Protein AF-A0AAW0MC88-F1 (afdb_monomer_lite)

pLDDT: mean 82.31, std 15.6, range [31.45, 98.62]

InterPro domains:
  IPR000907 Lipoxygenase [PTHR11771] (69-330)
  IPR001246 Lipoxygenase, plant [PR00468] (116-137)
  IPR001246 Lipoxygenase, plant [PR00468] (163-179)
  IPR001246 Lipoxygenase, plant [PR00468] (202-221)
  IPR001246 Lipoxygenase, plant [PR00468] (270-294)
  IPR013819 Lipoxygenase, C-terminal [PF00305] (67-330)
  IPR013819 Lipoxygenase, C-terminal [PF00305] (331-469)
  IPR013819 Lipoxygenase, C-terminal [PS51393] (67-332)
  IPR013819 Lipoxygenase, C-terminal [PS51393] (333-472)
  IPR027433 Lipoxygenase, domain 3 [G3DSA:4.10.372.10] (108-194)
  IPR032675 Leucine-rich repeat domain superfamily [G3DSA:3.80.10.10] (2-93)
  IPR036226 Lipoxigenase, C-terminal domain superfamily [SSF48484] (62-468)

Structure (mmCIF, N/CA/C/O backbone):
data_AF-A0AAW0MC88-F1
#
_entry.id   AF-A0AAW0MC88-F1
#
loop_
_atom_site.group_PDB
_atom_site.id
_atom_site.type_symbol
_atom_site.label_atom_id
_atom_site.label_alt_id
_atom_site.label_comp_id
_atom_site.label_asym_id
_atom_site.label_entity_id
_atom_site.label_seq_id
_atom_site.pdbx_PDB_ins_code
_atom_site.Cartn_x
_atom_site.Cartn_y
_atom_site.Cartn_z
_atom_site.occupancy
_atom_site.B_iso_or_equiv
_atom_site.auth_seq_id
_atom_site.auth_comp_id
_atom_site.auth_asym_id
_atom_site.auth_atom_id
_atom_site.pdbx_PDB_model_num
ATOM 1 N N . MET A 1 1 ? 39.607 -1.719 24.583 1.00 53.78 1 MET A N 1
ATOM 2 C CA . MET A 1 1 ? 40.583 -2.734 24.116 1.00 53.78 1 MET A CA 1
ATOM 3 C C . MET A 1 1 ? 41.126 -2.344 22.747 1.00 53.78 1 MET A C 1
ATOM 5 O O . MET A 1 1 ? 40.343 -1.932 21.899 1.00 53.78 1 MET A O 1
ATOM 9 N N . LYS A 1 2 ? 42.442 -2.461 22.515 1.00 57.94 2 LYS A N 1
ATOM 10 C CA . LYS A 1 2 ? 43.048 -2.318 21.178 1.00 57.94 2 LYS A CA 1
ATOM 11 C C . LYS A 1 2 ? 43.025 -3.684 20.472 1.00 57.94 2 LYS A C 1
ATOM 13 O O . LYS A 1 2 ? 43.948 -4.467 20.633 1.00 57.94 2 LYS A O 1
ATOM 18 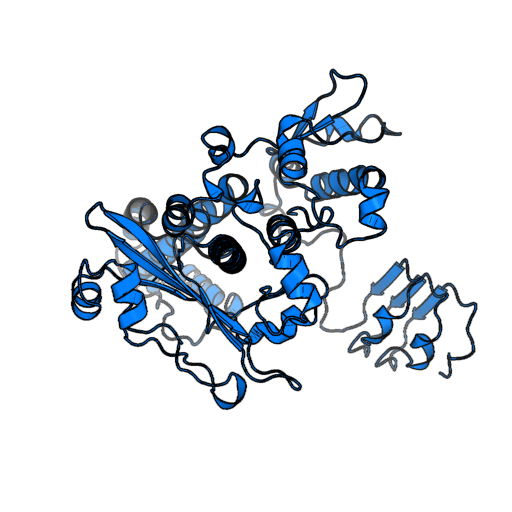N N . CYS A 1 3 ? 41.963 -3.984 19.723 1.00 62.16 3 CYS A N 1
ATOM 19 C CA . CYS A 1 3 ? 41.784 -5.284 19.046 1.00 62.16 3 CYS A CA 1
ATOM 20 C C . CYS A 1 3 ? 42.435 -5.370 17.647 1.00 62.16 3 CYS A C 1
ATOM 22 O O . CYS A 1 3 ? 42.365 -6.411 17.006 1.00 62.16 3 CYS A O 1
ATOM 24 N N . GLN A 1 4 ? 43.104 -4.305 17.186 1.00 59.34 4 GLN A N 1
ATOM 25 C CA . GLN A 1 4 ? 43.660 -4.172 15.825 1.00 59.34 4 GLN A CA 1
ATOM 26 C C . GLN A 1 4 ? 44.709 -5.240 15.439 1.00 59.34 4 GLN A C 1
ATOM 28 O O . GLN A 1 4 ? 45.009 -5.403 14.259 1.00 59.34 4 GLN A O 1
ATOM 33 N N . GLY A 1 5 ? 45.278 -5.963 16.412 1.00 64.19 5 GLY A N 1
ATOM 34 C CA . GLY A 1 5 ? 46.286 -7.007 16.185 1.00 64.19 5 GLY A CA 1
ATOM 35 C C . GLY A 1 5 ? 45.743 -8.436 16.064 1.00 64.19 5 GLY A C 1
ATOM 36 O O . GLY A 1 5 ? 46.505 -9.340 15.736 1.00 64.19 5 GLY A O 1
ATOM 37 N N . LEU A 1 6 ? 44.450 -8.669 16.312 1.00 75.88 6 LEU A N 1
ATOM 38 C CA . LEU A 1 6 ? 43.864 -10.011 16.445 1.00 75.88 6 LEU A CA 1
ATOM 39 C C . LEU A 1 6 ? 43.462 -10.628 15.092 1.00 75.88 6 LEU A C 1
ATOM 41 O O . LEU A 1 6 ? 42.347 -11.102 14.925 1.00 75.88 6 LEU A O 1
ATOM 45 N N . ARG A 1 7 ? 44.362 -10.616 14.101 1.00 73.62 7 ARG A N 1
ATOM 46 C CA . ARG A 1 7 ? 44.050 -10.973 12.698 1.00 73.62 7 ARG A CA 1
ATOM 47 C C . ARG A 1 7 ? 43.644 -12.434 12.465 1.00 73.62 7 ARG A C 1
ATOM 49 O O . ARG A 1 7 ? 43.127 -12.747 11.398 1.00 73.62 7 ARG A O 1
ATOM 56 N N . THR A 1 8 ? 43.859 -13.322 13.429 1.00 80.94 8 THR A N 1
ATOM 57 C CA . THR A 1 8 ? 43.539 -14.760 13.346 1.00 80.94 8 THR A CA 1
ATOM 58 C C . THR A 1 8 ? 42.353 -15.171 14.219 1.00 80.94 8 THR A C 1
ATOM 60 O O . THR A 1 8 ? 42.067 -16.359 14.349 1.00 80.94 8 THR A O 1
ATOM 63 N N . LEU A 1 9 ? 41.680 -14.215 14.863 1.00 86.06 9 LEU A N 1
ATOM 64 C CA . LEU A 1 9 ? 40.613 -14.506 15.809 1.00 86.06 9 LEU A CA 1
ATOM 65 C C . LEU A 1 9 ? 39.347 -14.975 15.079 1.00 86.06 9 LEU A C 1
ATOM 67 O O . LEU A 1 9 ? 38.703 -14.189 14.397 1.00 86.06 9 LEU A O 1
ATOM 71 N N . LEU A 1 10 ? 38.974 -16.242 15.274 1.00 89.69 10 LEU A N 1
ATOM 72 C CA . LEU A 1 10 ? 37.798 -16.859 14.642 1.00 89.69 10 LEU A CA 1
ATOM 73 C C . LEU A 1 10 ? 36.523 -16.754 15.485 1.00 89.69 10 LEU A C 1
ATOM 75 O O . LEU A 1 10 ? 35.422 -16.730 14.942 1.00 89.69 10 LEU A O 1
ATOM 79 N N . SER A 1 11 ? 36.653 -16.697 16.810 1.00 91.06 11 SER A N 1
ATOM 80 C CA . SER A 1 11 ? 35.519 -16.641 17.733 1.00 91.06 11 SER A CA 1
ATOM 81 C C . SER A 1 11 ? 35.796 -15.644 18.847 1.00 91.06 11 SER A C 1
ATOM 83 O O . SER A 1 11 ? 36.886 -15.645 19.420 1.00 91.06 11 SER A O 1
ATOM 85 N N . LEU A 1 12 ? 34.811 -14.808 19.164 1.00 90.56 12 LEU A N 1
ATOM 86 C CA . LEU A 1 12 ? 34.888 -13.811 20.222 1.00 90.56 12 LEU A CA 1
ATOM 87 C C . LEU A 1 12 ? 33.604 -13.818 21.043 1.00 90.56 12 LEU A C 1
ATOM 89 O O . LEU A 1 12 ? 32.501 -13.842 20.502 1.00 90.56 12 LEU A O 1
ATOM 93 N N . GLU A 1 13 ? 33.769 -13.751 22.356 1.00 90.75 13 GLU A N 1
ATOM 94 C CA . GLU A 1 13 ? 32.670 -13.770 23.305 1.00 90.75 13 GLU A CA 1
ATOM 95 C C . GLU A 1 13 ? 32.791 -12.603 24.290 1.00 90.75 13 GLU A C 1
ATOM 97 O O . GLU A 1 13 ? 33.833 -12.406 24.916 1.00 90.75 13 GLU A O 1
ATOM 102 N N . PHE A 1 14 ? 31.708 -11.843 24.437 1.00 88.19 14 PHE A N 1
ATOM 103 C CA . PHE A 1 14 ? 31.522 -10.848 25.487 1.00 88.19 14 PHE A CA 1
ATOM 104 C C . PHE A 1 14 ? 30.465 -11.355 26.458 1.00 88.19 14 PHE A C 1
ATOM 106 O O . PHE A 1 14 ? 29.283 -11.391 26.124 1.00 88.19 14 PHE A O 1
ATOM 113 N N . LYS A 1 15 ? 30.895 -11.730 27.661 1.00 88.38 15 LYS A N 1
ATOM 114 C CA . LYS A 1 15 ? 30.027 -12.247 28.718 1.00 88.38 15 LYS A CA 1
ATOM 115 C C . LYS A 1 15 ? 30.032 -11.309 29.916 1.00 88.38 15 LYS A C 1
ATOM 117 O O . LYS A 1 15 ? 31.106 -10.832 30.284 1.00 88.38 15 LYS A O 1
ATOM 122 N N . GLN A 1 16 ? 28.871 -11.072 30.535 1.00 87.00 16 GLN A N 1
ATOM 123 C CA . GLN A 1 16 ? 28.752 -10.366 31.827 1.00 87.00 16 GLN A CA 1
ATOM 124 C C . GLN A 1 16 ? 29.588 -9.086 31.885 1.00 87.00 16 GLN A C 1
ATOM 126 O O . GLN A 1 16 ? 30.325 -8.845 32.839 1.00 87.00 16 GLN A O 1
ATOM 131 N N . SER A 1 17 ? 29.538 -8.291 30.817 1.00 84.31 17 SER A N 1
ATOM 132 C CA . SER A 1 17 ? 30.354 -7.088 30.689 1.00 84.31 17 SER A CA 1
ATOM 133 C C . SER A 1 17 ? 29.480 -5.857 30.940 1.00 84.31 17 SER A C 1
ATOM 135 O O . SER A 1 17 ? 28.985 -5.258 29.985 1.00 84.31 17 SER A O 1
ATOM 137 N N . PRO A 1 18 ? 29.272 -5.445 32.208 1.00 80.94 18 PRO A N 1
ATOM 138 C CA . PRO A 1 18 ? 28.338 -4.375 32.560 1.00 80.94 18 PRO A CA 1
ATOM 139 C C . PRO A 1 18 ? 28.757 -3.006 32.018 1.00 80.94 18 PRO A C 1
ATOM 141 O O . PRO A 1 18 ? 27.923 -2.122 31.904 1.00 80.94 18 PRO A O 1
ATOM 144 N N . ASN A 1 19 ? 30.027 -2.830 31.645 1.00 85.19 19 ASN A N 1
ATOM 145 C CA . ASN A 1 19 ? 30.553 -1.579 31.089 1.00 85.19 19 ASN A CA 1
ATOM 146 C C . ASN A 1 19 ? 30.652 -1.595 29.554 1.00 85.19 19 ASN A C 1
ATOM 148 O O . ASN A 1 19 ? 31.192 -0.661 28.960 1.00 85.19 19 ASN A O 1
ATOM 152 N N . LEU A 1 20 ? 30.192 -2.664 28.895 1.00 83.31 20 LEU A N 1
ATOM 153 C CA . LEU A 1 20 ? 30.238 -2.767 27.440 1.00 83.31 20 LEU A CA 1
ATOM 154 C C . LEU A 1 20 ? 29.093 -1.958 26.824 1.00 83.31 20 LEU A C 1
ATOM 156 O O . LEU A 1 20 ? 28.021 -2.491 26.565 1.00 83.31 20 LEU A O 1
ATOM 160 N N . VAL A 1 21 ? 29.335 -0.667 26.594 1.00 82.81 21 VAL A N 1
ATOM 161 C CA . VAL A 1 21 ? 28.338 0.241 25.998 1.00 82.81 21 VAL A CA 1
ATOM 162 C C . VAL A 1 21 ? 28.175 0.016 24.490 1.00 82.81 21 VAL A C 1
ATOM 164 O O . VAL A 1 21 ? 27.076 0.101 23.947 1.00 82.81 21 VAL A O 1
ATOM 167 N N . SER A 1 22 ? 29.277 -0.298 23.809 1.00 84.62 22 SER A N 1
ATOM 168 C CA . SER A 1 22 ? 29.313 -0.698 22.400 1.00 84.62 22 SER A CA 1
ATOM 169 C C . SER A 1 22 ? 30.501 -1.626 22.147 1.00 84.62 22 SER A C 1
ATOM 171 O O . SER A 1 22 ? 31.421 -1.720 22.970 1.00 84.62 22 SER A O 1
ATOM 173 N N . LEU A 1 23 ? 30.502 -2.309 21.001 1.00 86.31 23 LEU A N 1
ATOM 174 C CA . LEU A 1 23 ? 31.632 -3.144 20.605 1.00 86.31 23 LEU A CA 1
ATOM 175 C C . LEU A 1 23 ? 32.901 -2.298 20.374 1.00 86.31 23 LEU A C 1
ATOM 177 O O . LEU A 1 23 ? 32.830 -1.237 19.747 1.00 86.31 23 LEU A O 1
ATOM 181 N N . PRO A 1 24 ? 34.087 -2.760 20.820 1.00 85.94 24 PRO A N 1
ATOM 182 C CA . PRO A 1 24 ? 35.331 -2.029 20.621 1.00 85.94 24 PRO A CA 1
ATOM 183 C C . PRO A 1 24 ? 35.616 -1.765 19.140 1.00 85.94 24 PRO A C 1
ATOM 185 O O . PRO A 1 24 ? 35.734 -2.697 18.352 1.00 85.94 24 PRO A O 1
ATOM 188 N N . MET A 1 25 ? 35.843 -0.498 18.788 1.00 82.06 25 MET A N 1
ATOM 189 C CA . MET A 1 25 ? 36.092 -0.040 17.411 1.00 82.06 25 MET A CA 1
ATOM 190 C C . MET A 1 25 ? 37.222 -0.815 16.703 1.00 82.06 25 MET A C 1
ATOM 192 O O . MET A 1 25 ? 37.182 -1.051 15.503 1.00 82.06 25 MET A O 1
ATOM 196 N N . GLY A 1 26 ? 38.222 -1.294 17.452 1.00 81.12 26 GLY A N 1
ATOM 197 C CA . GLY A 1 26 ? 39.310 -2.110 16.906 1.00 81.12 26 GLY A CA 1
ATOM 198 C C . GLY A 1 26 ? 38.878 -3.458 16.310 1.00 81.12 26 GLY A C 1
ATOM 199 O O . GLY A 1 26 ? 39.668 -4.042 15.573 1.00 81.12 26 GLY A O 1
ATOM 200 N N . LEU A 1 27 ? 37.669 -3.950 16.609 1.00 84.75 27 LEU A N 1
ATOM 201 C CA . LEU A 1 27 ? 37.129 -5.186 16.035 1.00 84.75 27 LEU A CA 1
ATOM 202 C C . LEU A 1 27 ? 36.770 -5.052 14.556 1.00 84.75 27 LEU A C 1
ATOM 204 O O . LEU A 1 27 ? 36.777 -6.064 13.866 1.00 84.75 27 LEU A O 1
ATOM 208 N N . GLN A 1 28 ? 36.563 -3.836 14.034 1.00 84.31 28 GLN A N 1
ATOM 209 C CA . GLN A 1 28 ? 36.257 -3.638 12.610 1.00 84.31 28 GLN A CA 1
ATOM 210 C C . GLN A 1 28 ? 37.354 -4.157 11.661 1.00 84.31 28 GLN A C 1
ATOM 212 O O . GLN A 1 28 ? 37.122 -4.298 10.466 1.00 84.31 28 GLN A O 1
ATOM 217 N N . TYR A 1 29 ? 38.563 -4.399 12.179 1.00 83.94 29 TYR A N 1
ATOM 218 C CA . TYR A 1 29 ? 39.718 -4.881 11.418 1.00 83.94 29 TYR A CA 1
ATOM 219 C C . TYR A 1 29 ? 39.941 -6.399 11.546 1.00 83.94 29 TYR A C 1
ATOM 221 O O . TYR A 1 29 ? 40.908 -6.924 10.995 1.00 83.94 29 TYR A O 1
ATOM 229 N N . VAL A 1 30 ? 39.084 -7.108 12.287 1.00 85.50 30 VAL A N 1
ATOM 230 C CA . VAL A 1 30 ? 39.184 -8.556 12.523 1.00 85.50 30 VAL A CA 1
ATOM 231 C C . VAL A 1 30 ? 38.340 -9.294 11.483 1.00 85.50 30 VAL A C 1
ATOM 233 O O . VAL A 1 30 ? 37.299 -9.867 11.784 1.00 85.50 30 VAL A O 1
ATOM 236 N N . SER A 1 31 ? 38.779 -9.264 10.224 1.00 81.12 31 SER A N 1
ATOM 237 C CA . SER A 1 31 ? 38.038 -9.858 9.100 1.00 81.12 31 SER A CA 1
ATOM 238 C C . SER A 1 31 ? 37.922 -11.385 9.150 1.00 81.12 31 SER A C 1
ATOM 240 O O . SER A 1 31 ? 37.121 -11.946 8.409 1.00 81.12 31 SER A O 1
ATOM 242 N N . SER A 1 32 ? 38.698 -12.061 10.002 1.00 85.44 32 SER A N 1
ATOM 243 C CA . SER A 1 32 ? 38.669 -13.516 10.199 1.00 85.44 32 SER A CA 1
ATOM 244 C C . SER A 1 32 ? 37.598 -13.995 11.181 1.00 85.44 32 SER A C 1
ATOM 246 O O . SER A 1 32 ? 37.392 -15.202 11.294 1.00 85.44 32 SER A O 1
ATOM 248 N N . LEU A 1 33 ? 36.906 -13.087 11.878 1.00 88.06 33 LEU A N 1
ATOM 249 C CA . LEU A 1 33 ? 35.922 -13.456 12.891 1.00 88.06 33 LEU A CA 1
ATOM 250 C C . LEU A 1 33 ? 34.716 -14.155 12.256 1.00 88.06 33 LEU A C 1
ATOM 252 O O . LEU A 1 33 ? 34.029 -13.567 11.428 1.00 88.06 33 LEU A O 1
ATOM 256 N N . GLN A 1 34 ? 34.452 -15.391 12.680 1.00 90.06 34 GLN A N 1
ATOM 257 C CA . GLN A 1 34 ? 33.335 -16.219 12.220 1.00 90.06 34 GLN A CA 1
ATOM 258 C C . GLN A 1 34 ? 32.189 -16.264 13.229 1.00 90.06 34 GLN A C 1
ATOM 260 O O . GLN A 1 34 ? 31.028 -16.313 12.833 1.00 90.06 34 GLN A O 1
ATOM 265 N N . ASN A 1 35 ? 32.497 -16.215 14.526 1.00 89.19 35 ASN A N 1
ATOM 266 C CA . ASN A 1 35 ? 31.504 -16.326 15.591 1.00 89.19 35 ASN A CA 1
ATOM 267 C C . ASN A 1 35 ? 31.649 -15.167 16.582 1.00 89.19 35 ASN A C 1
ATOM 269 O O . ASN A 1 35 ? 32.703 -15.002 17.197 1.00 89.19 35 ASN A O 1
ATOM 273 N N . LEU A 1 36 ? 30.590 -14.381 16.767 1.00 90.56 36 LEU A N 1
ATOM 274 C CA . LEU A 1 36 ? 30.527 -13.324 17.775 1.00 90.56 36 LEU A CA 1
ATOM 275 C C . LEU A 1 36 ? 29.342 -13.574 18.704 1.00 90.56 36 LEU A C 1
ATOM 277 O O . LEU A 1 36 ? 28.192 -13.548 18.271 1.00 90.56 36 LEU A O 1
ATOM 281 N N . LYS A 1 37 ? 29.629 -13.792 19.987 1.00 90.25 37 LYS A N 1
ATOM 282 C CA . LYS A 1 37 ? 28.615 -13.999 21.024 1.00 90.25 37 LYS A CA 1
ATOM 283 C C . LYS A 1 37 ? 28.655 -12.865 22.039 1.00 90.25 37 LYS A C 1
ATOM 285 O O . LYS A 1 37 ? 29.718 -12.527 22.551 1.00 90.25 37 LYS A O 1
ATOM 290 N N . ILE A 1 38 ? 27.508 -12.273 22.343 1.00 88.50 38 ILE A N 1
ATOM 291 C CA . ILE A 1 38 ? 27.365 -11.205 23.331 1.00 88.50 38 ILE A CA 1
ATOM 292 C C . ILE A 1 38 ? 26.218 -11.582 24.255 1.00 88.50 38 ILE A C 1
ATOM 294 O O . ILE A 1 38 ? 25.097 -11.793 23.802 1.00 88.50 38 ILE A O 1
ATOM 298 N N . TRP A 1 39 ? 26.490 -11.704 25.547 1.00 87.81 39 TRP A N 1
ATOM 299 C CA . TRP A 1 39 ? 25.493 -12.164 26.500 1.00 87.81 39 TRP A CA 1
ATOM 300 C C . TRP A 1 39 ? 25.682 -11.570 27.889 1.00 87.81 39 TRP A C 1
ATOM 302 O O . TRP A 1 39 ? 26.807 -11.432 28.375 1.00 87.81 39 TRP A O 1
ATOM 312 N N . TRP A 1 40 ? 24.571 -11.204 28.535 1.00 81.31 40 TRP A N 1
ATOM 313 C CA . TRP A 1 40 ? 24.565 -10.533 29.843 1.00 81.31 40 TRP A CA 1
ATOM 314 C C . TRP A 1 40 ? 25.365 -9.218 29.862 1.00 81.31 40 TRP A C 1
ATOM 316 O O . TRP A 1 40 ? 26.101 -8.935 30.806 1.00 81.31 40 TRP A O 1
ATOM 326 N N . CYS A 1 41 ? 25.237 -8.396 28.819 1.00 84.94 41 CYS A N 1
ATOM 327 C CA . CYS A 1 41 ? 25.908 -7.094 28.715 1.00 84.94 41 CYS A CA 1
ATOM 328 C C . CYS A 1 41 ? 24.883 -5.951 28.820 1.00 84.94 41 CYS A C 1
ATOM 330 O O . CYS A 1 41 ? 24.575 -5.357 27.795 1.00 84.94 41 CYS A O 1
ATOM 332 N N . PRO A 1 42 ? 24.353 -5.631 30.019 1.00 80.00 42 PRO A N 1
ATOM 333 C CA . PRO A 1 42 ? 23.147 -4.808 30.210 1.00 80.00 42 PRO A CA 1
ATOM 334 C C . PRO A 1 42 ? 23.261 -3.348 29.747 1.00 80.00 42 PRO A C 1
ATOM 336 O O . PRO A 1 42 ? 22.245 -2.678 29.584 1.00 80.00 42 PRO A O 1
ATOM 339 N N . SER A 1 43 ? 24.483 -2.845 29.568 1.00 84.06 43 SER A N 1
ATOM 340 C CA . SER A 1 43 ? 24.736 -1.474 29.108 1.00 84.06 43 SER A CA 1
ATOM 341 C C . SER A 1 43 ? 24.926 -1.379 27.596 1.00 84.06 43 SER A C 1
ATOM 343 O O . SER A 1 43 ? 25.234 -0.295 27.109 1.00 84.06 43 SER A O 1
ATOM 345 N N . LEU A 1 44 ? 24.790 -2.480 26.850 1.00 81.75 44 LEU A N 1
ATOM 346 C CA . LEU A 1 44 ? 24.981 -2.484 25.405 1.00 81.75 44 LEU A CA 1
ATOM 347 C C . LEU A 1 44 ? 23.784 -1.811 24.727 1.00 81.75 44 LEU A C 1
ATOM 349 O O . LEU A 1 44 ? 22.701 -2.385 24.635 1.00 81.75 44 LEU A O 1
ATOM 353 N N . ILE A 1 45 ? 23.991 -0.591 24.237 1.00 76.94 45 ILE A N 1
ATOM 354 C CA . ILE A 1 45 ? 22.910 0.225 23.660 1.00 76.94 45 ILE A CA 1
ATOM 355 C C . ILE A 1 45 ? 22.684 -0.131 22.189 1.00 76.94 45 ILE A C 1
ATOM 357 O O . ILE A 1 45 ? 21.553 -0.154 21.714 1.00 76.94 45 ILE A O 1
ATOM 361 N N . ALA A 1 46 ? 23.763 -0.400 21.455 1.00 76.19 46 ALA A N 1
ATOM 362 C CA . ALA A 1 46 ? 23.697 -0.650 20.025 1.00 76.19 46 ALA A CA 1
ATOM 363 C C . ALA A 1 46 ? 24.851 -1.530 19.543 1.00 76.19 46 ALA A C 1
ATOM 365 O O . ALA A 1 46 ? 25.958 -1.526 20.095 1.00 76.19 46 ALA A O 1
ATOM 366 N N . ILE A 1 47 ? 24.590 -2.238 18.448 1.00 83.50 47 ILE A N 1
ATOM 367 C CA . ILE A 1 47 ? 25.623 -2.878 17.645 1.00 83.50 47 ILE A CA 1
ATOM 368 C C . ILE A 1 47 ? 26.125 -1.858 16.616 1.00 83.50 47 ILE A C 1
ATOM 370 O O . ILE A 1 47 ? 25.310 -1.304 15.882 1.00 83.50 47 ILE A O 1
ATOM 374 N N . PRO A 1 48 ? 27.438 -1.575 16.553 1.00 81.50 48 PRO A N 1
ATOM 375 C CA . PRO A 1 48 ? 27.963 -0.583 15.621 1.00 81.50 48 PRO A CA 1
ATOM 376 C C . PRO A 1 48 ? 27.782 -0.967 14.146 1.00 81.50 48 PRO A C 1
ATOM 378 O O . PRO A 1 48 ? 27.952 -2.127 13.778 1.00 81.50 48 PRO A O 1
ATOM 381 N N . GLU A 1 49 ? 27.568 0.029 13.284 1.00 77.75 49 GLU A N 1
ATOM 382 C CA . GLU A 1 49 ? 27.358 -0.147 11.833 1.00 77.75 49 GLU A CA 1
ATOM 383 C C . GLU A 1 49 ? 28.512 -0.863 11.118 1.00 77.75 49 GLU A C 1
ATOM 385 O O . GLU A 1 49 ? 28.303 -1.595 10.149 1.00 77.75 49 GLU A O 1
ATOM 390 N N . TRP A 1 50 ? 29.744 -0.711 11.618 1.00 83.25 50 TRP A N 1
ATOM 391 C CA . TRP A 1 50 ? 30.916 -1.375 11.047 1.00 83.25 50 TRP A CA 1
ATOM 392 C C . TRP A 1 50 ? 30.883 -2.900 11.185 1.00 83.25 50 TRP A C 1
ATOM 394 O O . TRP A 1 50 ? 31.733 -3.553 10.583 1.00 83.25 50 TRP A O 1
ATOM 404 N N . ILE A 1 51 ? 29.935 -3.490 11.928 1.00 82.69 51 ILE A N 1
ATOM 405 C CA . ILE A 1 51 ? 29.799 -4.951 12.023 1.00 82.69 51 ILE A CA 1
ATOM 406 C C . ILE A 1 51 ? 29.576 -5.602 10.650 1.00 82.69 51 ILE A C 1
ATOM 408 O O . ILE A 1 51 ? 30.031 -6.718 10.423 1.00 82.69 51 ILE A O 1
ATOM 412 N N . SER A 1 52 ? 28.980 -4.859 9.709 1.00 72.00 52 SER A N 1
ATOM 413 C CA . SER A 1 52 ? 28.839 -5.232 8.293 1.00 72.00 52 SER A CA 1
ATOM 414 C C . SER A 1 52 ? 30.176 -5.507 7.589 1.00 72.00 52 SER A C 1
ATOM 416 O O . SER A 1 52 ? 30.219 -6.248 6.613 1.00 72.00 52 SER A O 1
ATOM 418 N N . LYS A 1 53 ? 31.293 -4.964 8.093 1.00 77.38 53 LYS A N 1
ATOM 419 C CA . LYS A 1 53 ? 32.641 -5.172 7.536 1.00 77.38 53 LYS A CA 1
ATOM 420 C C . LYS A 1 53 ? 33.253 -6.525 7.924 1.00 77.38 53 LYS A C 1
ATOM 422 O O . LYS A 1 53 ? 34.322 -6.875 7.421 1.00 77.38 53 LYS A O 1
ATOM 427 N N . LEU A 1 54 ? 32.616 -7.287 8.818 1.00 80.69 54 LEU A N 1
ATOM 428 C CA . LEU A 1 54 ? 33.063 -8.618 9.236 1.00 80.69 54 LEU A CA 1
ATOM 429 C C . LEU A 1 54 ? 32.593 -9.682 8.236 1.00 80.69 54 LEU A C 1
ATOM 431 O O . LEU A 1 54 ? 31.697 -10.470 8.513 1.00 80.69 54 LEU A O 1
ATOM 435 N N . ILE A 1 55 ? 33.224 -9.707 7.064 1.00 78.50 55 ILE A N 1
ATOM 436 C CA . ILE A 1 55 ? 32.829 -10.558 5.928 1.00 78.50 55 ILE A CA 1
ATOM 437 C C . ILE A 1 55 ? 32.848 -12.070 6.209 1.00 78.50 55 ILE A C 1
ATOM 439 O O . ILE A 1 55 ? 32.162 -12.820 5.526 1.00 78.50 55 ILE A O 1
ATOM 443 N N . SER A 1 56 ? 33.628 -12.528 7.194 1.00 82.62 56 SER A N 1
ATOM 444 C CA . SER A 1 56 ? 33.703 -13.953 7.552 1.00 82.62 56 SER A CA 1
ATOM 445 C C . SER A 1 56 ? 32.691 -14.357 8.624 1.00 82.62 56 SER A C 1
ATOM 447 O O . SER A 1 56 ? 32.676 -15.525 9.008 1.00 82.62 56 SER A O 1
ATOM 449 N N . LEU A 1 57 ? 31.881 -13.422 9.137 1.00 82.19 57 LEU A N 1
ATOM 450 C CA . LEU A 1 57 ? 30.983 -13.672 10.258 1.00 82.19 57 LEU A CA 1
ATOM 451 C C . LEU A 1 57 ? 29.832 -14.583 9.821 1.00 82.19 57 LEU A C 1
ATOM 453 O O . LEU A 1 57 ? 28.992 -14.209 9.011 1.00 82.19 57 LEU A O 1
ATOM 457 N N . GLN A 1 58 ? 29.796 -15.786 10.384 1.00 82.31 58 GLN A N 1
ATOM 458 C CA . GLN A 1 58 ? 28.787 -16.812 10.119 1.00 82.31 58 GLN A CA 1
ATOM 459 C C . GLN A 1 58 ? 27.707 -16.838 11.204 1.00 82.31 58 GLN A C 1
ATOM 461 O O . GLN A 1 58 ? 26.553 -17.149 10.918 1.00 82.31 58 GLN A O 1
ATOM 466 N N . SER A 1 59 ? 28.070 -16.506 12.447 1.00 79.38 59 SER A N 1
ATOM 467 C CA . SER A 1 59 ? 27.153 -16.492 13.587 1.00 79.38 59 SER A CA 1
ATOM 468 C C . SER A 1 59 ? 27.332 -15.230 14.431 1.00 79.38 59 SER A C 1
ATOM 470 O O . SER A 1 59 ? 28.427 -14.943 14.923 1.00 79.38 59 SER A O 1
ATOM 472 N N . LEU A 1 60 ? 26.235 -14.491 14.617 1.00 86.88 60 LEU A N 1
ATOM 473 C CA . LEU A 1 60 ? 26.112 -13.383 15.562 1.00 86.88 60 LEU A CA 1
ATOM 474 C C . LEU A 1 60 ? 24.990 -13.705 16.550 1.00 86.88 60 LEU A C 1
ATOM 476 O O . LEU A 1 60 ? 23.816 -13.750 16.187 1.00 86.88 60 LEU A O 1
ATOM 480 N N . GLU A 1 61 ? 25.358 -13.898 17.808 1.00 81.94 61 GLU A N 1
ATOM 481 C CA . GLU A 1 61 ? 24.446 -14.263 18.885 1.00 81.94 61 GLU A CA 1
ATOM 482 C C . GLU A 1 61 ? 24.445 -13.163 19.947 1.00 81.94 61 GLU A C 1
ATOM 484 O O . GLU A 1 61 ? 25.487 -12.853 20.522 1.00 81.94 61 GLU A O 1
ATOM 489 N N . ILE A 1 62 ? 23.281 -12.569 20.218 1.00 80.88 62 ILE A N 1
ATOM 490 C CA . ILE A 1 62 ? 23.111 -11.523 21.233 1.00 80.88 62 ILE A CA 1
ATOM 491 C C . ILE A 1 62 ? 21.977 -11.940 22.166 1.00 80.88 62 ILE A C 1
ATOM 493 O O . ILE A 1 62 ? 20.849 -12.135 21.714 1.00 80.88 62 ILE A O 1
ATOM 497 N N . TRP A 1 63 ? 22.277 -12.060 23.457 1.00 75.19 63 TRP A N 1
ATOM 498 C CA . TRP A 1 63 ? 21.352 -12.540 24.484 1.00 75.19 63 TRP A CA 1
ATOM 499 C C . TRP A 1 63 ? 21.384 -11.597 25.689 1.00 75.19 63 TRP A C 1
ATOM 501 O O . TRP A 1 63 ? 22.456 -11.194 26.122 1.00 75.19 63 TRP A O 1
ATOM 511 N N . ASP A 1 64 ? 20.240 -11.234 26.265 1.00 69.81 64 ASP A N 1
ATOM 512 C CA . ASP A 1 64 ? 20.179 -10.543 27.566 1.00 69.81 64 ASP A CA 1
ATOM 513 C C . ASP A 1 64 ? 21.077 -9.287 27.699 1.00 69.81 64 ASP A C 1
ATOM 515 O O . ASP A 1 64 ? 21.799 -9.115 28.685 1.00 69.81 64 ASP A O 1
ATOM 519 N N . CYS A 1 65 ? 21.099 -8.428 26.674 1.00 71.31 65 CYS A N 1
ATOM 520 C CA . CYS A 1 65 ? 21.988 -7.255 26.615 1.00 71.31 65 CYS A CA 1
ATOM 521 C C . CYS A 1 65 ? 21.289 -5.903 26.834 1.00 71.31 65 CYS A C 1
ATOM 523 O O . CYS A 1 65 ? 21.960 -4.935 27.165 1.00 71.31 65 CYS A O 1
ATOM 525 N N . HIS A 1 66 ? 19.964 -5.808 26.701 1.00 66.06 66 HIS A N 1
ATOM 526 C CA . HIS A 1 66 ? 19.237 -4.574 27.007 1.00 66.06 66 HIS A CA 1
ATOM 527 C C . HIS A 1 66 ? 18.121 -4.869 28.016 1.00 66.06 66 HIS A C 1
ATOM 529 O O . HIS A 1 66 ? 17.313 -5.759 27.754 1.00 66.06 66 HIS A O 1
ATOM 535 N N . PRO A 1 67 ? 18.021 -4.139 29.145 1.00 64.62 67 PRO A N 1
ATOM 536 C CA . PRO A 1 67 ? 17.029 -4.429 30.184 1.00 64.62 67 PRO A CA 1
ATOM 537 C C . PRO A 1 67 ? 15.580 -4.219 29.718 1.00 64.62 67 PRO A C 1
ATOM 539 O O . PRO A 1 67 ? 14.662 -4.747 30.332 1.00 64.62 67 PRO A O 1
ATOM 542 N N . LEU A 1 68 ? 15.372 -3.454 28.638 1.00 67.44 68 LEU A N 1
ATOM 543 C CA . LEU A 1 68 ? 14.053 -3.232 28.023 1.00 67.44 68 LEU A CA 1
ATOM 544 C C . LEU A 1 68 ? 13.732 -4.180 26.855 1.00 67.44 68 LEU A C 1
ATOM 546 O O . LEU A 1 68 ? 12.680 -4.033 26.242 1.00 67.44 68 LEU A O 1
ATOM 550 N N . SER A 1 69 ? 14.630 -5.101 26.493 1.00 66.31 69 SER A N 1
ATOM 551 C CA . SER A 1 69 ? 14.372 -6.064 25.418 1.00 66.31 69 SER A CA 1
ATOM 552 C C . SER A 1 69 ? 13.986 -7.416 26.001 1.00 66.31 69 SER A C 1
ATOM 554 O O . SER A 1 69 ? 14.693 -7.958 26.848 1.00 66.31 69 SER A O 1
ATOM 556 N N . GLU A 1 70 ? 12.874 -7.969 25.523 1.00 69.06 70 GLU A N 1
ATOM 557 C CA . GLU A 1 70 ? 12.445 -9.320 25.874 1.00 69.06 70 GLU A CA 1
ATOM 558 C C . GLU A 1 70 ? 13.461 -10.367 25.384 1.00 69.06 70 GLU A C 1
ATOM 560 O O . GLU A 1 70 ? 14.093 -10.214 24.332 1.00 69.06 70 GLU A O 1
ATOM 565 N N . GLN A 1 71 ? 13.630 -11.441 26.157 1.00 63.03 71 GLN A N 1
ATOM 566 C CA . GLN A 1 71 ? 14.513 -12.547 25.802 1.00 63.03 71 GLN A CA 1
ATOM 567 C C . GLN A 1 71 ? 13.911 -13.367 24.658 1.00 63.03 71 GLN A C 1
ATOM 569 O O . GLN A 1 71 ? 12.716 -13.656 24.637 1.00 63.03 71 GLN A O 1
ATOM 574 N N . ARG A 1 72 ? 14.744 -13.811 23.710 1.00 58.66 72 ARG A N 1
ATOM 575 C CA . ARG A 1 72 ? 14.274 -14.713 22.653 1.00 58.66 72 ARG A CA 1
ATOM 576 C C . ARG A 1 72 ? 13.948 -16.085 23.241 1.00 58.66 72 ARG A C 1
ATOM 578 O O . ARG A 1 72 ? 14.839 -16.785 23.712 1.00 58.66 72 ARG A O 1
ATOM 585 N N . SER A 1 73 ? 12.689 -16.491 23.125 1.00 60.38 73 SER A N 1
ATOM 586 C CA . SER A 1 73 ? 12.235 -17.853 23.402 1.00 60.38 73 SER A CA 1
ATOM 587 C C . SER A 1 73 ? 12.003 -18.624 22.099 1.00 60.38 73 SER A C 1
ATOM 589 O O . SER A 1 73 ? 11.705 -18.049 21.052 1.00 60.38 73 SER A O 1
ATOM 591 N N . SER A 1 74 ? 12.118 -19.953 22.163 1.00 58.69 74 SER A N 1
ATOM 592 C CA . SER A 1 74 ? 11.762 -20.850 21.051 1.00 58.69 74 SER A CA 1
ATOM 593 C C . SER A 1 74 ? 10.259 -20.853 20.724 1.00 58.69 74 SER A C 1
ATOM 595 O O . SER A 1 74 ? 9.861 -21.310 19.650 1.00 58.69 74 SER A O 1
ATOM 597 N N . SER A 1 75 ? 9.446 -20.316 21.635 1.00 58.78 75 SER A N 1
ATOM 598 C CA . SER A 1 75 ? 8.003 -20.136 21.510 1.00 58.78 75 SER A CA 1
ATOM 599 C C . SER A 1 75 ? 7.585 -18.815 22.153 1.00 58.78 75 SER A C 1
ATOM 601 O O . SER A 1 75 ? 7.999 -18.512 23.274 1.00 58.78 75 SER A O 1
ATOM 603 N N . VAL A 1 76 ? 6.741 -18.048 21.465 1.00 68.00 76 VAL A N 1
ATOM 604 C CA . VAL A 1 76 ? 6.055 -16.891 22.055 1.00 68.00 76 VAL A CA 1
ATOM 605 C C . VAL A 1 76 ? 4.866 -17.430 22.846 1.00 68.00 76 VAL A C 1
ATOM 607 O O . VAL A 1 76 ? 4.063 -18.178 22.290 1.00 68.00 76 VAL A O 1
ATOM 610 N N . TYR A 1 77 ? 4.793 -17.120 24.143 1.00 70.06 77 TYR A N 1
ATOM 611 C CA . TYR A 1 77 ? 3.688 -17.579 24.983 1.00 70.06 77 TYR A CA 1
ATOM 612 C C . TYR A 1 77 ? 2.367 -16.977 24.498 1.00 70.06 77 TYR A C 1
ATOM 614 O O . TYR A 1 77 ? 2.265 -15.771 24.281 1.00 70.06 77 TYR A O 1
ATOM 622 N N . VAL A 1 78 ? 1.353 -17.828 24.395 1.00 76.19 78 VAL A N 1
ATOM 623 C CA . VAL A 1 78 ? -0.053 -17.447 24.275 1.00 76.19 78 VAL A CA 1
ATOM 624 C C . VAL A 1 78 ? -0.833 -18.216 25.345 1.00 76.19 78 VAL A C 1
ATOM 626 O O . VAL A 1 78 ? -0.443 -19.345 25.666 1.00 76.19 78 VAL A O 1
ATOM 629 N N . PRO A 1 79 ? -1.899 -17.644 25.936 1.00 77.12 79 PRO A N 1
ATOM 630 C CA . PRO A 1 79 ? -2.785 -18.401 26.814 1.00 77.12 79 PRO A CA 1
ATOM 631 C C . PRO A 1 79 ? -3.250 -19.695 26.141 1.00 77.12 79 PRO A C 1
ATOM 633 O O . PRO A 1 79 ? -3.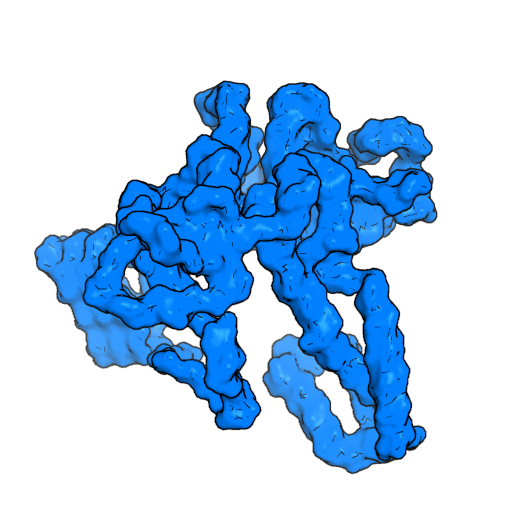457 -19.726 24.931 1.00 77.12 79 PRO A O 1
ATOM 636 N N . ARG A 1 80 ? -3.403 -20.773 26.918 1.00 78.19 80 ARG A N 1
ATOM 637 C CA . ARG A 1 80 ? -3.621 -22.124 26.370 1.00 78.19 80 ARG A CA 1
ATOM 638 C C . ARG A 1 80 ? -4.814 -22.207 25.415 1.00 78.19 80 ARG A C 1
ATOM 640 O O . ARG A 1 80 ? -4.721 -22.906 24.408 1.00 78.19 80 ARG A O 1
ATOM 647 N N . ASP A 1 81 ? -5.887 -21.493 25.734 1.00 80.50 81 ASP A N 1
ATOM 648 C CA . ASP A 1 81 ? -7.127 -21.483 24.954 1.00 80.50 81 ASP A CA 1
ATOM 649 C C . ASP A 1 81 ? -7.022 -20.635 23.667 1.00 80.50 81 ASP A C 1
ATOM 651 O O . ASP A 1 81 ? -7.847 -20.782 22.769 1.00 80.50 81 ASP A O 1
ATOM 655 N N . GLU A 1 82 ? -5.969 -19.817 23.539 1.00 80.75 82 GLU A N 1
ATOM 656 C CA . GLU A 1 82 ? -5.624 -19.035 22.339 1.00 80.75 82 GLU A CA 1
ATOM 657 C C . GLU A 1 82 ? -4.612 -19.760 21.431 1.00 80.75 82 GLU A C 1
ATOM 659 O O . GLU A 1 82 ? -4.307 -19.307 20.324 1.00 80.75 82 GLU A O 1
ATOM 664 N N . GLU A 1 83 ? -4.056 -20.892 21.879 1.00 76.12 83 GLU A N 1
ATOM 665 C CA . GLU A 1 83 ? -3.118 -21.673 21.076 1.00 76.12 83 GLU A CA 1
ATOM 666 C C . GLU A 1 83 ? -3.844 -22.362 19.911 1.00 76.12 83 GLU A C 1
ATOM 668 O O . GLU A 1 83 ? -4.926 -22.936 20.060 1.00 76.12 83 GLU A O 1
ATOM 673 N N . PHE A 1 84 ? -3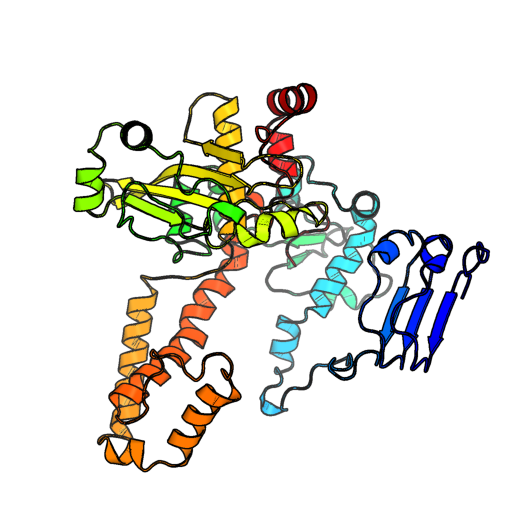.238 -22.342 18.719 1.00 72.06 84 PHE A N 1
ATOM 674 C CA . PHE A 1 84 ? -3.804 -23.049 17.577 1.00 72.06 84 PHE A CA 1
ATOM 675 C C . PHE A 1 84 ? -3.982 -24.540 17.880 1.00 72.06 84 PHE A C 1
ATOM 677 O O . PHE A 1 84 ? -3.059 -25.216 18.324 1.00 72.06 84 PHE A O 1
ATOM 684 N N . SER A 1 85 ? -5.143 -25.086 17.508 1.00 71.75 85 SER A N 1
ATOM 685 C CA . SER A 1 85 ? -5.307 -26.536 17.371 1.00 71.75 85 SER A CA 1
ATOM 686 C C . SER A 1 85 ? -4.230 -27.102 16.438 1.00 71.75 85 SER A C 1
ATOM 688 O O . SER A 1 85 ? -3.906 -26.450 15.439 1.00 71.75 85 SER A O 1
ATOM 690 N N . GLU A 1 86 ? -3.779 -28.334 16.670 1.00 65.69 86 GLU A N 1
ATOM 691 C CA . GLU A 1 86 ? -2.735 -28.999 15.869 1.00 65.69 86 GLU A CA 1
ATOM 692 C C . GLU A 1 86 ? -2.991 -28.909 14.349 1.00 65.69 86 GLU A C 1
ATOM 694 O O . GLU A 1 86 ? -2.093 -28.579 13.575 1.00 65.69 86 GLU A O 1
ATOM 699 N N . VAL A 1 87 ? -4.248 -29.077 13.912 1.00 60.56 87 VAL A N 1
ATOM 700 C CA . VAL A 1 87 ? -4.660 -28.984 12.495 1.00 60.56 87 VAL A CA 1
ATOM 701 C C . VAL A 1 87 ? -4.412 -27.588 11.898 1.00 60.56 87 VAL A C 1
ATOM 703 O O . VAL A 1 87 ? -3.931 -27.454 10.771 1.00 60.56 87 VAL A O 1
ATOM 706 N N . LYS A 1 88 ? -4.705 -26.524 12.655 1.00 59.94 88 LYS A N 1
ATOM 707 C CA . LYS A 1 88 ? -4.423 -25.139 12.236 1.00 59.94 88 LYS A CA 1
ATOM 708 C C . LYS A 1 88 ? -2.922 -24.858 12.263 1.00 59.94 88 LYS A C 1
ATOM 710 O O . LYS A 1 88 ? -2.413 -24.231 11.340 1.00 59.94 88 LYS A O 1
ATOM 715 N N . GLN A 1 89 ? -2.199 -25.364 13.261 1.00 59.00 89 GLN A N 1
ATOM 716 C CA . GLN A 1 89 ? -0.755 -25.165 13.382 1.00 59.00 89 GLN A CA 1
ATOM 717 C C . GLN A 1 89 ? 0.020 -25.765 12.196 1.00 59.00 89 GLN A C 1
ATOM 719 O O . GLN A 1 89 ? 0.958 -25.138 11.708 1.00 59.00 89 GLN A O 1
ATOM 724 N N . LEU A 1 90 ? -0.417 -26.919 11.679 1.00 55.97 90 LEU A N 1
ATOM 725 C CA . LEU A 1 90 ? 0.120 -27.535 10.456 1.00 55.97 90 LEU A CA 1
ATOM 726 C C . LEU A 1 90 ? -0.162 -26.711 9.188 1.00 55.97 90 LEU A C 1
ATOM 728 O O . LEU A 1 90 ? 0.617 -26.751 8.243 1.00 55.97 90 LEU A O 1
ATOM 732 N N . THR A 1 91 ? -1.252 -25.939 9.170 1.00 52.75 91 THR A N 1
ATOM 733 C CA . THR A 1 91 ? -1.607 -25.069 8.034 1.00 52.75 91 THR A CA 1
ATOM 734 C C . THR A 1 91 ? -0.772 -23.780 8.012 1.00 52.75 91 THR A C 1
ATOM 736 O O . THR A 1 91 ? -0.501 -23.238 6.943 1.00 52.75 91 THR A O 1
ATOM 739 N N . PHE A 1 92 ? -0.349 -23.294 9.184 1.00 50.72 92 PHE A N 1
ATOM 740 C CA . PHE A 1 92 ? 0.383 -22.034 9.369 1.00 50.72 92 PHE A CA 1
ATOM 741 C C . PHE A 1 92 ? 1.856 -22.227 9.751 1.00 50.72 92 PHE A C 1
ATOM 743 O O . PHE A 1 92 ? 2.510 -21.275 10.184 1.00 50.72 92 PHE A O 1
ATOM 750 N N . SER A 1 93 ? 2.408 -23.438 9.631 1.00 53.47 93 SER A N 1
ATOM 751 C CA . SER A 1 93 ? 3.782 -23.711 10.044 1.00 53.47 93 SER A CA 1
ATOM 752 C C . SER A 1 93 ? 4.780 -22.980 9.138 1.00 53.47 93 SER A C 1
ATOM 754 O O . SER A 1 93 ? 5.321 -23.519 8.175 1.00 53.47 93 SER A O 1
ATOM 756 N N . ALA A 1 94 ? 5.129 -21.751 9.526 1.00 44.38 94 ALA A N 1
ATOM 757 C CA . ALA A 1 94 ? 6.240 -20.983 8.964 1.00 44.38 94 ALA A CA 1
ATOM 758 C C . ALA A 1 94 ? 7.554 -21.787 8.975 1.00 44.38 94 ALA A C 1
ATOM 760 O O . ALA A 1 94 ? 8.421 -21.577 8.132 1.00 44.38 94 ALA A O 1
ATOM 761 N N . LYS A 1 95 ? 7.687 -22.760 9.895 1.00 43.72 95 LYS A N 1
ATOM 762 C CA . LYS A 1 95 ? 8.771 -23.754 9.904 1.00 43.72 95 LYS A CA 1
ATOM 763 C C . LYS A 1 95 ? 8.803 -24.596 8.622 1.00 43.72 95 LYS A C 1
ATOM 765 O O . LYS A 1 95 ? 9.888 -24.787 8.097 1.00 43.72 95 LYS A O 1
ATOM 770 N N . THR A 1 96 ? 7.661 -25.035 8.090 1.00 49.25 96 THR A N 1
ATOM 771 C CA . THR A 1 96 ? 7.580 -25.819 6.845 1.00 49.25 96 THR A CA 1
ATOM 772 C C . THR A 1 96 ? 7.975 -24.974 5.637 1.00 49.25 96 THR A C 1
ATOM 774 O O . THR A 1 96 ? 8.808 -25.412 4.850 1.00 49.25 96 THR A O 1
ATOM 777 N N . LEU A 1 97 ? 7.472 -23.738 5.524 1.00 48.16 97 LEU A N 1
ATOM 778 C CA . LEU A 1 97 ? 7.860 -22.825 4.439 1.00 48.16 97 LEU A CA 1
ATOM 779 C C . LEU A 1 97 ? 9.359 -22.479 4.505 1.00 48.16 97 LEU A C 1
ATOM 781 O O . LEU A 1 97 ? 10.073 -22.566 3.510 1.00 48.16 97 LEU A O 1
ATOM 785 N N . LYS A 1 98 ? 9.867 -22.186 5.707 1.00 46.81 98 LYS A N 1
ATOM 786 C CA . LYS A 1 98 ? 11.294 -21.951 5.966 1.00 46.81 98 LYS A CA 1
ATOM 787 C C . LYS A 1 98 ? 12.150 -23.173 5.616 1.00 46.81 98 LYS A C 1
ATOM 789 O O . LYS A 1 98 ? 13.225 -23.022 5.045 1.00 46.81 98 LYS A O 1
ATOM 794 N N . SER A 1 99 ? 11.689 -24.374 5.946 1.00 47.56 99 SER A N 1
ATOM 795 C CA . SER A 1 99 ? 12.351 -25.636 5.616 1.00 47.56 99 SER A CA 1
ATOM 796 C C . SER A 1 99 ? 12.373 -25.908 4.110 1.00 47.56 99 SER A C 1
ATOM 798 O O . SER A 1 99 ? 13.409 -26.326 3.600 1.00 47.56 99 SER A O 1
ATOM 800 N N . VAL A 1 100 ? 11.286 -25.608 3.391 1.00 51.03 100 VAL A N 1
ATOM 801 C CA . VAL A 1 100 ? 11.228 -25.642 1.919 1.00 51.03 100 VAL A CA 1
ATOM 802 C C . VAL A 1 100 ? 12.229 -24.660 1.316 1.00 51.03 100 VAL A C 1
ATOM 804 O O . VAL A 1 100 ? 13.046 -25.056 0.490 1.00 51.03 100 VAL A O 1
ATOM 807 N N . MET A 1 101 ? 12.237 -23.404 1.775 1.00 51.12 101 MET A N 1
ATOM 808 C CA . MET A 1 101 ? 13.200 -22.402 1.307 1.00 51.12 101 MET A CA 1
ATOM 809 C C . MET A 1 101 ? 14.645 -22.834 1.573 1.00 51.12 101 MET A C 1
ATOM 811 O O . MET A 1 101 ? 15.483 -22.731 0.683 1.00 51.12 101 MET A O 1
ATOM 815 N N . HIS A 1 102 ? 14.941 -23.375 2.761 1.00 49.91 102 HIS A N 1
ATOM 816 C CA . HIS A 1 102 ? 16.268 -23.905 3.081 1.00 49.91 102 HIS A CA 1
ATOM 817 C C . HIS A 1 102 ? 16.667 -25.106 2.211 1.00 49.91 102 HIS A C 1
ATOM 819 O O . HIS A 1 102 ? 17.844 -25.235 1.889 1.00 49.91 102 HIS A O 1
ATOM 825 N N . ALA A 1 103 ? 15.724 -25.962 1.809 1.00 48.22 103 ALA A N 1
ATOM 826 C CA . ALA A 1 103 ? 15.991 -27.087 0.911 1.00 48.22 103 ALA A CA 1
ATOM 827 C C . ALA A 1 103 ? 16.222 -26.658 -0.550 1.00 48.22 103 ALA A C 1
ATOM 829 O O . ALA A 1 103 ? 16.870 -27.388 -1.295 1.00 48.22 103 ALA A O 1
ATOM 830 N N . LEU A 1 104 ? 15.732 -25.480 -0.951 1.00 50.19 104 LEU A N 1
ATOM 831 C CA . LEU A 1 104 ? 15.945 -24.895 -2.281 1.00 50.19 104 LEU A CA 1
ATOM 832 C C . LEU A 1 104 ? 17.267 -24.110 -2.394 1.00 50.19 104 LEU A C 1
ATOM 834 O O . LEU A 1 104 ? 17.752 -23.892 -3.503 1.00 50.19 104 LEU A O 1
ATOM 838 N N . LEU A 1 105 ? 17.884 -23.734 -1.264 1.00 52.84 105 LEU A N 1
ATOM 839 C CA . LEU A 1 105 ? 19.165 -23.013 -1.219 1.00 52.84 105 LEU A CA 1
ATOM 840 C C . LEU A 1 105 ? 20.289 -23.655 -2.064 1.00 52.84 105 LEU A C 1
ATOM 842 O O . LEU A 1 105 ? 20.960 -22.904 -2.765 1.00 52.84 105 LEU A O 1
ATOM 846 N N . PRO A 1 106 ? 20.489 -24.991 -2.082 1.00 50.09 106 PRO A N 1
ATOM 847 C CA . PRO A 1 106 ? 21.547 -25.614 -2.883 1.00 50.09 106 PRO A CA 1
ATOM 848 C C . PRO A 1 106 ? 21.324 -25.501 -4.401 1.00 50.09 106 PRO A C 1
ATOM 850 O O . PRO A 1 106 ? 22.275 -25.401 -5.161 1.00 50.09 106 PRO A O 1
ATOM 853 N N . GLN A 1 107 ? 20.073 -25.477 -4.875 1.00 51.78 107 GLN A N 1
ATOM 854 C CA . GLN A 1 107 ? 19.786 -25.275 -6.308 1.00 51.78 107 GLN A CA 1
ATOM 855 C C . GLN A 1 107 ? 19.882 -23.807 -6.724 1.00 51.78 107 GLN A C 1
ATOM 857 O O . GLN A 1 107 ? 20.111 -23.486 -7.887 1.00 51.78 107 GLN A O 1
ATOM 862 N N . LEU A 1 108 ? 19.752 -22.917 -5.744 1.00 55.09 108 LEU A N 1
ATOM 863 C CA . LEU A 1 108 ? 19.997 -21.490 -5.855 1.00 55.09 108 LEU A CA 1
ATOM 864 C C . LEU A 1 108 ? 21.458 -21.138 -5.528 1.00 55.09 108 LEU A C 1
ATOM 866 O O . LEU A 1 108 ? 21.729 -19.980 -5.236 1.00 55.09 108 LEU A O 1
ATOM 870 N N . GLU A 1 109 ? 22.406 -22.085 -5.584 1.00 50.56 109 GLU A N 1
ATOM 871 C CA . GLU A 1 109 ? 23.832 -21.855 -5.281 1.00 50.56 109 GLU A CA 1
ATOM 872 C C . GLU A 1 109 ? 24.415 -20.640 -6.024 1.00 50.56 109 GLU A C 1
ATOM 874 O O . GLU A 1 109 ? 25.153 -19.854 -5.438 1.00 50.56 109 GLU A O 1
ATOM 879 N N . ILE A 1 110 ? 24.014 -20.411 -7.280 1.00 53.91 110 ILE A N 1
ATOM 880 C CA . ILE A 1 110 ? 24.419 -19.227 -8.060 1.00 53.91 110 ILE A CA 1
ATOM 881 C C . ILE A 1 110 ? 23.814 -17.935 -7.482 1.00 53.91 110 ILE A C 1
ATOM 883 O O . ILE A 1 110 ? 24.485 -16.908 -7.413 1.00 53.91 110 ILE A O 1
ATOM 887 N N . SER A 1 111 ? 22.569 -17.982 -7.016 1.00 53.28 111 SER A N 1
ATOM 888 C CA . SER A 1 111 ? 21.884 -16.856 -6.370 1.00 53.28 111 SER A CA 1
ATOM 889 C C . SER A 1 111 ? 22.354 -16.641 -4.926 1.00 53.28 111 SER A C 1
ATOM 891 O O . SER A 1 111 ? 22.225 -15.545 -4.400 1.00 53.28 111 SER A O 1
ATOM 893 N N . LEU A 1 112 ? 22.929 -17.652 -4.267 1.00 51.09 112 LEU A N 1
ATOM 894 C CA . LEU A 1 112 ? 23.607 -17.503 -2.974 1.00 51.09 112 LEU A CA 1
ATOM 895 C C . LEU A 1 112 ? 24.950 -16.776 -3.107 1.00 51.09 112 LEU A C 1
ATOM 897 O O . LEU A 1 112 ? 25.372 -16.113 -2.161 1.00 51.09 112 LEU A O 1
ATOM 901 N N . LEU A 1 113 ? 25.608 -16.894 -4.266 1.00 59.53 113 LEU A N 1
ATOM 902 C CA . LEU A 1 113 ? 26.818 -16.137 -4.598 1.00 59.53 113 LEU A CA 1
ATOM 903 C C . LEU A 1 113 ? 26.506 -14.668 -4.929 1.00 59.53 113 LEU A C 1
ATOM 905 O O . LEU A 1 113 ? 27.327 -13.801 -4.638 1.00 59.53 113 LEU A O 1
ATOM 909 N N . ASP A 1 114 ? 25.328 -14.389 -5.495 1.00 66.12 114 ASP A N 1
ATOM 910 C CA . ASP A 1 114 ? 24.800 -13.036 -5.706 1.00 66.12 114 ASP A CA 1
ATOM 911 C C . ASP A 1 114 ? 23.335 -12.935 -5.225 1.00 66.12 114 ASP A C 1
ATOM 913 O O . ASP A 1 114 ? 22.407 -13.213 -5.997 1.00 66.12 114 ASP A O 1
ATOM 917 N N . PRO A 1 115 ? 23.088 -12.498 -3.972 1.00 63.81 115 PRO A N 1
ATOM 918 C CA . PRO A 1 115 ? 21.736 -12.378 -3.417 1.00 63.81 115 PRO A CA 1
ATOM 919 C C . PRO A 1 115 ? 20.855 -11.345 -4.140 1.00 63.81 115 PRO A C 1
ATOM 921 O O . PRO A 1 115 ? 19.632 -11.320 -3.943 1.00 63.81 115 PRO A O 1
ATOM 924 N N . HIS A 1 116 ? 21.446 -10.520 -5.008 1.00 69.88 116 HIS A N 1
ATOM 925 C CA . HIS A 1 116 ? 20.760 -9.541 -5.841 1.00 69.88 116 HIS A CA 1
ATOM 926 C C . HIS A 1 116 ? 20.494 -10.051 -7.265 1.00 69.88 116 HIS A C 1
ATOM 928 O O . HIS A 1 116 ? 19.929 -9.314 -8.084 1.00 69.88 116 HIS A O 1
ATOM 934 N N . LEU A 1 117 ? 20.803 -11.316 -7.565 1.00 79.38 117 LEU A N 1
ATOM 935 C CA . LEU A 1 117 ? 20.552 -11.900 -8.875 1.00 79.38 117 LEU A CA 1
ATOM 936 C C . LEU A 1 117 ? 19.047 -11.928 -9.186 1.00 79.38 117 LEU A C 1
ATOM 938 O O . LEU A 1 117 ? 18.251 -12.614 -8.541 1.00 79.38 117 LEU A O 1
ATOM 942 N N . GLY A 1 118 ? 18.647 -11.142 -10.186 1.00 79.12 118 GLY A N 1
ATOM 943 C CA . GLY A 1 118 ? 17.276 -11.108 -10.694 1.00 79.12 118 GLY A CA 1
ATOM 944 C C . GLY A 1 118 ? 16.939 -12.301 -11.588 1.00 79.12 118 GLY A C 1
ATOM 945 O O . GLY A 1 118 ? 17.796 -13.105 -11.961 1.00 79.12 118 GLY A O 1
ATOM 946 N N . PHE A 1 119 ? 15.674 -12.397 -11.989 1.00 83.25 119 PHE A N 1
ATOM 947 C CA . PHE A 1 119 ? 15.275 -13.349 -13.023 1.00 83.25 119 PHE A CA 1
ATOM 948 C C . PHE A 1 119 ? 15.807 -12.903 -14.390 1.00 83.25 119 PHE A C 1
ATOM 950 O O . PHE A 1 119 ? 15.687 -11.727 -14.745 1.00 83.25 119 PHE A O 1
ATOM 957 N N . PRO A 1 120 ? 16.367 -13.820 -15.196 1.00 79.00 120 PRO A N 1
ATOM 958 C CA . PRO A 1 120 ? 16.982 -13.437 -16.460 1.00 79.00 120 PRO A CA 1
ATOM 959 C C . PRO A 1 120 ? 15.926 -13.069 -17.522 1.00 79.00 120 PRO A C 1
ATOM 961 O O . PRO A 1 120 ? 16.177 -12.231 -18.389 1.00 79.00 120 PRO A O 1
ATOM 964 N N . HIS A 1 121 ? 14.743 -13.697 -17.475 1.00 85.44 121 HIS A N 1
ATOM 965 C CA . HIS A 1 121 ? 13.645 -13.544 -18.437 1.00 85.44 121 HIS A CA 1
ATOM 966 C C . HIS A 1 121 ? 12.300 -13.787 -17.730 1.00 85.44 121 HIS A C 1
ATOM 968 O O . HIS A 1 121 ? 12.260 -14.522 -16.749 1.00 85.44 121 HIS A O 1
ATOM 974 N N . PHE A 1 122 ? 11.191 -13.258 -18.262 1.00 86.81 122 PHE A N 1
ATOM 975 C CA . PHE A 1 122 ? 9.845 -13.546 -17.730 1.00 86.81 122 PHE A CA 1
ATOM 976 C C . PHE A 1 122 ? 9.493 -15.040 -17.751 1.00 86.81 122 PHE A C 1
ATOM 978 O O . PHE A 1 122 ? 8.869 -15.529 -16.822 1.00 86.81 122 PHE A O 1
ATOM 985 N N . THR A 1 123 ? 9.983 -15.793 -18.738 1.00 84.06 123 THR A N 1
ATOM 986 C CA . THR A 1 123 ? 9.774 -17.248 -18.813 1.00 84.06 123 THR A CA 1
ATOM 987 C C . THR A 1 123 ? 10.391 -18.010 -17.642 1.00 84.06 123 THR A C 1
ATOM 989 O O . THR A 1 123 ? 9.867 -19.045 -17.258 1.00 84.06 123 THR A O 1
ATOM 992 N N . ALA A 1 124 ? 11.461 -17.487 -17.035 1.00 81.94 124 ALA A N 1
ATOM 993 C CA . ALA A 1 124 ? 12.049 -18.071 -15.829 1.00 81.94 124 ALA A CA 1
ATOM 994 C C . ALA A 1 124 ? 11.204 -17.805 -14.568 1.00 81.94 124 ALA A C 1
ATOM 996 O O . ALA A 1 124 ? 11.393 -18.458 -13.551 1.00 81.94 124 ALA A O 1
ATOM 997 N N . ILE A 1 125 ? 10.297 -16.827 -14.619 1.00 83.38 125 ILE A N 1
ATOM 998 C CA . ILE A 1 125 ? 9.283 -16.608 -13.580 1.00 83.38 125 ILE A CA 1
ATOM 999 C C . ILE A 1 125 ? 8.115 -17.563 -13.828 1.00 83.38 125 ILE A C 1
ATOM 1001 O O . ILE A 1 125 ? 7.611 -18.182 -12.899 1.00 83.38 125 ILE A O 1
ATOM 1005 N N . ASP A 1 126 ? 7.718 -17.722 -15.092 1.00 83.38 126 ASP A N 1
ATOM 1006 C CA . ASP A 1 126 ? 6.642 -18.632 -15.490 1.00 83.38 126 ASP A CA 1
ATOM 1007 C C . ASP A 1 126 ? 6.945 -20.098 -15.133 1.00 83.38 126 ASP A C 1
ATOM 1009 O O . ASP A 1 126 ? 6.043 -20.835 -14.732 1.00 83.38 126 ASP A O 1
ATOM 1013 N N . SER A 1 127 ? 8.209 -20.525 -15.234 1.00 79.38 127 SER A N 1
ATOM 1014 C CA . SER A 1 127 ? 8.623 -21.899 -14.918 1.00 79.38 127 SER A CA 1
ATOM 1015 C C . SER A 1 127 ? 8.353 -22.291 -13.462 1.00 79.38 127 SER A C 1
ATOM 1017 O O . SER A 1 127 ? 8.115 -23.468 -13.202 1.00 79.38 127 SER A O 1
ATOM 1019 N N . LEU A 1 128 ? 8.261 -21.326 -12.533 1.00 76.00 128 LEU A N 1
ATOM 1020 C CA . LEU A 1 128 ? 7.875 -21.572 -11.135 1.00 76.00 128 LEU A CA 1
ATOM 1021 C C . LEU A 1 128 ? 6.483 -22.221 -11.007 1.00 76.00 128 LEU A C 1
ATOM 1023 O O . LEU A 1 128 ? 6.222 -22.937 -10.040 1.00 76.00 128 LEU A O 1
ATOM 1027 N N . PHE A 1 129 ? 5.604 -21.983 -11.984 1.00 77.94 129 PHE A N 1
ATOM 1028 C CA . PHE A 1 129 ? 4.220 -22.465 -12.001 1.00 77.94 129 PHE A CA 1
ATOM 1029 C C . PHE A 1 129 ? 3.984 -23.611 -12.991 1.00 77.94 129 PHE A C 1
ATOM 1031 O O . PHE A 1 129 ? 3.042 -24.379 -12.807 1.00 77.94 129 PHE A O 1
ATOM 1038 N N . CYS A 1 130 ? 4.803 -23.715 -14.046 1.00 74.12 130 CYS A N 1
ATOM 1039 C CA . CYS A 1 130 ? 4.627 -24.699 -15.122 1.00 74.12 130 CYS A CA 1
ATOM 1040 C C . CYS A 1 130 ? 5.561 -25.911 -15.004 1.00 74.12 130 CYS A C 1
ATOM 1042 O O . CYS A 1 130 ? 5.123 -27.040 -15.202 1.00 74.12 130 CYS A O 1
ATOM 1044 N N . GLU A 1 131 ? 6.844 -25.674 -14.732 1.00 69.12 131 GLU A N 1
ATOM 1045 C CA . GLU A 1 131 ? 7.896 -26.704 -14.750 1.00 69.12 131 GLU A CA 1
ATOM 1046 C C . GLU A 1 131 ? 8.274 -27.137 -13.327 1.00 69.12 131 GLU A C 1
ATOM 1048 O O . GLU A 1 131 ? 8.635 -28.289 -13.096 1.00 69.12 131 GLU A O 1
ATOM 1053 N N . GLY A 1 132 ? 8.103 -26.236 -12.356 1.00 63.22 132 GLY A N 1
ATOM 1054 C CA . GLY A 1 132 ? 8.434 -26.467 -10.958 1.00 63.22 132 GLY A CA 1
ATOM 1055 C C . GLY A 1 132 ? 9.931 -26.358 -10.683 1.00 63.22 132 GLY A C 1
ATOM 1056 O O . GLY A 1 132 ? 10.761 -26.209 -11.577 1.00 63.22 132 GLY A O 1
ATOM 1057 N N . LEU A 1 133 ? 10.278 -26.389 -9.403 1.00 65.50 133 LEU A N 1
ATOM 1058 C CA . LEU A 1 133 ? 11.654 -26.417 -8.927 1.00 65.50 133 LEU A CA 1
ATOM 1059 C C . LEU A 1 133 ? 12.001 -27.848 -8.537 1.00 65.50 133 LEU A C 1
ATOM 1061 O O . LEU A 1 133 ? 11.291 -28.469 -7.743 1.00 65.50 133 LEU A O 1
ATOM 1065 N N . THR A 1 134 ? 13.101 -28.375 -9.061 1.00 58.59 134 THR A N 1
ATOM 1066 C CA . THR A 1 134 ? 13.664 -29.629 -8.563 1.00 58.59 134 THR A CA 1
ATOM 1067 C C . THR A 1 134 ? 13.995 -29.500 -7.075 1.00 58.59 134 THR A C 1
ATOM 1069 O O . THR A 1 134 ? 14.372 -28.442 -6.581 1.00 58.59 134 THR A O 1
ATOM 1072 N N . LEU A 1 135 ? 13.856 -30.581 -6.319 1.00 55.81 135 LEU A N 1
ATOM 1073 C CA . LEU A 1 135 ? 14.311 -30.641 -4.933 1.00 55.81 135 LEU A CA 1
ATOM 1074 C C . LEU A 1 135 ? 15.512 -31.582 -4.837 1.00 55.81 135 LEU A C 1
ATOM 1076 O O . LEU A 1 135 ? 15.498 -32.654 -5.451 1.00 55.81 135 LEU A O 1
ATOM 1080 N N . PRO A 1 136 ? 16.559 -31.230 -4.066 1.00 53.06 136 PRO A N 1
ATOM 1081 C CA . PRO A 1 136 ? 17.640 -32.168 -3.805 1.00 53.06 136 PRO A CA 1
ATOM 1082 C C . PRO A 1 136 ? 17.079 -33.439 -3.149 1.00 53.06 136 PRO A C 1
ATOM 1084 O O . PRO A 1 136 ? 16.187 -33.376 -2.298 1.00 53.06 136 PRO A O 1
ATOM 1087 N N . LYS A 1 137 ? 17.592 -34.609 -3.556 1.00 53.06 137 LYS A N 1
ATOM 1088 C CA . LYS A 1 137 ? 17.184 -35.902 -2.987 1.00 53.06 137 LYS A CA 1
ATOM 1089 C C . LYS A 1 137 ? 17.422 -35.867 -1.469 1.00 53.06 137 LYS A C 1
ATOM 1091 O O . LYS A 1 137 ? 18.548 -35.596 -1.048 1.00 53.06 137 LYS A O 1
ATOM 1096 N N . PRO A 1 138 ? 16.397 -36.096 -0.633 1.00 49.97 138 PRO A N 1
ATOM 1097 C CA . PRO A 1 138 ? 16.548 -35.973 0.809 1.00 49.97 138 PRO A CA 1
ATOM 1098 C C . PRO A 1 138 ? 17.438 -37.086 1.362 1.00 49.97 138 PRO A C 1
ATOM 1100 O O . PRO A 1 138 ? 17.367 -38.232 0.928 1.00 49.97 138 PRO A O 1
ATOM 1103 N N . THR A 1 139 ? 18.188 -36.778 2.415 1.00 44.81 139 THR A N 1
ATOM 1104 C CA . THR A 1 139 ? 18.793 -37.788 3.296 1.00 44.81 139 THR A CA 1
ATOM 1105 C C . THR A 1 139 ? 17.771 -38.437 4.241 1.00 44.81 139 THR A C 1
ATOM 1107 O O . THR A 1 139 ? 18.056 -39.498 4.781 1.00 44.81 139 THR A O 1
ATOM 1110 N N . ASN A 1 140 ? 16.572 -37.854 4.410 1.00 46.94 140 ASN A N 1
ATOM 1111 C CA . ASN A 1 140 ? 15.507 -38.356 5.289 1.00 46.94 140 ASN A CA 1
ATOM 1112 C C . ASN A 1 140 ? 14.120 -38.335 4.613 1.00 46.94 140 ASN A C 1
ATOM 1114 O O . ASN A 1 140 ? 13.610 -37.279 4.240 1.00 46.94 140 ASN A O 1
ATOM 1118 N N . ALA A 1 141 ? 13.470 -39.500 4.534 1.00 45.84 141 ALA A N 1
ATOM 1119 C CA . ALA A 1 141 ? 12.192 -39.727 3.844 1.00 45.84 141 ALA A CA 1
ATOM 1120 C C . ALA A 1 141 ? 10.971 -38.961 4.413 1.00 45.84 141 ALA A C 1
ATOM 1122 O O . ALA A 1 141 ? 9.958 -38.839 3.732 1.00 45.84 141 ALA A O 1
ATOM 1123 N N . GLY A 1 142 ? 11.047 -38.412 5.633 1.00 49.31 142 GLY A N 1
ATOM 1124 C CA . GLY A 1 142 ? 9.915 -37.744 6.303 1.00 49.31 142 GLY A CA 1
ATOM 1125 C C . GLY A 1 142 ? 9.644 -36.289 5.885 1.00 49.31 142 GLY A C 1
ATOM 1126 O O . GLY A 1 142 ? 8.603 -35.737 6.226 1.00 49.31 142 GLY A O 1
ATOM 1127 N N . PHE A 1 143 ? 10.560 -35.650 5.151 1.00 48.75 143 PHE A N 1
ATOM 1128 C CA . PHE A 1 143 ? 10.457 -34.231 4.779 1.00 48.75 143 PHE A CA 1
ATOM 1129 C C . PHE A 1 143 ? 9.267 -33.940 3.848 1.00 48.75 143 PHE A C 1
ATOM 1131 O O . PHE A 1 143 ? 8.524 -32.985 4.061 1.00 48.75 143 PHE A O 1
ATOM 1138 N N . PHE A 1 144 ? 9.037 -34.808 2.862 1.00 49.19 144 PHE A N 1
ATOM 1139 C CA . PHE A 1 144 ? 8.033 -34.614 1.811 1.00 49.19 144 PHE A CA 1
ATOM 1140 C C . PHE A 1 144 ? 6.594 -34.764 2.312 1.00 49.19 144 PHE A C 1
ATOM 1142 O O . PHE A 1 144 ? 5.732 -33.991 1.914 1.00 49.19 144 PHE A O 1
ATOM 1149 N N . GLN A 1 145 ? 6.339 -35.682 3.252 1.00 49.28 145 GLN A N 1
ATOM 1150 C CA . GLN A 1 145 ? 5.018 -35.830 3.880 1.00 49.28 145 GLN A CA 1
ATOM 1151 C C . GLN A 1 145 ? 4.630 -34.633 4.762 1.00 49.28 145 GLN A C 1
ATOM 1153 O O . GLN A 1 145 ? 3.451 -34.444 5.042 1.00 49.28 145 GLN A O 1
ATOM 1158 N N . SER A 1 146 ? 5.600 -33.809 5.180 1.00 49.38 146 SER A N 1
ATOM 1159 C CA . SER A 1 146 ? 5.351 -32.614 6.001 1.00 49.38 146 SER A CA 1
ATOM 1160 C C . SER A 1 146 ? 5.108 -31.330 5.199 1.00 49.38 146 SER A C 1
ATOM 1162 O O . SER A 1 146 ? 4.720 -30.312 5.778 1.00 49.38 146 SER A O 1
ATOM 1164 N N . ILE A 1 147 ? 5.337 -31.357 3.881 1.00 49.22 147 ILE A N 1
ATOM 1165 C CA . ILE A 1 147 ? 5.162 -30.204 2.995 1.00 49.22 147 ILE A CA 1
ATOM 1166 C C . ILE A 1 147 ? 3.832 -30.365 2.279 1.00 49.22 147 ILE A C 1
ATOM 1168 O O . ILE A 1 147 ? 3.764 -30.912 1.184 1.00 49.22 147 ILE A O 1
ATOM 1172 N N . LEU A 1 148 ? 2.768 -29.856 2.890 1.00 51.00 148 LEU A N 1
ATOM 1173 C CA . LEU A 1 148 ? 1.547 -29.565 2.148 1.00 51.00 148 LEU A CA 1
ATOM 1174 C C . LEU A 1 148 ? 0.979 -28.192 2.544 1.00 51.00 148 LEU A C 1
ATOM 1176 O O . LEU A 1 148 ? -0.067 -28.107 3.189 1.00 51.00 148 LEU A O 1
ATOM 1180 N N . PRO A 1 149 ? 1.653 -27.081 2.190 1.00 52.16 149 PRO A N 1
ATOM 1181 C CA . PRO A 1 149 ? 0.984 -25.791 2.193 1.00 52.16 149 PRO A CA 1
ATOM 1182 C C . PRO A 1 149 ? -0.078 -25.775 1.084 1.00 52.16 149 PRO A C 1
ATOM 1184 O O . PRO A 1 149 ? 0.100 -26.387 0.035 1.00 52.16 149 PRO A O 1
ATOM 1187 N N . ARG A 1 150 ? -1.150 -24.994 1.267 1.00 50.12 150 ARG A N 1
ATOM 1188 C CA . ARG A 1 150 ? -2.197 -24.776 0.244 1.00 50.12 150 ARG A CA 1
ATOM 1189 C C . ARG A 1 150 ? -1.664 -24.366 -1.142 1.00 50.12 150 ARG A C 1
ATOM 1191 O O . ARG A 1 150 ? -2.363 -24.582 -2.116 1.00 50.12 150 ARG A O 1
ATOM 1198 N N . LEU A 1 151 ? -0.471 -23.770 -1.213 1.00 51.06 151 LEU A N 1
ATOM 1199 C CA . LEU A 1 151 ? 0.057 -23.052 -2.384 1.00 51.06 151 LEU A CA 1
ATOM 1200 C C . LEU A 1 151 ? 1.155 -23.804 -3.151 1.00 51.06 151 LEU A C 1
ATOM 1202 O O . LEU A 1 151 ? 1.683 -23.283 -4.133 1.00 51.06 151 LEU A O 1
ATOM 1206 N N . VAL A 1 152 ? 1.538 -24.995 -2.683 1.00 54.84 152 VAL A N 1
ATOM 1207 C CA . VAL A 1 152 ? 2.642 -25.774 -3.248 1.00 54.84 152 VAL A CA 1
ATOM 1208 C C . VAL A 1 152 ? 2.221 -27.229 -3.392 1.00 54.84 152 VAL A C 1
ATOM 1210 O O . VAL A 1 152 ? 1.782 -27.853 -2.428 1.00 54.84 152 VAL A O 1
ATOM 1213 N N . LYS A 1 153 ? 2.388 -27.784 -4.593 1.00 57.41 153 LYS A N 1
ATOM 1214 C CA . LYS A 1 153 ? 2.186 -29.207 -4.876 1.00 57.41 153 LYS A CA 1
ATOM 1215 C C . LYS A 1 153 ? 3.545 -29.892 -4.974 1.00 57.41 153 LYS A C 1
ATOM 1217 O O . LYS A 1 153 ? 4.389 -29.479 -5.766 1.00 57.41 153 LYS A O 1
ATOM 1222 N N . ALA A 1 154 ? 3.743 -30.936 -4.175 1.00 55.28 154 ALA A N 1
ATOM 1223 C CA . ALA A 1 154 ? 4.848 -31.866 -4.366 1.00 55.28 154 ALA A CA 1
ATOM 1224 C C . ALA A 1 154 ? 4.431 -32.900 -5.419 1.00 55.28 154 ALA A C 1
ATOM 1226 O O . ALA A 1 154 ? 3.407 -33.563 -5.253 1.00 55.28 154 ALA A O 1
ATOM 1227 N N . VAL A 1 155 ? 5.203 -33.025 -6.498 1.00 54.66 155 VAL A N 1
ATOM 1228 C CA . VAL A 1 155 ? 5.003 -34.060 -7.522 1.00 54.66 155 VAL A CA 1
ATOM 1229 C C . VAL A 1 155 ? 6.099 -35.107 -7.348 1.00 54.66 155 VAL A C 1
ATOM 1231 O O . VAL A 1 155 ? 7.284 -34.796 -7.464 1.00 54.66 155 VAL A O 1
ATOM 1234 N N . THR A 1 156 ? 5.693 -36.334 -7.013 1.00 51.44 156 THR A N 1
ATOM 1235 C CA . THR A 1 156 ? 6.588 -37.457 -6.671 1.00 51.44 156 THR A CA 1
ATOM 1236 C C . THR A 1 156 ? 6.636 -38.558 -7.734 1.00 51.44 156 THR A C 1
ATOM 1238 O O . THR A 1 156 ? 7.346 -39.540 -7.548 1.00 51.44 156 THR A O 1
ATOM 1241 N N . ASP A 1 157 ? 5.885 -38.417 -8.831 1.00 49.97 157 ASP A N 1
ATOM 1242 C CA . ASP A 1 157 ? 5.762 -39.438 -9.890 1.00 49.97 157 ASP A CA 1
ATOM 1243 C C . ASP A 1 157 ? 6.874 -39.363 -10.960 1.00 49.97 157 ASP A C 1
ATOM 1245 O O . ASP A 1 157 ? 6.881 -40.141 -11.914 1.00 49.97 157 ASP A O 1
ATOM 1249 N N . THR A 1 158 ? 7.828 -38.440 -10.815 1.00 51.25 158 THR A N 1
ATOM 1250 C CA . THR A 1 158 ? 8.989 -38.255 -11.702 1.00 51.25 158 THR A CA 1
ATOM 1251 C C . THR A 1 158 ? 10.279 -38.768 -11.043 1.00 51.25 158 THR A C 1
ATOM 1253 O O . THR A 1 158 ? 10.377 -38.807 -9.820 1.00 51.25 158 THR A O 1
ATOM 1256 N N . GLU A 1 159 ? 11.305 -39.149 -11.827 1.00 52.53 159 GLU A N 1
ATOM 1257 C CA . GLU A 1 159 ? 12.630 -39.578 -11.301 1.00 52.53 159 GLU A CA 1
ATOM 1258 C C . GLU A 1 159 ? 13.303 -38.517 -10.397 1.00 52.53 159 GLU A C 1
ATOM 1260 O O . GLU A 1 159 ? 14.218 -38.818 -9.618 1.00 52.53 159 GLU A O 1
ATOM 1265 N N . GLU A 1 160 ? 12.815 -37.279 -10.477 1.00 57.53 160 GLU A N 1
ATOM 1266 C CA . GLU A 1 160 ? 13.176 -36.131 -9.659 1.00 57.53 160 GLU A CA 1
ATOM 1267 C C . GLU A 1 160 ? 11.949 -35.628 -8.889 1.00 57.53 160 GLU A C 1
ATOM 1269 O O . GLU A 1 160 ? 10.850 -35.558 -9.434 1.00 57.53 160 GLU A O 1
ATOM 1274 N N . ASN A 1 161 ? 12.126 -35.255 -7.620 1.00 58.06 161 ASN A N 1
ATOM 1275 C CA . ASN A 1 161 ? 11.048 -34.656 -6.832 1.00 58.06 161 ASN A CA 1
ATOM 1276 C C . ASN A 1 161 ? 10.879 -33.185 -7.235 1.00 58.06 161 ASN A C 1
ATOM 1278 O O . ASN A 1 161 ? 11.839 -32.418 -7.123 1.00 58.06 161 ASN A O 1
ATOM 1282 N N . LEU A 1 162 ? 9.674 -32.788 -7.650 1.00 63.25 162 LEU A N 1
ATOM 1283 C CA . LEU A 1 162 ? 9.378 -31.427 -8.110 1.00 63.25 162 LEU A CA 1
ATOM 1284 C C . LEU A 1 162 ? 8.478 -30.677 -7.123 1.00 63.25 162 LEU A C 1
ATOM 1286 O O . LEU A 1 162 ? 7.530 -31.232 -6.562 1.00 63.25 162 LEU A O 1
ATOM 1290 N N . LEU A 1 163 ? 8.765 -29.389 -6.952 1.00 65.44 163 LEU A N 1
ATOM 1291 C CA . LEU A 1 163 ? 7.973 -28.436 -6.189 1.00 65.44 163 LEU A CA 1
ATOM 1292 C C . LEU A 1 163 ? 7.315 -27.440 -7.143 1.00 65.44 163 LEU A C 1
ATOM 1294 O O . LEU A 1 163 ? 8.005 -26.650 -7.781 1.00 65.44 163 LEU A O 1
ATOM 1298 N N . LEU A 1 164 ? 5.985 -27.457 -7.224 1.00 68.31 164 LEU A N 1
ATOM 1299 C CA . LEU A 1 164 ? 5.222 -26.601 -8.133 1.00 68.31 164 LEU A CA 1
ATOM 1300 C C . LEU A 1 164 ? 4.365 -25.604 -7.354 1.00 68.31 164 LEU A C 1
ATOM 1302 O O . LEU A 1 164 ? 3.583 -26.007 -6.489 1.00 68.31 164 LEU A O 1
ATOM 1306 N N . PHE A 1 165 ? 4.469 -24.318 -7.685 1.00 72.94 165 PHE A N 1
ATOM 1307 C CA . PHE A 1 165 ? 3.542 -23.311 -7.174 1.00 72.94 165 PHE A CA 1
ATOM 1308 C C . PHE A 1 165 ? 2.194 -23.402 -7.895 1.00 72.94 165 PHE A C 1
ATOM 1310 O O . PHE A 1 165 ? 2.127 -23.658 -9.097 1.00 72.94 165 PHE A O 1
ATOM 1317 N N . GLU A 1 166 ? 1.100 -23.175 -7.172 1.00 74.94 166 GLU A N 1
ATOM 1318 C CA . GLU A 1 166 ? -0.221 -23.092 -7.793 1.00 74.94 166 GLU A CA 1
ATOM 1319 C C . GLU A 1 166 ? -0.307 -21.876 -8.737 1.00 74.94 166 GLU A C 1
ATOM 1321 O O . GLU A 1 166 ? 0.030 -20.756 -8.370 1.00 74.94 166 GLU A O 1
ATOM 1326 N N . THR A 1 167 ? -0.760 -22.059 -9.979 1.00 82.25 167 THR A N 1
ATOM 1327 C CA . THR A 1 167 ? -0.892 -20.923 -10.907 1.00 82.25 167 THR A CA 1
ATOM 1328 C C . THR A 1 167 ? -1.982 -19.964 -10.406 1.00 82.25 167 THR A C 1
ATOM 1330 O O . THR A 1 167 ? -3.128 -20.393 -10.239 1.00 82.25 167 THR A O 1
ATOM 1333 N N . PRO A 1 168 ? -1.691 -18.665 -10.184 1.00 83.12 168 PRO A N 1
ATOM 1334 C CA . PRO A 1 168 ? -2.713 -17.717 -9.758 1.00 83.12 168 PRO A CA 1
ATOM 1335 C C . PRO A 1 168 ? -3.843 -17.619 -10.791 1.00 83.12 168 PRO A C 1
ATOM 1337 O O . PRO A 1 168 ? -3.592 -17.468 -11.987 1.00 83.12 168 PRO A O 1
ATOM 1340 N N . ALA A 1 169 ? -5.096 -17.629 -10.329 1.00 79.69 169 ALA A N 1
ATOM 1341 C CA . ALA A 1 169 ? -6.279 -17.707 -11.195 1.00 79.69 169 ALA A CA 1
ATOM 1342 C C . ALA A 1 169 ? -6.369 -16.606 -12.272 1.00 79.69 169 ALA A C 1
ATOM 1344 O O . ALA A 1 169 ? -6.984 -16.815 -13.316 1.00 79.69 169 ALA A O 1
ATOM 1345 N N . PHE A 1 170 ? -5.789 -15.422 -12.042 1.00 79.00 170 PHE A N 1
ATOM 1346 C CA . PHE A 1 170 ? -5.778 -14.365 -13.059 1.00 79.00 170 PHE A CA 1
ATOM 1347 C C . PHE A 1 170 ? -4.760 -14.628 -14.180 1.00 79.00 170 PHE A C 1
ATOM 1349 O O . PHE A 1 170 ? -5.051 -14.303 -15.328 1.00 79.00 170 PHE A O 1
ATOM 1356 N N . ILE A 1 171 ? -3.610 -15.243 -13.869 1.00 83.81 171 ILE A N 1
ATOM 1357 C CA . ILE A 1 171 ? -2.595 -15.629 -14.862 1.00 83.81 171 ILE A CA 1
ATOM 1358 C C . ILE A 1 171 ? -3.109 -16.770 -15.730 1.00 83.81 171 ILE A C 1
ATOM 1360 O O . ILE A 1 171 ? -2.900 -16.744 -16.940 1.00 83.81 171 ILE A O 1
ATOM 1364 N N . ASP A 1 172 ? -3.816 -17.725 -15.125 1.00 84.38 172 ASP A N 1
ATOM 1365 C CA . ASP A 1 172 ? -4.435 -18.842 -15.842 1.00 84.38 172 ASP A CA 1
ATOM 1366 C C . ASP A 1 172 ? -5.449 -18.355 -16.894 1.00 84.38 172 ASP A C 1
ATOM 1368 O O . ASP A 1 172 ? -5.466 -18.821 -18.030 1.00 84.38 172 ASP A O 1
ATOM 1372 N N . ARG A 1 173 ? -6.248 -17.334 -16.549 1.00 85.69 173 ARG A N 1
ATOM 1373 C CA . ARG A 1 173 ? -7.212 -16.719 -17.476 1.00 85.69 173 ARG A CA 1
ATOM 1374 C C . ARG A 1 173 ? -6.546 -15.884 -18.563 1.00 85.69 173 ARG A C 1
ATOM 1376 O O . ARG A 1 173 ? -6.955 -15.950 -19.719 1.00 85.69 173 ARG A O 1
ATOM 1383 N N . ASP A 1 174 ? -5.587 -15.041 -18.183 1.00 88.12 174 ASP A N 1
ATOM 1384 C CA . ASP A 1 174 ? -4.865 -14.168 -19.104 1.00 88.12 174 ASP A CA 1
ATOM 1385 C C . ASP A 1 174 ? -3.496 -13.766 -18.540 1.00 88.12 174 ASP A C 1
ATOM 1387 O O . ASP A 1 174 ? -3.335 -12.794 -17.793 1.00 88.12 174 ASP A O 1
ATOM 1391 N N . LYS A 1 175 ? -2.475 -14.488 -18.996 1.00 86.56 175 LYS A N 1
ATOM 1392 C CA . LYS A 1 175 ? -1.073 -14.302 -18.620 1.00 86.56 175 LYS A CA 1
ATOM 1393 C C . LYS A 1 175 ? -0.518 -12.902 -18.899 1.00 86.56 175 LYS A C 1
ATOM 1395 O O . LYS A 1 175 ? 0.454 -12.492 -18.267 1.00 86.56 175 LYS A O 1
ATOM 1400 N N . PHE A 1 176 ? -1.103 -12.153 -19.833 1.00 89.19 176 PHE A N 1
ATOM 1401 C CA . PHE A 1 176 ? -0.632 -10.817 -20.204 1.00 89.19 176 PHE A CA 1
ATOM 1402 C C . PHE A 1 176 ? -1.442 -9.697 -19.546 1.00 89.19 176 PHE A C 1
ATOM 1404 O O . PHE A 1 176 ? -1.122 -8.523 -19.750 1.00 89.19 176 PHE A O 1
ATOM 1411 N N . ALA A 1 177 ? -2.458 -10.030 -18.741 1.00 89.75 177 ALA A N 1
ATOM 1412 C CA . ALA A 1 177 ? -3.342 -9.048 -18.125 1.00 89.75 177 ALA A CA 1
ATOM 1413 C C . ALA A 1 177 ? -2.594 -8.012 -17.291 1.00 89.75 177 ALA A C 1
ATOM 1415 O O . ALA A 1 177 ? -2.815 -6.819 -17.475 1.00 89.75 177 ALA A O 1
ATOM 1416 N N . TRP A 1 178 ? -1.642 -8.447 -16.465 1.00 89.56 178 TRP A N 1
ATOM 1417 C CA . TRP A 1 178 ? -0.852 -7.574 -15.590 1.00 89.56 178 TRP A CA 1
ATOM 1418 C C . TRP A 1 178 ? -0.081 -6.465 -16.327 1.00 89.56 178 TRP A C 1
ATOM 1420 O O . TRP A 1 178 ? 0.269 -5.444 -15.742 1.00 89.56 178 TRP A O 1
ATOM 1430 N N . PHE A 1 179 ? 0.187 -6.641 -17.624 1.00 89.25 179 PHE A N 1
ATOM 1431 C CA . PHE A 1 179 ? 0.911 -5.661 -18.433 1.00 89.25 179 PHE A CA 1
ATOM 1432 C C . PHE A 1 179 ? 0.041 -4.458 -18.831 1.00 89.25 179 PHE A C 1
ATOM 1434 O O . PHE A 1 179 ? 0.569 -3.388 -19.159 1.00 89.25 179 PHE A O 1
ATOM 1441 N N . ARG A 1 180 ? -1.285 -4.629 -18.811 1.00 92.31 180 ARG A N 1
ATOM 1442 C CA . ARG A 1 180 ? -2.273 -3.677 -19.325 1.00 92.31 180 ARG A CA 1
ATOM 1443 C C . ARG A 1 180 ? -2.646 -2.604 -18.304 1.00 92.31 180 ARG A C 1
ATOM 1445 O O . ARG A 1 180 ? -2.652 -2.834 -17.096 1.00 92.31 180 ARG A O 1
ATOM 1452 N N . ASP A 1 181 ? -2.962 -1.414 -18.801 1.00 94.81 181 ASP A N 1
ATOM 1453 C CA . ASP A 1 181 ? -3.362 -0.269 -17.973 1.00 94.81 181 ASP A CA 1
ATOM 1454 C C . ASP A 1 181 ? -4.755 -0.467 -17.372 1.00 94.81 181 ASP A C 1
ATOM 1456 O O . ASP A 1 181 ? -5.028 -0.019 -16.256 1.00 94.81 181 ASP A O 1
ATOM 1460 N N . GLU A 1 182 ? -5.613 -1.200 -18.078 1.00 92.12 182 GLU A N 1
ATOM 1461 C CA . GLU A 1 182 ? -6.941 -1.584 -17.622 1.00 92.12 182 GLU A CA 1
ATOM 1462 C C . GLU A 1 182 ? -6.856 -2.470 -16.381 1.00 92.12 182 GLU A C 1
ATOM 1464 O O . GLU A 1 182 ? -7.585 -2.242 -15.421 1.00 92.12 182 GLU A O 1
ATOM 1469 N N . GLU A 1 183 ? -5.944 -3.447 -16.365 1.00 91.94 183 GLU A N 1
ATOM 1470 C CA . GLU A 1 183 ? -5.791 -4.350 -15.223 1.00 91.94 183 GLU A CA 1
ATOM 1471 C C . GLU A 1 183 ? -5.108 -3.652 -14.046 1.00 91.94 183 GLU A C 1
ATOM 1473 O O . GLU A 1 183 ? -5.577 -3.787 -12.917 1.00 91.94 183 GLU A O 1
ATOM 1478 N N . PHE A 1 184 ? -4.079 -2.836 -14.311 1.00 93.81 184 PHE A N 1
ATOM 1479 C CA . PHE A 1 184 ? -3.489 -1.952 -13.302 1.00 93.81 184 PHE A CA 1
ATOM 1480 C C . PHE A 1 184 ? -4.572 -1.119 -12.604 1.00 93.81 184 PHE A C 1
ATOM 1482 O O . PHE A 1 184 ? -4.681 -1.153 -11.383 1.00 93.81 184 PHE A O 1
ATOM 1489 N N . SER A 1 185 ? -5.438 -0.458 -13.376 1.00 93.12 185 SER A N 1
ATOM 1490 C CA . SER A 1 185 ? -6.502 0.394 -12.831 1.00 93.12 185 SER A CA 1
ATOM 1491 C C . SER A 1 185 ? -7.592 -0.416 -12.136 1.00 93.12 185 SER A C 1
ATOM 1493 O O . SER A 1 185 ? -7.996 -0.087 -11.025 1.00 93.12 185 SER A O 1
ATOM 1495 N N . ARG A 1 186 ? -8.051 -1.520 -12.737 1.00 90.44 186 ARG A N 1
ATOM 1496 C CA . ARG A 1 186 ? -9.073 -2.393 -12.143 1.00 90.44 186 ARG A CA 1
ATOM 1497 C C . ARG A 1 186 ? -8.631 -2.899 -10.774 1.00 90.44 186 ARG A C 1
ATOM 1499 O O . ARG A 1 186 ? -9.445 -2.961 -9.854 1.00 90.44 186 ARG A O 1
ATOM 1506 N N . GLN A 1 187 ? -7.354 -3.241 -10.615 1.00 89.12 187 GLN A N 1
ATOM 1507 C CA . GLN A 1 187 ? -6.831 -3.725 -9.343 1.00 89.12 187 GLN A CA 1
ATOM 1508 C C . GLN A 1 187 ? -6.743 -2.644 -8.251 1.00 89.12 187 GLN A C 1
ATOM 1510 O O . GLN A 1 187 ? -6.699 -3.018 -7.083 1.00 89.12 187 GLN A O 1
ATOM 1515 N N . ILE A 1 188 ? -6.797 -1.350 -8.584 1.00 88.75 188 ILE A N 1
ATOM 1516 C CA . ILE A 1 188 ? -6.939 -0.267 -7.590 1.00 88.75 188 ILE A CA 1
ATOM 1517 C C . ILE A 1 188 ? -8.358 -0.216 -6.994 1.00 88.75 188 ILE A C 1
ATOM 1519 O O . ILE A 1 188 ? -8.572 0.365 -5.939 1.00 88.75 188 ILE A O 1
ATOM 1523 N N . LEU A 1 189 ? -9.349 -0.841 -7.642 1.00 86.12 189 LEU A N 1
ATOM 1524 C CA . LEU A 1 189 ? -10.725 -0.937 -7.130 1.00 86.12 189 LEU A CA 1
ATOM 1525 C C . LEU A 1 189 ? -11.131 -2.352 -6.725 1.00 86.12 189 LEU A C 1
ATOM 1527 O O . LEU A 1 189 ? -12.105 -2.524 -6.010 1.00 86.12 189 LEU A O 1
ATOM 1531 N N . ALA A 1 190 ? -10.455 -3.383 -7.220 1.00 84.81 190 ALA A N 1
ATOM 1532 C CA . ALA A 1 190 ? -10.877 -4.771 -7.019 1.00 84.81 190 ALA A CA 1
ATOM 1533 C C . ALA A 1 190 ? -9.699 -5.753 -6.928 1.00 84.81 190 ALA A C 1
ATOM 1535 O O . ALA A 1 190 ? -9.865 -6.951 -7.179 1.00 84.81 190 ALA A O 1
ATOM 1536 N N . GLY A 1 191 ? -8.500 -5.239 -6.651 1.00 80.94 191 GLY A N 1
ATOM 1537 C CA . GLY A 1 191 ? -7.278 -6.015 -6.471 1.00 80.94 191 GLY A CA 1
ATOM 1538 C C . GLY A 1 191 ? -6.955 -6.245 -5.000 1.00 80.94 191 GLY A C 1
ATOM 1539 O O . GLY A 1 191 ? -7.851 -6.499 -4.197 1.00 80.94 191 GLY A O 1
ATOM 1540 N N . LEU A 1 192 ? -5.660 -6.182 -4.680 1.00 77.06 192 LEU A N 1
ATOM 1541 C CA . LEU A 1 192 ? -5.136 -6.445 -3.341 1.00 77.06 192 LEU A CA 1
ATOM 1542 C C . LEU A 1 192 ? -5.446 -5.310 -2.355 1.00 77.06 192 LEU A C 1
ATOM 1544 O O . LEU A 1 192 ? -5.968 -5.577 -1.278 1.00 77.06 192 LEU A O 1
ATOM 1548 N N . ASN A 1 193 ? -5.181 -4.066 -2.766 1.00 79.94 193 ASN A N 1
ATOM 1549 C CA . ASN A 1 193 ? -5.510 -2.855 -2.022 1.00 79.94 193 ASN A CA 1
ATOM 1550 C C . ASN A 1 193 ? -6.505 -2.004 -2.812 1.00 79.94 193 ASN A C 1
ATOM 1552 O O . ASN A 1 193 ? -6.117 -1.199 -3.657 1.00 79.94 193 ASN A O 1
ATOM 1556 N N . PRO A 1 194 ? -7.806 -2.192 -2.578 1.00 78.88 194 PRO A N 1
ATOM 1557 C CA . PRO A 1 194 ? -8.812 -1.444 -3.314 1.00 78.88 194 PRO A CA 1
ATOM 1558 C C . PRO A 1 194 ? -9.351 -0.201 -2.570 1.00 78.88 194 PRO A C 1
ATOM 1560 O O . PRO A 1 194 ? -10.480 0.224 -2.814 1.00 78.88 194 PRO A O 1
ATOM 1563 N N . CYS A 1 195 ? -8.607 0.354 -1.606 1.00 76.12 195 CYS A N 1
ATOM 1564 C CA . CYS A 1 195 ? -9.158 1.340 -0.660 1.00 76.12 195 CYS A CA 1
ATOM 1565 C C . CYS A 1 195 ? -8.332 2.589 -0.433 1.00 76.12 195 CYS A C 1
ATOM 1567 O O . CYS A 1 195 ? -8.815 3.552 0.158 1.00 76.12 195 CYS A O 1
ATOM 1569 N N . SER A 1 196 ? -7.100 2.590 -0.920 1.00 86.50 196 SER A N 1
ATOM 1570 C CA . SER A 1 196 ? -6.253 3.771 -0.861 1.00 86.50 196 SER A CA 1
ATOM 1571 C C . SER A 1 196 ? -6.615 4.827 -1.909 1.00 86.50 196 SER A C 1
ATOM 1573 O O . SER A 1 196 ? -6.181 5.968 -1.777 1.00 86.50 196 SER A O 1
ATOM 1575 N N . ILE A 1 197 ? -7.413 4.493 -2.930 1.00 91.12 197 ILE A N 1
ATOM 1576 C CA . ILE A 1 197 ? -7.842 5.469 -3.937 1.00 91.12 197 ILE A CA 1
ATOM 1577 C C . ILE A 1 197 ? -8.827 6.486 -3.354 1.00 91.12 197 ILE A C 1
ATOM 1579 O O . ILE A 1 197 ? -9.810 6.142 -2.699 1.00 91.12 197 ILE A O 1
ATOM 1583 N N . GLN A 1 198 ? -8.576 7.759 -3.636 1.00 93.06 198 GLN A N 1
ATOM 1584 C CA . GLN A 1 198 ? -9.333 8.890 -3.118 1.00 93.06 198 GLN A CA 1
ATOM 1585 C C . GLN A 1 198 ? -9.874 9.746 -4.258 1.00 93.06 198 GLN A C 1
ATOM 1587 O O . GLN A 1 198 ? -9.302 9.810 -5.345 1.00 93.06 198 GLN A O 1
ATOM 1592 N N . LEU A 1 199 ? -10.990 10.427 -4.010 1.00 95.81 199 LEU A N 1
ATOM 1593 C CA . LEU A 1 199 ? -11.478 11.468 -4.907 1.00 95.81 199 LEU A CA 1
ATOM 1594 C C . LEU A 1 199 ? -10.555 12.690 -4.808 1.00 95.81 199 LEU A C 1
ATOM 1596 O O . LEU A 1 199 ? -10.247 13.129 -3.703 1.00 95.81 199 LEU A O 1
ATOM 1600 N N . VAL A 1 200 ? -10.171 13.279 -5.941 1.00 96.06 200 VAL A N 1
ATOM 1601 C CA . VAL A 1 200 ? -9.430 14.547 -5.934 1.00 96.06 200 VAL A CA 1
ATOM 1602 C C . VAL A 1 200 ? -10.375 15.679 -5.529 1.00 96.06 200 VAL A C 1
ATOM 1604 O O . VAL A 1 200 ? -11.329 15.981 -6.248 1.00 96.06 200 VAL A O 1
ATOM 1607 N N . THR A 1 201 ? -10.117 16.297 -4.375 1.00 91.44 201 THR A N 1
ATOM 1608 C CA . THR A 1 201 ? -10.905 17.425 -3.845 1.00 91.44 201 THR A CA 1
ATOM 1609 C C . THR A 1 201 ? -10.263 18.783 -4.096 1.00 91.44 201 THR A C 1
ATOM 1611 O O . THR A 1 201 ? -10.981 19.771 -4.222 1.00 91.44 201 THR A O 1
ATOM 1614 N N . ASP A 1 202 ? -8.937 18.826 -4.217 1.00 89.69 202 ASP A N 1
ATOM 1615 C CA . ASP A 1 202 ? -8.151 20.053 -4.320 1.00 89.69 202 ASP A CA 1
ATOM 1616 C C . ASP A 1 202 ? -7.286 20.032 -5.587 1.00 89.69 202 ASP A C 1
ATOM 1618 O O . ASP A 1 202 ? -6.645 19.025 -5.900 1.00 89.69 202 ASP A O 1
ATOM 1622 N N . TRP A 1 203 ? -7.267 21.145 -6.331 1.00 94.19 203 TRP A N 1
ATOM 1623 C CA . TRP A 1 203 ? -6.498 21.274 -7.572 1.00 94.19 203 TRP A CA 1
ATOM 1624 C C . TRP A 1 203 ? -5.845 22.659 -7.720 1.00 94.19 203 TRP A C 1
ATOM 1626 O O . TRP A 1 203 ? -6.537 23.667 -7.558 1.00 94.19 203 TRP A O 1
ATOM 1636 N N . PRO A 1 204 ? -4.550 22.743 -8.091 1.00 92.56 204 PRO A N 1
ATOM 1637 C CA . PRO A 1 204 ? -3.594 21.635 -8.208 1.00 92.56 204 PRO A CA 1
ATOM 1638 C C . PRO A 1 204 ? -3.301 20.987 -6.845 1.00 92.56 204 PRO A C 1
ATOM 1640 O O . PRO A 1 204 ? -3.379 21.650 -5.809 1.00 92.56 204 PRO A O 1
ATOM 1643 N N . MET A 1 205 ? -2.958 19.696 -6.854 1.00 92.56 205 MET A N 1
ATOM 1644 C CA . MET A 1 205 ? -2.591 18.962 -5.636 1.00 92.56 205 MET A CA 1
ATOM 1645 C C . MET A 1 205 ? -1.285 19.518 -5.046 1.00 92.56 205 MET A C 1
ATOM 1647 O O . MET A 1 205 ? -0.386 19.924 -5.787 1.00 92.56 205 MET A O 1
ATOM 1651 N N . LYS A 1 206 ? -1.175 19.546 -3.714 1.00 91.38 206 LYS A N 1
ATOM 1652 C CA . LYS A 1 206 ? 0.011 20.041 -2.997 1.00 91.38 206 LYS A CA 1
ATOM 1653 C C . LYS A 1 206 ? 0.362 19.129 -1.830 1.00 91.38 206 LYS A C 1
ATOM 1655 O O . LYS A 1 206 ? -0.534 18.709 -1.100 1.00 91.38 206 LYS A O 1
ATOM 1660 N N . SER A 1 207 ? 1.660 18.905 -1.634 1.00 92.75 207 SER A N 1
ATOM 1661 C CA . SER A 1 207 ? 2.176 18.205 -0.454 1.00 92.75 207 SER A CA 1
ATOM 1662 C C . SER A 1 207 ? 1.951 19.023 0.822 1.00 92.75 207 SER A C 1
ATOM 1664 O O . SER A 1 207 ? 2.018 20.256 0.807 1.00 92.75 207 SER A O 1
ATOM 1666 N N . LYS A 1 208 ? 1.702 18.329 1.937 1.00 92.50 208 LYS A N 1
ATOM 1667 C CA . LYS A 1 208 ? 1.585 18.901 3.290 1.00 92.50 208 LYS A CA 1
ATOM 1668 C C . LYS A 1 208 ? 2.892 18.807 4.084 1.00 92.50 208 LYS A C 1
ATOM 1670 O O . LYS A 1 208 ? 2.930 19.224 5.242 1.00 92.50 208 LYS A O 1
ATOM 1675 N N . LEU A 1 209 ? 3.941 18.233 3.499 1.00 92.38 209 LEU A N 1
ATOM 1676 C CA . LEU A 1 209 ? 5.236 18.056 4.147 1.00 92.38 209 LEU A CA 1
ATOM 1677 C C . LEU A 1 209 ? 6.009 19.382 4.263 1.00 92.38 209 LEU A C 1
ATOM 1679 O O . LEU A 1 209 ? 5.730 20.342 3.554 1.00 92.38 209 LEU A O 1
ATOM 1683 N N . ASP A 1 210 ? 6.994 19.453 5.167 1.00 93.88 210 ASP A N 1
ATOM 1684 C CA . ASP A 1 210 ? 7.817 20.661 5.333 1.00 93.88 210 ASP A CA 1
ATOM 1685 C C . ASP A 1 210 ? 8.725 20.874 4.102 1.00 93.88 210 ASP A C 1
ATOM 1687 O O . ASP A 1 210 ? 9.636 20.065 3.869 1.00 93.88 210 ASP A O 1
ATOM 1691 N N . PRO A 1 211 ? 8.556 21.969 3.333 1.00 93.88 211 PRO A N 1
ATOM 1692 C CA . PRO A 1 211 ? 9.341 22.200 2.125 1.00 93.88 211 PRO A CA 1
ATOM 1693 C C . PRO A 1 211 ? 10.834 22.400 2.394 1.00 93.88 211 PRO A C 1
ATOM 1695 O O . PRO A 1 211 ? 11.653 22.194 1.498 1.00 93.88 211 PRO A O 1
ATOM 1698 N N . LYS A 1 212 ? 11.218 22.777 3.621 1.00 92.88 212 LYS A N 1
ATOM 1699 C CA . LYS A 1 212 ? 12.632 22.905 4.004 1.00 92.88 212 LYS A CA 1
ATOM 1700 C C . LYS A 1 212 ? 13.332 21.553 4.078 1.00 92.88 212 LYS A C 1
ATOM 1702 O O . LYS A 1 212 ? 14.539 21.491 3.867 1.00 92.88 212 LYS A O 1
ATOM 1707 N N . ILE A 1 213 ? 12.585 20.495 4.391 1.00 92.50 213 ILE A N 1
ATOM 1708 C CA . ILE A 1 213 ? 13.106 19.133 4.519 1.00 92.50 213 ILE A CA 1
ATOM 1709 C C . ILE A 1 213 ? 12.962 18.395 3.188 1.00 92.50 213 ILE A C 1
ATOM 1711 O O . ILE A 1 213 ? 13.893 17.730 2.742 1.00 92.50 213 ILE A O 1
ATOM 1715 N N . TYR A 1 214 ? 11.805 18.529 2.538 1.00 94.06 214 TYR A N 1
ATOM 1716 C CA . TYR A 1 214 ? 11.431 17.659 1.425 1.00 94.06 214 TYR A CA 1
ATOM 1717 C C . TYR A 1 214 ? 11.492 18.315 0.046 1.00 94.06 214 TYR A C 1
ATOM 1719 O O . TYR A 1 214 ? 11.388 17.602 -0.950 1.00 94.06 214 TYR A O 1
ATOM 1727 N N . GLY A 1 215 ? 11.740 19.626 -0.032 1.00 92.00 215 GLY A N 1
ATOM 1728 C CA . GLY A 1 215 ? 11.771 20.393 -1.278 1.00 92.00 215 GLY A CA 1
ATOM 1729 C C . GLY A 1 215 ? 10.410 21.002 -1.658 1.00 92.00 215 GLY A C 1
ATOM 1730 O O . GLY A 1 215 ? 9.480 20.985 -0.856 1.00 92.00 215 GLY A O 1
ATOM 1731 N N . PRO A 1 216 ? 10.285 21.574 -2.870 1.00 92.62 216 PRO A N 1
ATOM 1732 C CA . PRO A 1 216 ? 9.057 22.224 -3.341 1.00 92.62 216 PRO A CA 1
ATOM 1733 C C . PRO A 1 216 ? 7.798 21.348 -3.233 1.00 92.62 216 PRO A C 1
ATOM 1735 O O . PRO A 1 216 ? 7.828 20.178 -3.634 1.00 92.62 216 PRO A O 1
ATOM 1738 N N . LEU A 1 217 ? 6.699 21.947 -2.750 1.00 90.06 217 LEU A N 1
ATOM 1739 C CA . LEU A 1 217 ? 5.408 21.287 -2.470 1.00 90.06 217 LEU A CA 1
ATOM 1740 C C . LEU A 1 217 ? 4.562 21.051 -3.722 1.00 90.06 217 LEU A C 1
ATOM 1742 O O . LEU A 1 217 ? 3.597 20.286 -3.689 1.00 90.06 217 LEU A O 1
ATOM 1746 N N . GLU A 1 218 ? 4.877 21.765 -4.798 1.00 92.00 218 GLU A N 1
ATOM 1747 C CA . GLU A 1 218 ? 4.133 21.742 -6.046 1.00 92.00 218 GLU A CA 1
ATOM 1748 C C . GLU A 1 218 ? 4.370 20.427 -6.791 1.00 92.00 218 GLU A C 1
ATOM 1750 O O . GLU A 1 218 ? 5.513 20.017 -7.024 1.00 92.00 218 GLU A O 1
ATOM 1755 N N . THR A 1 219 ? 3.280 19.788 -7.209 1.00 93.50 219 THR A N 1
ATOM 1756 C CA . THR A 1 219 ? 3.329 18.690 -8.178 1.00 93.50 219 THR A CA 1
ATOM 1757 C C . THR A 1 219 ? 3.697 19.215 -9.572 1.00 93.50 219 THR A C 1
ATOM 1759 O O . THR A 1 219 ? 3.381 20.355 -9.921 1.00 93.50 219 THR A O 1
ATOM 1762 N N . LEU A 1 220 ? 4.350 18.388 -10.391 1.00 95.88 220 LEU A N 1
ATOM 1763 C CA . LEU A 1 220 ? 4.531 18.646 -11.824 1.00 95.88 220 LEU A CA 1
ATOM 1764 C C . LEU A 1 220 ? 3.300 18.252 -12.649 1.00 95.88 220 LEU A C 1
ATOM 1766 O O . LEU A 1 220 ? 3.281 18.464 -13.862 1.00 95.88 220 LEU A O 1
ATOM 1770 N N . ILE A 1 221 ? 2.282 17.658 -12.027 1.00 96.06 221 ILE A N 1
ATOM 1771 C CA . ILE A 1 221 ? 1.039 17.315 -12.706 1.00 96.06 221 ILE A CA 1
ATOM 1772 C C . ILE A 1 221 ? 0.254 18.603 -12.993 1.00 96.06 221 ILE A C 1
ATOM 1774 O O . ILE A 1 221 ? -0.339 19.201 -12.095 1.00 96.06 221 ILE A O 1
ATOM 1778 N N . THR A 1 222 ? 0.230 19.023 -14.260 1.00 96.12 222 THR A N 1
ATOM 1779 C CA . THR A 1 222 ? -0.484 20.234 -14.693 1.00 96.12 222 THR A CA 1
ATOM 1780 C C . THR A 1 222 ? -1.874 19.935 -15.254 1.00 96.12 222 THR A C 1
ATOM 1782 O O . THR A 1 222 ? -2.186 18.807 -15.648 1.00 96.12 222 THR A O 1
ATOM 1785 N N . THR A 1 223 ? -2.717 20.970 -15.321 1.00 96.62 223 THR A N 1
ATOM 1786 C CA . THR A 1 223 ? -4.047 20.908 -15.946 1.00 96.62 223 THR A CA 1
ATOM 1787 C C . THR A 1 223 ? -3.952 20.463 -17.403 1.00 96.62 223 THR A C 1
ATOM 1789 O O . THR A 1 223 ? -4.640 19.531 -17.807 1.00 96.62 223 THR A O 1
ATOM 1792 N N . GLU A 1 224 ? -3.048 21.066 -18.177 1.00 95.56 224 GLU A N 1
ATOM 1793 C CA . GLU A 1 224 ? -2.883 20.799 -19.610 1.00 95.56 224 GLU A CA 1
ATOM 1794 C C . GLU A 1 224 ? -2.456 19.351 -19.855 1.00 95.56 224 GLU A C 1
ATOM 1796 O O . GLU A 1 224 ? -2.914 18.712 -20.805 1.00 95.56 224 GLU A O 1
ATOM 1801 N N . LEU A 1 225 ? -1.594 18.821 -18.980 1.00 95.62 225 LEU A N 1
ATOM 1802 C CA . LEU A 1 225 ? -1.163 17.434 -19.037 1.00 95.62 225 LEU A CA 1
ATOM 1803 C C . LEU A 1 225 ? -2.350 16.489 -18.853 1.00 95.62 225 LEU A C 1
ATOM 1805 O O . LEU A 1 225 ? -2.575 15.615 -19.686 1.00 95.62 225 LEU A O 1
ATOM 1809 N N . VAL A 1 226 ? -3.125 16.666 -17.782 1.00 96.31 226 VAL A N 1
ATOM 1810 C CA . VAL A 1 226 ? -4.254 15.774 -17.504 1.00 96.31 226 VAL A CA 1
ATOM 1811 C C . VAL A 1 226 ? -5.335 15.897 -18.572 1.00 96.31 226 VAL A C 1
ATOM 1813 O O . VAL A 1 226 ? -5.831 14.870 -19.029 1.00 96.31 226 VAL A O 1
ATOM 1816 N N . GLU A 1 227 ? -5.666 17.110 -19.023 1.00 95.94 227 GLU A N 1
ATOM 1817 C CA . GLU A 1 227 ? -6.655 17.333 -20.088 1.00 95.94 227 GLU A CA 1
ATOM 1818 C C . GLU A 1 227 ? -6.255 16.650 -21.405 1.00 95.94 227 GLU A C 1
ATOM 1820 O O . GLU A 1 227 ? -7.096 16.043 -22.082 1.00 95.94 227 GLU A O 1
ATOM 1825 N N . ARG A 1 228 ? -4.956 16.655 -21.731 1.00 94.56 228 ARG A N 1
ATOM 1826 C CA . ARG A 1 228 ? -4.405 15.905 -22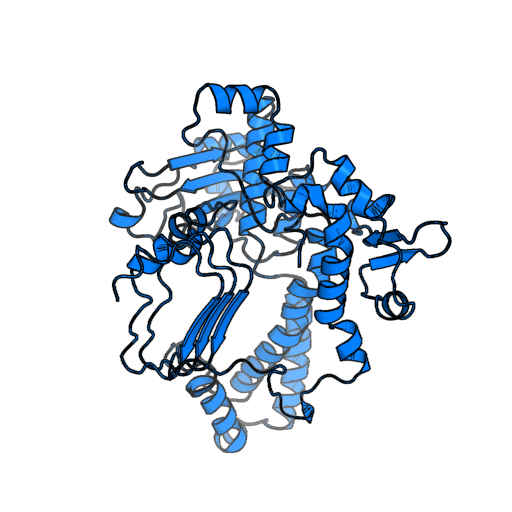.865 1.00 94.56 228 ARG A CA 1
ATOM 1827 C C . ARG A 1 228 ? -4.585 14.396 -22.693 1.00 94.56 228 ARG A C 1
ATOM 1829 O O . ARG A 1 228 ? -5.062 13.735 -23.615 1.00 94.56 228 ARG A O 1
ATOM 1836 N N . GLU A 1 229 ? -4.265 13.846 -21.524 1.00 94.62 229 GLU A N 1
ATOM 1837 C CA . GLU A 1 229 ? -4.349 12.399 -21.257 1.00 94.62 229 GLU A CA 1
ATOM 1838 C C . GLU A 1 229 ? -5.798 11.884 -21.126 1.00 94.62 229 GLU A C 1
ATOM 1840 O O . GLU A 1 229 ? -6.130 10.745 -21.494 1.00 94.62 229 GLU A O 1
ATOM 1845 N N . ILE A 1 230 ? -6.732 12.738 -20.694 1.00 93.00 230 ILE A N 1
ATOM 1846 C CA . ILE A 1 230 ? -8.173 12.459 -20.793 1.00 93.00 230 ILE A CA 1
ATOM 1847 C C . ILE A 1 230 ? -8.731 12.725 -22.198 1.00 93.00 230 ILE A C 1
ATOM 1849 O O . ILE A 1 230 ? -9.926 12.539 -22.411 1.00 93.00 230 ILE A O 1
ATOM 1853 N N . ARG A 1 231 ? -7.865 13.048 -23.171 1.00 89.94 231 ARG A N 1
ATOM 1854 C CA . ARG A 1 231 ? -8.166 13.241 -24.599 1.00 89.94 231 ARG A CA 1
ATOM 1855 C C . ARG A 1 231 ? -9.204 14.331 -24.862 1.00 89.94 231 ARG A C 1
ATOM 1857 O O . ARG A 1 231 ? -10.041 14.178 -25.747 1.00 89.94 231 ARG A O 1
ATOM 1864 N N . GLY A 1 232 ? -9.185 15.395 -24.059 1.00 86.94 232 GLY A N 1
ATOM 1865 C CA . GLY A 1 232 ? -10.119 16.514 -24.191 1.00 86.94 232 GLY A CA 1
ATOM 1866 C C . GLY A 1 232 ? -11.594 16.135 -24.009 1.00 86.94 232 GLY A C 1
ATOM 1867 O O . GLY A 1 232 ? -12.463 16.876 -24.453 1.00 86.94 232 GLY A O 1
ATOM 1868 N N . ILE A 1 233 ? -11.899 14.985 -23.384 1.00 91.06 233 ILE A N 1
ATOM 1869 C CA . ILE A 1 233 ? -13.285 14.546 -23.129 1.00 91.06 233 ILE A CA 1
ATOM 1870 C C . ILE A 1 233 ? -14.044 15.570 -22.271 1.00 91.06 233 ILE A C 1
ATOM 1872 O O . ILE A 1 233 ? -15.257 15.715 -22.420 1.00 91.06 233 ILE A O 1
ATOM 1876 N N . MET A 1 234 ? -13.337 16.221 -21.348 1.00 94.62 234 MET A N 1
ATOM 1877 C CA . MET A 1 234 ? -13.816 17.301 -20.490 1.00 94.62 234 MET A CA 1
ATOM 1878 C C . MET A 1 234 ? -12.621 18.077 -19.933 1.00 94.62 234 MET A C 1
ATOM 1880 O O . MET A 1 234 ? -11.489 17.602 -20.009 1.00 94.62 234 MET A O 1
ATOM 1884 N N . THR A 1 235 ? -12.881 19.242 -19.359 1.00 96.00 235 THR A N 1
ATOM 1885 C CA . THR A 1 235 ? -11.894 20.024 -18.601 1.00 96.00 235 THR A CA 1
ATOM 1886 C C . THR A 1 235 ? -11.664 19.435 -17.206 1.00 96.00 235 THR A C 1
ATOM 1888 O O . THR A 1 235 ? -12.506 18.693 -16.685 1.00 96.00 235 THR A O 1
ATOM 1891 N N . ILE A 1 236 ? -10.563 19.805 -16.542 1.00 94.62 236 ILE A N 1
ATOM 1892 C CA . ILE A 1 236 ? -10.326 19.439 -15.133 1.00 94.62 236 ILE A CA 1
ATOM 1893 C C . ILE A 1 236 ? -11.482 19.893 -14.239 1.00 94.62 236 ILE A C 1
ATOM 1895 O O . ILE A 1 236 ? -11.965 19.120 -13.415 1.00 94.62 236 ILE A O 1
ATOM 1899 N N . ASN A 1 237 ? -11.973 21.120 -14.420 1.00 94.81 237 ASN A N 1
ATOM 1900 C CA . ASN A 1 237 ? -13.059 21.660 -13.598 1.00 94.81 237 ASN A CA 1
ATOM 1901 C C . ASN A 1 237 ? -14.348 20.835 -13.733 1.00 94.81 237 ASN A C 1
ATOM 1903 O O . ASN A 1 237 ? -15.036 20.578 -12.743 1.00 94.81 237 ASN A O 1
ATOM 1907 N N . GLU A 1 238 ? -14.667 20.378 -14.943 1.00 95.81 238 GLU A N 1
ATOM 1908 C CA . GLU A 1 238 ? -15.796 19.477 -15.185 1.00 95.81 238 GLU A CA 1
ATOM 1909 C C . GLU A 1 238 ? -15.562 18.092 -14.573 1.00 95.81 238 GLU A C 1
ATOM 1911 O O . GLU A 1 238 ? -16.482 17.530 -13.970 1.00 95.81 238 GLU A O 1
ATOM 1916 N N . ALA A 1 239 ? -14.342 17.554 -14.670 1.00 95.12 239 ALA A N 1
ATOM 1917 C CA . ALA A 1 239 ? -13.978 16.272 -14.071 1.00 95.12 239 ALA A CA 1
ATOM 1918 C C . ALA A 1 239 ? -14.094 16.302 -12.539 1.00 95.12 239 ALA A C 1
ATOM 1920 O O . ALA A 1 239 ? -14.680 15.391 -11.954 1.00 95.12 239 ALA A O 1
ATOM 1921 N N . LEU A 1 240 ? -13.621 17.368 -11.890 1.00 95.50 240 LEU A N 1
ATOM 1922 C CA . LEU A 1 240 ? -13.740 17.565 -10.443 1.00 95.50 240 LEU A CA 1
ATOM 1923 C C . LEU A 1 240 ? -15.208 17.708 -10.025 1.00 95.50 240 LEU A C 1
ATOM 1925 O O . LEU A 1 240 ? -15.681 16.987 -9.146 1.00 95.50 240 LEU A O 1
ATOM 1929 N N . LYS A 1 241 ? -15.974 18.564 -10.717 1.00 95.81 241 LYS A N 1
ATOM 1930 C CA . LYS A 1 241 ? -17.404 18.778 -10.433 1.00 95.81 241 LYS A CA 1
ATOM 1931 C C . LYS A 1 241 ? -18.230 17.500 -10.593 1.00 95.81 241 LYS A C 1
ATOM 1933 O O . LYS A 1 241 ? -19.159 17.266 -9.825 1.00 95.81 241 LYS A O 1
ATOM 1938 N N . SER A 1 242 ? -17.897 16.675 -11.584 1.00 95.50 242 SER A N 1
ATOM 1939 C CA . SER A 1 242 ? -18.566 15.395 -11.845 1.00 95.50 242 SER A CA 1
ATOM 1940 C C . SER A 1 242 ? -17.979 14.213 -11.066 1.00 95.50 242 SER A C 1
ATOM 1942 O O . SER A 1 242 ? -18.430 13.086 -11.266 1.00 95.50 242 SER A O 1
ATOM 1944 N N . LYS A 1 243 ? -17.018 14.459 -10.161 1.00 96.75 243 LYS A N 1
ATOM 1945 C CA . LYS A 1 243 ? -16.338 13.449 -9.336 1.00 96.75 243 LYS A CA 1
ATOM 1946 C C . LYS A 1 243 ? -15.702 12.318 -10.157 1.00 96.75 243 LYS A C 1
ATOM 1948 O O . LYS A 1 243 ? -15.861 11.139 -9.849 1.00 96.75 243 LYS A O 1
ATOM 1953 N N . ARG A 1 244 ? -15.011 12.683 -11.239 1.00 96.38 244 ARG A N 1
ATOM 1954 C CA . ARG A 1 244 ? -14.395 11.757 -12.205 1.00 96.38 244 ARG A CA 1
ATOM 1955 C C . ARG A 1 244 ? -12.876 11.678 -12.130 1.00 96.38 244 ARG A C 1
ATOM 1957 O O . ARG A 1 244 ? -12.294 10.915 -12.896 1.00 96.38 244 ARG A O 1
ATOM 1964 N N . LEU A 1 245 ? -12.242 12.439 -11.243 1.00 97.00 245 LEU A N 1
ATOM 1965 C CA . LEU A 1 245 ? -10.796 12.420 -11.053 1.00 97.00 245 LEU A CA 1
ATOM 1966 C C . LEU A 1 245 ? -10.455 11.844 -9.680 1.00 97.00 245 LEU A C 1
ATOM 1968 O O . LEU A 1 245 ? -10.945 12.326 -8.660 1.00 97.00 245 LEU A O 1
ATOM 1972 N N . PHE A 1 246 ? -9.616 10.818 -9.674 1.00 96.94 246 PHE A N 1
ATOM 1973 C CA . PHE A 1 246 ? -9.210 10.090 -8.480 1.00 96.94 246 PHE A CA 1
ATOM 1974 C C . PHE A 1 246 ? -7.690 10.051 -8.382 1.00 96.94 246 PHE A C 1
ATOM 1976 O O . PHE A 1 246 ? -7.004 10.114 -9.401 1.00 96.94 246 PHE A O 1
ATOM 1983 N N . VAL A 1 247 ? -7.170 9.925 -7.168 1.00 96.19 247 VAL A N 1
ATOM 1984 C CA . VAL A 1 247 ? -5.741 9.827 -6.890 1.00 96.19 247 VAL A CA 1
ATOM 1985 C C . VAL A 1 247 ? -5.465 8.650 -5.966 1.00 96.19 247 VAL A C 1
ATOM 1987 O O . VAL A 1 247 ? -6.188 8.417 -5.002 1.00 96.19 247 VAL A O 1
ATOM 1990 N N . LEU A 1 248 ? -4.411 7.907 -6.271 1.00 94.44 248 LEU A N 1
ATOM 1991 C CA . LEU A 1 248 ? -3.736 7.031 -5.330 1.00 94.44 248 LEU A CA 1
ATOM 1992 C C . LEU A 1 248 ? -2.479 7.773 -4.872 1.00 94.44 248 LEU A C 1
ATOM 1994 O O . LEU A 1 248 ? -1.515 7.873 -5.637 1.00 94.44 248 LEU A O 1
ATOM 1998 N N . ASP A 1 249 ? -2.539 8.378 -3.685 1.00 93.00 249 ASP A N 1
ATOM 1999 C CA . ASP A 1 249 ? -1.505 9.296 -3.206 1.00 93.00 249 ASP A CA 1
ATOM 2000 C C . ASP A 1 249 ? -0.709 8.718 -2.036 1.00 93.00 249 ASP A C 1
ATOM 2002 O O . ASP A 1 249 ? -1.149 8.697 -0.887 1.00 93.00 249 ASP A O 1
ATOM 2006 N N . TYR A 1 250 ? 0.501 8.275 -2.352 1.00 93.31 250 TYR A N 1
ATOM 2007 C CA . TYR A 1 250 ? 1.502 7.815 -1.401 1.00 93.31 250 TYR A CA 1
ATOM 2008 C C . TYR A 1 250 ? 2.659 8.804 -1.251 1.00 93.31 250 TYR A C 1
ATOM 2010 O O . TYR A 1 250 ? 3.672 8.467 -0.636 1.00 93.31 250 TYR A O 1
ATOM 2018 N N . HIS A 1 251 ? 2.544 10.015 -1.804 1.00 94.06 251 HIS A N 1
ATOM 2019 C CA . HIS A 1 251 ? 3.605 11.012 -1.742 1.00 94.06 251 HIS A CA 1
ATOM 2020 C C . HIS A 1 251 ? 3.935 11.376 -0.295 1.00 94.06 251 HIS A C 1
ATOM 2022 O O . HIS A 1 251 ? 5.021 11.054 0.181 1.00 94.06 251 HIS A O 1
ATOM 2028 N N . ASP A 1 252 ? 2.993 11.978 0.430 1.00 91.56 252 ASP A N 1
ATOM 2029 C CA . ASP A 1 252 ? 3.241 12.465 1.792 1.00 91.56 252 ASP A CA 1
ATOM 2030 C C . ASP A 1 252 ? 3.518 11.325 2.784 1.00 91.56 252 ASP A C 1
ATOM 2032 O O . ASP A 1 252 ? 4.269 11.505 3.743 1.00 91.56 252 ASP A O 1
ATOM 2036 N N . LEU A 1 253 ? 2.945 10.142 2.535 1.00 88.06 253 LEU A N 1
ATOM 2037 C CA . LEU A 1 253 ? 3.134 8.963 3.376 1.00 88.06 253 LEU A CA 1
ATOM 2038 C C . LEU A 1 253 ? 4.551 8.388 3.255 1.00 88.06 253 LEU A C 1
ATOM 2040 O O . LEU A 1 253 ? 5.173 8.068 4.267 1.00 88.06 253 LEU A O 1
ATOM 2044 N N . LEU A 1 254 ? 5.057 8.231 2.027 1.00 89.88 254 LEU A N 1
ATOM 2045 C CA . LEU A 1 254 ? 6.296 7.490 1.773 1.00 89.88 254 LEU A CA 1
ATOM 2046 C C . LEU A 1 254 ? 7.527 8.382 1.669 1.00 89.88 254 LEU A C 1
ATOM 2048 O O . LEU A 1 254 ? 8.620 7.929 2.012 1.00 89.88 254 LEU A O 1
ATOM 2052 N N . LEU A 1 255 ? 7.383 9.642 1.242 1.00 91.25 255 LEU A N 1
ATOM 2053 C CA . LEU A 1 255 ? 8.517 10.550 1.049 1.00 91.25 255 LEU A CA 1
ATOM 2054 C C . LEU A 1 255 ? 9.434 10.679 2.289 1.00 91.25 255 LEU A C 1
ATOM 2056 O O . LEU A 1 255 ? 10.654 10.660 2.095 1.00 91.25 255 LEU A O 1
ATOM 2060 N N . PRO A 1 256 ? 8.921 10.706 3.543 1.00 90.56 256 PRO A N 1
ATOM 2061 C CA . PRO A 1 256 ? 9.754 10.704 4.753 1.00 90.56 256 PRO A CA 1
ATOM 2062 C C . PRO A 1 256 ? 10.675 9.487 4.909 1.00 90.56 256 PRO A C 1
ATOM 2064 O O . PRO A 1 256 ? 11.712 9.574 5.566 1.00 90.56 256 PRO A O 1
ATOM 2067 N N . TYR A 1 257 ? 10.325 8.354 4.298 1.00 85.19 257 TYR A N 1
ATOM 2068 C CA . TYR A 1 257 ? 11.064 7.097 4.413 1.00 85.19 257 TYR A CA 1
ATOM 2069 C C . TYR A 1 257 ? 12.018 6.844 3.242 1.00 85.19 257 TYR A C 1
ATOM 2071 O O . TYR A 1 257 ? 12.872 5.964 3.343 1.00 85.19 257 TYR A O 1
ATOM 2079 N N . VAL A 1 258 ? 11.924 7.618 2.153 1.00 90.06 258 VAL A N 1
ATOM 2080 C CA . VAL A 1 258 ? 12.666 7.353 0.908 1.00 90.06 258 VAL A CA 1
ATOM 2081 C C . VAL A 1 258 ? 14.175 7.276 1.124 1.00 90.06 258 VAL A C 1
ATOM 2083 O O . VAL A 1 258 ? 14.797 6.313 0.680 1.00 90.06 258 VAL A O 1
ATOM 2086 N N . ASN A 1 259 ? 14.768 8.248 1.824 1.00 89.75 259 ASN A N 1
ATOM 2087 C CA . ASN A 1 259 ? 16.218 8.266 2.043 1.00 89.75 259 ASN A CA 1
ATOM 2088 C C . ASN A 1 259 ? 16.676 7.057 2.871 1.00 89.75 259 ASN A C 1
ATOM 2090 O O . ASN A 1 259 ? 17.629 6.388 2.488 1.00 89.75 259 ASN A O 1
ATOM 2094 N N . LYS A 1 260 ? 15.937 6.719 3.934 1.00 80.62 260 LYS A N 1
ATOM 2095 C CA . LYS A 1 260 ? 16.257 5.588 4.814 1.00 80.62 260 LYS A CA 1
ATOM 2096 C C . LYS A 1 260 ? 16.113 4.236 4.114 1.00 80.62 260 LYS A C 1
ATOM 2098 O O . LYS A 1 260 ? 16.927 3.349 4.326 1.00 80.62 260 LYS A O 1
ATOM 2103 N N . VAL A 1 261 ? 15.089 4.057 3.277 1.00 80.31 261 VAL A N 1
ATOM 2104 C CA . VAL A 1 261 ? 14.930 2.810 2.509 1.00 80.31 261 VAL A CA 1
ATOM 2105 C C . VAL A 1 261 ? 16.057 2.660 1.491 1.00 80.31 261 VAL A C 1
ATOM 2107 O O . VAL A 1 261 ? 16.598 1.574 1.343 1.00 80.31 261 VAL A O 1
ATOM 2110 N N . ARG A 1 262 ? 16.490 3.749 0.852 1.00 88.75 262 ARG A N 1
ATOM 2111 C CA . ARG A 1 262 ? 17.587 3.720 -0.129 1.00 88.75 262 ARG A CA 1
ATOM 2112 C C . ARG A 1 262 ? 18.977 3.481 0.473 1.00 88.75 262 ARG A C 1
ATOM 2114 O O . ARG A 1 262 ? 19.906 3.206 -0.280 1.00 88.75 262 ARG A O 1
ATOM 2121 N N . GLU A 1 263 ? 19.134 3.560 1.794 1.00 84.44 263 GLU A N 1
ATOM 2122 C CA . GLU A 1 263 ? 20.342 3.085 2.490 1.00 84.44 263 GLU A CA 1
ATOM 2123 C C . GLU A 1 263 ? 20.417 1.547 2.524 1.00 84.44 263 GLU A C 1
ATOM 2125 O O . GLU A 1 263 ? 21.496 0.985 2.709 1.00 84.44 263 GLU A O 1
ATOM 2130 N N . VAL A 1 264 ? 19.287 0.855 2.326 1.00 76.88 264 VAL A N 1
ATOM 2131 C CA . VAL A 1 264 ? 19.221 -0.607 2.277 1.00 76.88 264 VAL A CA 1
ATOM 2132 C C . VAL A 1 264 ? 19.523 -1.088 0.859 1.00 76.88 264 VAL A C 1
ATOM 2134 O O . VAL A 1 264 ? 18.771 -0.831 -0.086 1.00 76.88 264 VAL A O 1
ATOM 2137 N N . GLU A 1 265 ? 20.623 -1.828 0.724 1.00 81.06 265 GLU A N 1
ATOM 2138 C CA . GLU A 1 265 ? 21.081 -2.377 -0.551 1.00 81.06 265 GLU A CA 1
ATOM 2139 C C . GLU A 1 265 ? 20.008 -3.242 -1.232 1.00 81.06 265 GLU A C 1
ATOM 2141 O O . GLU A 1 265 ? 19.336 -4.068 -0.609 1.00 81.06 265 GLU A O 1
ATOM 2146 N N . GLY A 1 266 ? 19.849 -3.055 -2.545 1.00 78.38 266 GLY A N 1
ATOM 2147 C CA . GLY A 1 266 ? 18.874 -3.796 -3.340 1.00 78.38 266 GLY A CA 1
ATOM 2148 C C . GLY A 1 266 ? 17.422 -3.393 -3.084 1.00 78.38 266 GLY A C 1
ATOM 2149 O O . GLY A 1 266 ? 16.529 -4.193 -3.360 1.00 78.38 266 GLY A O 1
ATOM 2150 N N . SER A 1 267 ? 17.173 -2.186 -2.573 1.00 82.06 267 SER A N 1
ATOM 2151 C CA . SER A 1 267 ? 15.834 -1.618 -2.425 1.00 82.06 267 SER A CA 1
ATOM 2152 C C . SER A 1 267 ? 15.800 -0.141 -2.807 1.00 82.06 267 SER A C 1
ATOM 2154 O O . SER A 1 267 ? 16.791 0.579 -2.699 1.00 82.06 267 SER A O 1
ATOM 2156 N N . THR A 1 268 ? 14.644 0.323 -3.266 1.00 91.44 268 THR A N 1
ATOM 2157 C CA . THR A 1 268 ? 14.376 1.739 -3.487 1.00 91.44 268 THR A CA 1
ATOM 2158 C C . THR A 1 268 ? 12.928 2.079 -3.164 1.00 91.44 268 THR A C 1
ATOM 2160 O O . THR A 1 268 ? 12.059 1.211 -3.075 1.00 91.44 268 THR A O 1
ATOM 2163 N N . LEU A 1 269 ? 12.681 3.373 -3.006 1.00 91.25 269 LEU A N 1
ATOM 2164 C CA . LEU A 1 269 ? 11.376 3.949 -2.734 1.00 91.25 269 LEU A CA 1
ATOM 2165 C C . LEU A 1 269 ? 11.262 5.317 -3.416 1.00 91.25 269 LEU A C 1
ATOM 2167 O O . LEU A 1 269 ? 12.266 6.017 -3.610 1.00 91.25 269 LEU A O 1
ATOM 2171 N N . TYR A 1 270 ? 10.029 5.702 -3.730 1.00 96.44 270 TYR A N 1
ATOM 2172 C CA . TYR A 1 270 ? 9.647 7.064 -4.093 1.00 96.44 270 TYR A CA 1
ATOM 2173 C C . TYR A 1 270 ? 8.385 7.468 -3.327 1.00 96.44 270 TYR A C 1
ATOM 2175 O O . TYR A 1 270 ? 7.558 6.623 -2.998 1.00 96.44 270 TYR A O 1
ATOM 2183 N N . GLY A 1 271 ? 8.189 8.768 -3.115 1.00 95.12 271 GLY A N 1
ATOM 2184 C CA . GLY A 1 271 ? 6.840 9.294 -2.921 1.00 95.12 271 GLY A CA 1
ATOM 2185 C C . GLY A 1 271 ? 6.114 9.244 -4.263 1.00 95.12 271 GLY A C 1
ATOM 2186 O O . GLY A 1 271 ? 6.633 9.781 -5.244 1.00 95.12 271 GLY A O 1
ATOM 2187 N N . SER A 1 272 ? 4.963 8.577 -4.344 1.00 96.31 272 SER A N 1
ATOM 2188 C CA . SER A 1 272 ? 4.237 8.424 -5.610 1.00 96.31 272 SER A CA 1
ATOM 2189 C C . SER A 1 272 ? 2.817 8.955 -5.552 1.00 96.31 272 SER A C 1
ATOM 2191 O O . SER A 1 272 ? 2.094 8.625 -4.617 1.00 96.31 272 SER A O 1
ATOM 2193 N N . SER A 1 273 ? 2.387 9.635 -6.609 1.00 97.06 273 SER A N 1
ATOM 2194 C CA . SER A 1 273 ? 0.986 10.010 -6.814 1.00 97.06 273 SER A CA 1
ATOM 2195 C C . SER A 1 273 ? 0.538 9.528 -8.192 1.00 97.06 273 SER A C 1
ATOM 2197 O O . SER A 1 273 ? 1.154 9.870 -9.201 1.00 97.06 273 SER A O 1
ATOM 2199 N N . ALA A 1 274 ? -0.522 8.724 -8.251 1.00 97.38 274 ALA A N 1
ATOM 2200 C CA . ALA A 1 274 ? -1.084 8.215 -9.501 1.00 97.38 274 ALA A CA 1
ATOM 2201 C C . ALA A 1 274 ? -2.517 8.723 -9.683 1.00 97.38 274 ALA A C 1
ATOM 2203 O O . ALA A 1 274 ? -3.378 8.452 -8.849 1.00 97.38 274 ALA A O 1
ATOM 2204 N N . LEU A 1 275 ? -2.785 9.453 -10.769 1.00 97.50 275 LEU A N 1
ATOM 2205 C CA . LEU A 1 275 ? -4.133 9.918 -11.095 1.00 97.50 275 LEU A CA 1
ATOM 2206 C C . LEU A 1 275 ? -4.862 8.938 -12.002 1.00 97.50 275 LEU A C 1
ATOM 2208 O O . LEU A 1 275 ? -4.303 8.401 -12.961 1.00 97.50 275 LEU A O 1
ATOM 2212 N N . PHE A 1 276 ? -6.157 8.811 -11.743 1.00 97.38 276 PHE A N 1
ATOM 2213 C CA . PHE A 1 276 ? -7.083 7.987 -12.494 1.00 97.38 276 PHE A CA 1
ATOM 2214 C C . PHE A 1 276 ? -8.299 8.803 -12.919 1.00 97.38 276 PHE A C 1
ATOM 2216 O O . PHE A 1 276 ? -8.789 9.662 -12.186 1.00 97.38 276 PHE A O 1
ATOM 2223 N N . PHE A 1 277 ? -8.813 8.506 -14.109 1.00 96.81 277 PHE A N 1
ATOM 2224 C CA . PHE A 1 277 ? -10.008 9.140 -14.652 1.00 96.81 277 PHE A CA 1
ATOM 2225 C C . PHE A 1 277 ? -11.126 8.118 -14.832 1.00 96.81 277 PHE A C 1
ATOM 2227 O O . PHE A 1 277 ? -10.927 7.092 -15.485 1.00 96.81 277 PHE A O 1
ATOM 2234 N N . LEU A 1 278 ? -12.309 8.422 -14.298 1.00 96.12 278 LEU A N 1
ATOM 2235 C CA . LEU A 1 278 ? -13.519 7.625 -14.480 1.00 96.12 278 LEU A CA 1
ATOM 2236 C C . LEU A 1 278 ? -14.154 7.935 -15.837 1.00 96.12 278 LEU A C 1
ATOM 2238 O O . LEU A 1 278 ? -14.692 9.023 -16.072 1.00 96.12 278 LEU A O 1
ATOM 2242 N N . THR A 1 279 ? -14.120 6.949 -16.726 1.00 91.94 279 THR A N 1
ATOM 2243 C CA . THR A 1 279 ? -14.693 7.020 -18.070 1.00 91.94 279 THR A CA 1
ATOM 2244 C C . THR A 1 279 ? -16.224 7.014 -18.030 1.00 91.94 279 THR A C 1
ATOM 2246 O O . THR A 1 279 ? -16.861 6.778 -16.997 1.00 91.94 279 THR A O 1
ATOM 2249 N N . LYS A 1 280 ? -16.859 7.319 -19.167 1.00 89.38 280 LYS A N 1
ATOM 2250 C CA . LYS A 1 280 ? -18.325 7.252 -19.289 1.00 89.38 280 LYS A CA 1
ATOM 2251 C C . LYS A 1 280 ? -18.852 5.819 -19.155 1.00 89.38 280 LYS A C 1
ATOM 2253 O O . LYS A 1 280 ? -19.977 5.654 -18.701 1.00 89.38 280 LYS A O 1
ATOM 2258 N N . ASP A 1 281 ? -18.012 4.830 -19.447 1.00 88.62 281 ASP A N 1
ATOM 2259 C CA . ASP A 1 281 ? -18.350 3.404 -19.418 1.00 88.62 281 ASP A CA 1
ATOM 2260 C C . ASP A 1 281 ? -18.230 2.790 -18.010 1.00 88.62 281 ASP A C 1
ATOM 2262 O O . ASP A 1 281 ? -18.392 1.587 -17.834 1.00 88.62 281 ASP A O 1
ATOM 2266 N N . GLY A 1 282 ? -17.932 3.607 -16.992 1.00 87.62 282 GLY A N 1
ATOM 2267 C CA . GLY A 1 282 ? -17.832 3.162 -15.599 1.00 87.62 282 GLY A CA 1
ATOM 2268 C C . GLY A 1 282 ? -16.495 2.511 -15.234 1.00 87.62 282 GLY A C 1
ATOM 2269 O O . GLY A 1 282 ? -16.360 1.980 -14.136 1.00 87.62 282 GLY A O 1
ATOM 2270 N N . THR A 1 283 ? -15.496 2.567 -16.118 1.00 89.75 283 THR A N 1
ATOM 2271 C CA . THR A 1 283 ? -14.135 2.080 -15.850 1.00 89.75 283 THR A CA 1
ATOM 2272 C C . THR A 1 283 ? -13.210 3.225 -15.456 1.00 89.75 283 THR A C 1
ATOM 2274 O O . THR A 1 283 ? -13.360 4.349 -15.936 1.00 89.75 283 THR A O 1
ATOM 2277 N N . ILE A 1 284 ? -12.226 2.955 -14.600 1.00 93.38 284 ILE A N 1
ATOM 2278 C CA . ILE A 1 284 ? -11.137 3.902 -14.350 1.00 93.38 284 ILE A CA 1
ATOM 2279 C C . ILE A 1 284 ? -9.954 3.587 -15.260 1.00 93.38 284 ILE A C 1
ATOM 2281 O O . ILE A 1 284 ? -9.633 2.423 -15.494 1.00 93.38 284 ILE A O 1
ATOM 2285 N N . LYS A 1 285 ? -9.310 4.634 -15.772 1.00 94.31 285 LYS A N 1
ATOM 2286 C CA . LYS A 1 285 ? -8.058 4.534 -16.526 1.00 94.31 285 LYS A CA 1
ATOM 2287 C C . LYS A 1 285 ? -6.951 5.303 -15.813 1.00 94.31 285 LYS A C 1
ATOM 2289 O O . LYS A 1 285 ? -7.260 6.331 -15.203 1.00 94.31 285 LYS A O 1
ATOM 2294 N N . PRO A 1 286 ? -5.686 4.877 -15.916 1.00 96.94 286 PRO A N 1
ATOM 2295 C CA . PRO A 1 286 ? -4.586 5.630 -15.355 1.00 96.94 286 PRO A CA 1
ATOM 2296 C C . PRO A 1 286 ? -4.269 6.793 -16.300 1.00 96.94 286 PRO A C 1
ATOM 2298 O O . PRO A 1 286 ? -4.327 6.664 -17.523 1.00 96.94 286 PRO A O 1
ATOM 2301 N N . VAL A 1 287 ? -3.986 7.953 -15.729 1.00 96.75 287 VAL A N 1
ATOM 2302 C CA . VAL A 1 287 ? -3.754 9.189 -16.483 1.00 96.75 287 VAL A CA 1
ATOM 2303 C C . VAL A 1 287 ? -2.288 9.562 -16.401 1.00 96.75 287 VAL A C 1
ATOM 2305 O O . VAL A 1 287 ? -1.647 9.830 -17.411 1.00 96.75 287 VAL A O 1
ATOM 2308 N N . VAL A 1 288 ? -1.759 9.590 -15.183 1.00 97.88 288 VAL A N 1
ATOM 2309 C CA . VAL A 1 288 ? -0.422 10.095 -14.915 1.00 97.88 288 VAL A CA 1
ATOM 2310 C C . VAL A 1 288 ? 0.102 9.507 -13.613 1.00 97.88 288 VAL A C 1
ATOM 2312 O O . VAL A 1 288 ? -0.668 9.281 -12.681 1.00 97.88 288 VAL A O 1
ATOM 2315 N N . ILE A 1 289 ? 1.407 9.258 -13.559 1.00 98.62 289 ILE A N 1
ATOM 2316 C CA . ILE A 1 289 ? 2.132 8.874 -12.348 1.00 98.62 289 ILE A CA 1
ATOM 2317 C C . ILE A 1 289 ? 3.250 9.887 -12.136 1.00 98.62 289 ILE A C 1
ATOM 2319 O O . ILE A 1 289 ? 4.078 10.088 -13.021 1.00 98.62 289 ILE A O 1
ATOM 2323 N N . GLU A 1 290 ? 3.296 10.494 -10.960 1.00 98.44 290 GLU A N 1
ATOM 2324 C CA . GLU A 1 290 ? 4.443 11.258 -10.484 1.00 98.44 290 GLU A CA 1
ATOM 2325 C C . GLU A 1 290 ? 5.233 10.415 -9.485 1.00 98.44 290 GLU A C 1
ATOM 2327 O O . GLU A 1 290 ? 4.659 9.848 -8.555 1.00 98.44 290 GLU A O 1
ATOM 2332 N N . LEU A 1 291 ? 6.552 10.348 -9.668 1.00 98.50 291 LEU A N 1
ATOM 2333 C CA . LEU A 1 291 ? 7.482 9.775 -8.698 1.00 98.50 291 LEU A CA 1
ATOM 2334 C C . LEU A 1 291 ? 8.409 10.873 -8.190 1.00 98.50 291 LEU A C 1
ATOM 2336 O O . LEU A 1 291 ? 8.994 11.609 -8.984 1.00 98.50 291 LEU A O 1
ATOM 2340 N N . THR A 1 292 ? 8.556 10.959 -6.870 1.00 97.75 292 THR A N 1
ATOM 2341 C CA . THR A 1 292 ? 9.360 11.972 -6.185 1.00 97.75 292 THR A CA 1
ATOM 2342 C C . THR A 1 292 ? 10.371 11.325 -5.250 1.00 97.75 292 THR A C 1
ATOM 2344 O O . THR A 1 292 ? 10.062 10.419 -4.477 1.00 97.75 292 THR A O 1
ATOM 2347 N N . ARG A 1 293 ? 11.598 11.830 -5.301 1.00 96.38 293 ARG A N 1
ATOM 2348 C CA . ARG A 1 293 ? 12.676 11.561 -4.357 1.00 96.38 293 ARG A CA 1
ATOM 2349 C C . ARG A 1 293 ? 13.006 12.868 -3.628 1.00 96.38 293 ARG A C 1
ATOM 2351 O O . ARG A 1 293 ? 13.246 13.876 -4.306 1.00 96.38 293 ARG A O 1
ATOM 2358 N N . PRO A 1 294 ? 13.056 12.874 -2.286 1.00 95.00 294 PRO A N 1
ATOM 2359 C CA . PRO A 1 294 ? 13.406 14.068 -1.529 1.00 95.00 294 PRO A CA 1
ATOM 2360 C C . PRO A 1 294 ? 14.860 14.490 -1.815 1.00 95.00 294 PRO A C 1
ATOM 2362 O O . PRO A 1 294 ? 15.636 13.714 -2.387 1.00 95.00 294 PRO A O 1
ATOM 2365 N N . PRO A 1 295 ? 15.253 15.723 -1.459 1.00 94.44 295 PRO A N 1
ATOM 2366 C CA . PRO A 1 295 ? 16.651 16.116 -1.524 1.00 94.44 295 PRO A CA 1
ATOM 2367 C C . PRO A 1 295 ? 17.514 15.202 -0.639 1.00 94.44 295 PRO A C 1
ATOM 2369 O O . PRO A 1 295 ? 17.091 14.720 0.415 1.00 94.44 295 PRO A O 1
ATOM 2372 N N . THR A 1 296 ? 18.742 14.975 -1.086 1.00 89.38 296 THR A N 1
ATOM 2373 C CA . THR A 1 296 ? 19.809 14.319 -0.323 1.00 89.38 296 THR A CA 1
ATOM 2374 C C . THR A 1 296 ? 20.946 15.314 -0.112 1.00 89.38 296 THR A C 1
ATOM 2376 O O . THR A 1 296 ? 20.930 16.411 -0.671 1.00 89.38 296 THR A O 1
ATOM 2379 N N . SER A 1 297 ? 21.943 14.952 0.697 1.00 84.75 297 SER A N 1
ATOM 2380 C CA . SER A 1 297 ? 23.110 15.808 0.953 1.00 84.75 297 SER A CA 1
ATOM 2381 C C . SER A 1 297 ? 23.860 16.209 -0.325 1.00 84.75 297 SER A C 1
ATOM 2383 O O . SER A 1 297 ? 24.473 17.272 -0.367 1.00 84.75 297 SER A O 1
ATOM 2385 N N . ASP A 1 298 ? 23.795 15.373 -1.360 1.00 88.69 298 ASP A N 1
ATOM 2386 C CA . ASP A 1 298 ? 24.522 15.495 -2.622 1.00 88.69 298 ASP A CA 1
ATOM 2387 C C . ASP A 1 298 ? 23.652 15.912 -3.821 1.00 88.69 298 ASP A C 1
ATOM 2389 O O . ASP A 1 298 ? 24.189 16.373 -4.828 1.00 88.69 298 ASP A O 1
ATOM 2393 N N . LYS A 1 299 ? 22.322 15.752 -3.754 1.00 90.25 299 LYS A N 1
ATOM 2394 C CA . LYS A 1 299 ? 21.430 15.946 -4.912 1.00 90.25 299 LYS A CA 1
ATOM 2395 C C . LYS A 1 299 ? 20.141 16.684 -4.533 1.00 90.25 299 LYS A C 1
ATOM 2397 O O . LYS A 1 299 ? 19.490 16.291 -3.560 1.00 90.25 299 LYS A O 1
ATOM 2402 N N . PRO A 1 300 ? 19.691 17.667 -5.337 1.00 93.75 300 PRO A N 1
ATOM 2403 C CA . PRO A 1 300 ? 18.418 18.355 -5.117 1.00 93.75 300 PRO A CA 1
ATOM 2404 C C . PRO A 1 300 ? 17.229 17.406 -5.304 1.00 93.75 300 PRO A C 1
ATOM 2406 O O . PRO A 1 300 ? 17.373 16.345 -5.908 1.00 93.75 300 PRO A O 1
ATOM 2409 N N . GLN A 1 301 ? 16.044 17.787 -4.822 1.00 95.00 301 GLN A N 1
ATOM 2410 C CA . GLN A 1 301 ? 14.818 17.005 -5.022 1.00 95.00 301 GLN A CA 1
ATOM 2411 C C . GLN A 1 301 ? 14.671 16.597 -6.497 1.00 95.00 301 GLN A C 1
ATOM 2413 O O . GLN A 1 301 ? 14.850 17.416 -7.399 1.00 95.00 301 GLN A O 1
ATOM 2418 N N . TRP A 1 302 ? 14.349 15.327 -6.731 1.00 96.69 302 TRP A N 1
ATOM 2419 C CA . TRP A 1 302 ? 14.047 14.825 -8.066 1.00 96.69 302 TRP A CA 1
ATOM 2420 C C . TRP A 1 302 ? 12.570 14.461 -8.115 1.00 96.69 302 TRP A C 1
ATOM 2422 O O . TRP A 1 302 ? 12.071 13.789 -7.216 1.00 96.69 302 TRP A O 1
ATOM 2432 N N . LYS A 1 303 ? 11.872 14.901 -9.154 1.00 96.19 303 LYS A N 1
ATOM 2433 C CA . LYS A 1 303 ? 10.496 14.500 -9.434 1.00 96.19 303 LYS A CA 1
ATOM 2434 C C . LYS A 1 303 ? 10.325 14.359 -10.938 1.00 96.19 303 LYS A C 1
ATOM 2436 O O . LYS A 1 303 ? 10.876 15.158 -11.697 1.00 96.19 303 LYS A O 1
ATOM 2441 N N . GLN A 1 304 ? 9.592 13.343 -11.369 1.00 97.81 304 GLN A N 1
ATOM 2442 C CA . GLN A 1 304 ? 9.276 13.140 -12.776 1.00 97.81 304 GLN A CA 1
ATOM 2443 C C . GLN A 1 304 ? 7.862 12.606 -12.935 1.00 97.81 304 GLN A C 1
ATOM 2445 O O . GLN A 1 304 ? 7.393 11.774 -12.159 1.00 97.81 304 GLN A O 1
ATOM 2450 N N . VAL A 1 305 ? 7.223 13.075 -14.001 1.00 98.00 305 VAL A N 1
ATOM 2451 C CA . VAL A 1 305 ? 5.901 12.649 -14.419 1.00 98.00 305 VAL A CA 1
ATOM 2452 C C . VAL A 1 305 ? 5.994 11.685 -15.600 1.00 98.00 305 VAL A C 1
ATOM 2454 O O . VAL A 1 305 ? 6.703 11.928 -16.577 1.00 98.00 305 VAL A O 1
ATOM 2457 N N . PHE A 1 306 ? 5.242 10.595 -15.503 1.00 98.25 306 PHE A N 1
ATOM 2458 C CA . PHE A 1 306 ? 5.103 9.549 -16.505 1.00 98.25 306 PHE A CA 1
ATOM 2459 C C . PHE A 1 306 ? 3.642 9.468 -16.943 1.00 98.25 306 PHE A C 1
ATOM 2461 O O . PHE A 1 306 ? 2.732 9.572 -16.121 1.00 98.25 306 PHE A O 1
ATOM 2468 N N . THR A 1 307 ? 3.415 9.277 -18.239 1.00 97.25 307 THR A N 1
ATOM 2469 C CA . THR A 1 307 ? 2.075 9.153 -18.834 1.00 97.25 307 THR A CA 1
ATOM 2470 C C . THR A 1 307 ? 2.037 7.964 -19.791 1.00 97.25 307 THR A C 1
ATOM 2472 O O . THR A 1 307 ? 3.094 7.569 -20.302 1.00 97.25 307 THR A O 1
ATOM 2475 N N . PRO A 1 308 ? 0.853 7.382 -20.047 1.00 95.62 308 PRO A N 1
ATOM 2476 C CA . PRO A 1 308 ? 0.684 6.417 -21.123 1.00 95.62 308 PRO A CA 1
ATOM 2477 C C . PRO A 1 308 ? 1.143 7.020 -22.459 1.00 95.62 308 PRO A C 1
ATOM 2479 O O . PRO A 1 308 ? 0.688 8.082 -22.871 1.00 95.62 308 PRO A O 1
ATOM 2482 N N . THR A 1 309 ? 2.047 6.340 -23.158 1.00 93.69 309 THR A N 1
ATOM 2483 C CA . THR A 1 309 ? 2.615 6.817 -24.429 1.00 93.69 309 THR A CA 1
ATOM 2484 C C . THR A 1 309 ? 2.820 5.658 -25.398 1.00 93.69 309 THR A C 1
ATOM 2486 O O . THR A 1 309 ? 2.712 4.492 -25.024 1.00 93.69 309 THR A O 1
ATOM 2489 N N . TRP A 1 310 ? 3.088 5.996 -26.657 1.00 89.25 310 TRP A N 1
ATOM 2490 C CA . TRP A 1 310 ? 3.269 5.064 -27.770 1.00 89.25 310 TRP A CA 1
ATOM 2491 C C . TRP A 1 310 ? 4.729 4.934 -28.202 1.00 89.25 310 TRP A C 1
ATOM 2493 O O . TRP A 1 310 ? 5.067 4.020 -28.954 1.00 89.25 310 TRP A O 1
ATOM 2503 N N . ASP A 1 311 ? 5.606 5.831 -27.746 1.00 94.44 311 ASP A N 1
ATOM 2504 C CA . ASP A 1 311 ? 7.030 5.715 -28.026 1.00 94.44 311 ASP A CA 1
ATOM 2505 C C . ASP A 1 311 ? 7.645 4.577 -27.198 1.00 94.44 311 ASP A C 1
ATOM 2507 O O . ASP A 1 311 ? 7.260 4.325 -26.053 1.00 94.44 311 ASP A O 1
ATOM 2511 N N . ALA A 1 312 ? 8.597 3.856 -27.795 1.00 92.44 312 ALA A N 1
ATOM 2512 C CA . ALA A 1 312 ? 9.130 2.633 -27.204 1.00 92.44 312 ALA A CA 1
ATOM 2513 C C . ALA A 1 312 ? 9.752 2.878 -25.821 1.00 92.44 312 ALA A C 1
ATOM 2515 O O . ALA A 1 312 ? 9.507 2.107 -24.894 1.00 92.44 312 ALA A O 1
ATOM 2516 N N . THR A 1 313 ? 10.528 3.952 -25.669 1.00 94.75 313 THR A N 1
ATOM 2517 C CA . THR A 1 313 ? 11.208 4.303 -24.416 1.00 94.75 313 THR A CA 1
ATOM 2518 C C . THR A 1 313 ? 10.199 4.651 -23.329 1.00 94.75 313 THR A C 1
ATOM 2520 O O . THR A 1 313 ? 10.237 4.089 -22.233 1.00 94.75 313 THR A O 1
ATOM 2523 N N . GLY A 1 314 ? 9.258 5.534 -23.647 1.00 95.94 314 GLY A N 1
ATOM 2524 C CA . GLY A 1 314 ? 8.208 5.975 -22.752 1.00 95.94 314 GLY A CA 1
ATOM 2525 C C . GLY A 1 314 ? 7.279 4.840 -22.322 1.00 95.94 314 GLY A C 1
ATOM 2526 O O . GLY A 1 314 ? 6.931 4.771 -21.147 1.00 95.94 314 GLY A O 1
ATOM 2527 N N . CYS A 1 315 ? 6.977 3.874 -23.199 1.00 95.81 315 CYS A N 1
ATOM 2528 C CA . CYS A 1 315 ? 6.234 2.663 -22.828 1.00 95.81 315 CYS A CA 1
ATOM 2529 C C . CYS A 1 315 ? 6.919 1.887 -21.692 1.00 95.81 315 CYS A C 1
ATOM 2531 O O . CYS A 1 315 ? 6.255 1.365 -20.796 1.00 95.81 315 CYS A O 1
ATOM 2533 N N . TRP A 1 316 ? 8.251 1.779 -21.723 1.00 96.56 316 TRP A N 1
ATOM 2534 C CA . TRP A 1 316 ? 9.006 1.082 -20.681 1.00 96.56 316 TRP A CA 1
ATOM 2535 C C . TRP A 1 316 ? 9.124 1.898 -19.397 1.00 96.56 316 TRP A C 1
ATOM 2537 O O . TRP A 1 316 ? 8.979 1.330 -18.317 1.00 96.56 316 TRP A O 1
ATOM 2547 N N . LEU A 1 317 ? 9.309 3.217 -19.503 1.00 97.88 317 LEU A N 1
ATOM 2548 C CA . LEU A 1 317 ? 9.282 4.111 -18.342 1.00 97.88 317 LEU A CA 1
ATOM 2549 C C . LEU A 1 317 ? 7.914 4.097 -17.652 1.00 97.88 317 LEU A C 1
ATOM 2551 O O . LEU A 1 317 ? 7.851 4.030 -16.429 1.00 97.88 317 LEU A O 1
ATOM 2555 N N . TRP A 1 318 ? 6.825 4.072 -18.421 1.00 97.75 318 TRP A N 1
ATOM 2556 C CA . TRP A 1 318 ? 5.466 3.938 -17.901 1.00 97.75 318 TRP A CA 1
ATOM 2557 C C . TRP A 1 318 ? 5.271 2.623 -17.135 1.00 97.75 318 TRP A C 1
ATOM 2559 O O . TRP A 1 318 ? 4.735 2.615 -16.030 1.00 97.75 318 TRP A O 1
ATOM 2569 N N . ARG A 1 319 ? 5.770 1.502 -17.671 1.00 96.25 319 ARG A N 1
ATOM 2570 C CA . ARG A 1 319 ? 5.717 0.197 -16.986 1.00 96.25 319 ARG A CA 1
ATOM 2571 C C . ARG A 1 319 ? 6.510 0.183 -15.682 1.00 96.25 319 ARG A C 1
ATOM 2573 O O . ARG A 1 319 ? 6.018 -0.354 -14.696 1.00 96.25 319 ARG A O 1
ATOM 2580 N N . LEU A 1 320 ? 7.702 0.777 -15.674 1.00 97.25 320 LEU A N 1
ATOM 2581 C CA . LEU A 1 320 ? 8.508 0.931 -14.462 1.00 97.25 320 LEU A CA 1
ATOM 2582 C C . LEU A 1 320 ? 7.789 1.808 -13.430 1.00 97.25 320 LEU A C 1
ATOM 2584 O O . LEU A 1 320 ? 7.692 1.422 -12.270 1.00 97.25 320 LEU A O 1
ATOM 2588 N N . ALA A 1 321 ? 7.201 2.930 -13.854 1.00 98.06 321 ALA A N 1
ATOM 2589 C CA . ALA A 1 321 ? 6.433 3.799 -12.969 1.00 98.06 321 ALA A CA 1
ATOM 2590 C C . ALA A 1 321 ? 5.242 3.064 -12.328 1.00 98.06 321 ALA A C 1
ATOM 2592 O O . ALA A 1 321 ? 5.048 3.158 -11.116 1.00 98.06 321 ALA A O 1
ATOM 2593 N N . LYS A 1 322 ? 4.499 2.258 -13.103 1.00 97.12 322 LYS A N 1
ATOM 2594 C CA . LYS A 1 322 ? 3.448 1.376 -12.565 1.00 97.12 322 LYS A CA 1
ATOM 2595 C C . LYS A 1 322 ? 4.004 0.352 -11.574 1.00 97.12 322 LYS A C 1
ATOM 2597 O O . LYS A 1 322 ? 3.401 0.163 -10.527 1.00 97.12 322 LYS A O 1
ATOM 2602 N N . ALA A 1 323 ? 5.147 -0.274 -11.868 1.00 95.44 323 ALA A N 1
ATOM 2603 C CA . ALA A 1 323 ? 5.781 -1.232 -10.960 1.00 95.44 323 ALA A CA 1
ATOM 2604 C C . ALA A 1 323 ? 6.142 -0.594 -9.607 1.00 95.44 323 ALA A C 1
ATOM 2606 O O . ALA A 1 323 ? 5.868 -1.192 -8.569 1.00 95.44 323 ALA A O 1
ATOM 2607 N N . HIS A 1 324 ? 6.668 0.637 -9.609 1.00 96.31 324 HIS A N 1
ATOM 2608 C CA . HIS A 1 324 ? 6.904 1.401 -8.380 1.00 96.31 324 HIS A CA 1
ATOM 2609 C C . HIS A 1 324 ? 5.605 1.674 -7.618 1.00 96.31 324 HIS A C 1
ATOM 2611 O O . HIS A 1 324 ? 5.532 1.378 -6.431 1.00 96.31 324 HIS A O 1
ATOM 2617 N N . VAL A 1 325 ? 4.559 2.170 -8.292 1.00 95.31 325 VAL A N 1
ATOM 2618 C CA . VAL A 1 325 ? 3.253 2.400 -7.650 1.00 95.31 325 VAL A CA 1
ATOM 2619 C C . VAL A 1 325 ? 2.686 1.105 -7.063 1.00 95.31 325 VAL A C 1
ATOM 2621 O O . VAL A 1 325 ? 2.221 1.111 -5.930 1.00 95.31 325 VAL A O 1
ATOM 2624 N N . CYS A 1 326 ? 2.775 -0.022 -7.773 1.00 92.50 326 CYS A N 1
ATOM 2625 C CA . CYS A 1 326 ? 2.330 -1.312 -7.249 1.00 92.50 326 CYS A CA 1
ATOM 2626 C C . CYS A 1 326 ? 3.126 -1.768 -6.019 1.00 92.50 326 CYS A C 1
ATOM 2628 O O . CYS A 1 326 ? 2.528 -2.375 -5.137 1.00 92.50 326 CYS A O 1
ATOM 2630 N N . ALA A 1 327 ? 4.429 -1.475 -5.952 1.00 89.50 327 ALA A N 1
ATOM 2631 C CA . ALA A 1 327 ? 5.249 -1.766 -4.775 1.00 89.50 327 ALA A CA 1
ATOM 2632 C C . ALA A 1 327 ? 4.900 -0.882 -3.573 1.00 89.50 327 ALA A C 1
ATOM 2634 O O . ALA A 1 327 ? 4.991 -1.330 -2.434 1.00 89.50 327 ALA A O 1
ATOM 2635 N N . HIS A 1 328 ? 4.460 0.350 -3.820 1.00 90.25 328 HIS A N 1
ATOM 2636 C CA . HIS A 1 328 ? 3.974 1.256 -2.780 1.00 90.25 328 HIS A CA 1
ATOM 2637 C C . HIS A 1 328 ? 2.572 0.875 -2.265 1.00 90.25 328 HIS A C 1
ATOM 2639 O O . HIS A 1 328 ? 2.271 1.091 -1.097 1.00 90.25 328 HIS A O 1
ATOM 2645 N N . ASP A 1 329 ? 1.731 0.289 -3.123 1.00 85.50 329 ASP A N 1
ATOM 2646 C CA . ASP A 1 329 ? 0.305 0.004 -2.879 1.00 85.50 329 ASP A CA 1
ATOM 2647 C C . ASP A 1 329 ? 0.028 -1.293 -2.089 1.00 85.50 329 ASP A C 1
ATOM 2649 O O . ASP A 1 329 ? -1.123 -1.692 -1.935 1.00 85.50 329 ASP A O 1
ATOM 2653 N N . ILE A 1 330 ? 1.053 -1.995 -1.595 1.00 68.69 330 ILE A N 1
ATOM 2654 C CA . ILE A 1 330 ? 0.915 -3.367 -1.065 1.00 68.69 330 ILE A CA 1
ATOM 2655 C C . ILE A 1 330 ? 0.248 -3.493 0.314 1.00 68.69 330 ILE A C 1
ATOM 2657 O O . ILE A 1 330 ? 0.040 -4.608 0.788 1.00 68.69 330 ILE A O 1
ATOM 2661 N N . ASP A 1 331 ? -0.208 -2.391 0.909 1.00 49.38 331 ASP A N 1
ATOM 2662 C CA . ASP A 1 331 ? -0.896 -2.416 2.201 1.00 49.38 331 ASP A CA 1
ATOM 2663 C C . ASP A 1 331 ? -1.990 -1.332 2.275 1.00 49.38 331 ASP A C 1
ATOM 2665 O O . ASP A 1 331 ? -1.625 -0.159 2.321 1.00 49.38 331 ASP A O 1
ATOM 2669 N N . TYR A 1 332 ? -3.285 -1.721 2.212 1.00 47.25 332 TYR A N 1
ATOM 2670 C CA . TYR A 1 332 ? -4.508 -1.106 2.817 1.00 47.25 332 TYR A CA 1
ATOM 2671 C C . TYR A 1 332 ? -5.842 -1.539 2.101 1.00 47.25 332 TYR A C 1
ATOM 2673 O O . TYR A 1 332 ? -5.745 -2.087 1.014 1.00 47.25 332 TYR A O 1
ATOM 2681 N N . PRO A 1 333 ? -7.085 -1.489 2.673 1.00 46.91 333 PRO A N 1
ATOM 2682 C CA . PRO A 1 333 ? -8.223 -2.256 2.067 1.00 46.91 333 PRO A CA 1
ATOM 2683 C C . PRO A 1 333 ? -9.713 -1.826 2.252 1.00 46.91 333 PRO A C 1
ATOM 2685 O O . PRO A 1 333 ? -10.052 -1.052 3.134 1.00 46.91 333 PRO A O 1
ATOM 2688 N N . PHE A 1 334 ? -10.561 -2.426 1.377 1.00 51.06 334 PHE A N 1
ATOM 2689 C CA . PHE A 1 334 ? -11.737 -2.020 0.532 1.00 51.06 334 PHE A CA 1
ATOM 2690 C C . PHE A 1 334 ? -13.041 -1.332 1.045 1.00 51.06 334 PHE A C 1
ATOM 2692 O O . PHE A 1 334 ? -13.363 -1.366 2.225 1.00 51.06 334 PHE A O 1
ATOM 2699 N N . ALA A 1 335 ? -13.864 -0.830 0.084 1.00 50.38 335 ALA A N 1
ATOM 2700 C CA . ALA A 1 335 ? -15.029 0.057 0.260 1.00 50.38 335 ALA A CA 1
ATOM 2701 C C . ALA A 1 335 ? -16.414 -0.307 -0.378 1.00 50.38 335 ALA A C 1
ATOM 2703 O O . ALA A 1 335 ? -17.335 0.463 -0.139 1.00 50.38 335 ALA A O 1
ATOM 2704 N N . ASN A 1 336 ? -16.663 -1.406 -1.124 1.00 49.19 336 ASN A N 1
ATOM 2705 C CA . ASN A 1 336 ? -18.028 -1.648 -1.692 1.00 49.19 336 ASN A CA 1
ATOM 2706 C C . ASN A 1 336 ? -18.729 -2.953 -1.265 1.00 49.19 336 ASN A C 1
ATOM 2708 O O . ASN A 1 336 ? -19.770 -2.879 -0.617 1.00 49.19 336 ASN A O 1
ATOM 2712 N N . ASP A 1 337 ? -18.178 -4.143 -1.540 1.00 60.03 337 ASP A N 1
ATOM 2713 C CA . ASP A 1 337 ? -18.763 -5.412 -1.036 1.00 60.03 337 ASP A CA 1
ATOM 2714 C C . ASP A 1 337 ? -18.796 -5.443 0.500 1.00 60.03 337 ASP A C 1
ATOM 2716 O O . ASP A 1 337 ? -19.647 -6.077 1.129 1.00 60.03 337 ASP A O 1
ATOM 2720 N N . GLY A 1 338 ? -17.868 -4.699 1.105 1.00 61.47 338 GLY A N 1
ATOM 2721 C CA . GLY A 1 338 ? -17.812 -4.506 2.539 1.00 61.47 338 GLY A CA 1
ATOM 2722 C C . GLY A 1 338 ? -19.037 -3.812 3.115 1.00 61.47 338 GLY A C 1
ATOM 2723 O O . GLY A 1 338 ? -19.376 -4.113 4.247 1.00 61.47 338 GLY A O 1
ATOM 2724 N N . LEU A 1 339 ? -19.744 -2.967 2.357 1.00 68.38 339 LEU A N 1
ATOM 2725 C CA . LEU A 1 339 ? -20.930 -2.271 2.865 1.00 68.38 339 LEU A CA 1
ATOM 2726 C C . LEU A 1 339 ? -22.090 -3.238 3.116 1.00 68.38 339 LEU A C 1
ATOM 2728 O O . LEU A 1 339 ? -22.717 -3.169 4.164 1.00 68.38 339 LEU A O 1
ATOM 2732 N N . ILE A 1 340 ? -22.318 -4.203 2.219 1.00 75.88 340 ILE A N 1
ATOM 2733 C CA . ILE A 1 340 ? -23.373 -5.217 2.395 1.00 75.88 340 ILE A CA 1
ATOM 2734 C C . ILE A 1 340 ? -23.071 -6.094 3.617 1.00 75.88 340 ILE A C 1
ATOM 2736 O O . ILE A 1 340 ? -23.952 -6.368 4.432 1.00 75.88 340 ILE A O 1
ATOM 2740 N N . LEU A 1 341 ? -21.814 -6.527 3.761 1.00 78.06 341 LEU A N 1
ATOM 2741 C CA . LEU A 1 341 ? -21.378 -7.309 4.920 1.00 78.06 341 LEU A CA 1
ATOM 2742 C C . LEU A 1 341 ? -21.424 -6.487 6.211 1.00 78.06 341 LEU A C 1
ATOM 2744 O O . LEU A 1 341 ? -21.850 -7.002 7.240 1.00 78.06 341 LEU A O 1
ATOM 2748 N N . TRP A 1 342 ? -21.016 -5.221 6.158 1.00 82.56 342 TRP A N 1
ATOM 2749 C CA . TRP A 1 342 ? -21.099 -4.288 7.275 1.00 82.56 342 TRP A CA 1
ATOM 2750 C C . TRP A 1 342 ? -22.542 -4.114 7.735 1.00 82.56 342 TRP A C 1
ATOM 2752 O O . TRP A 1 342 ? -22.807 -4.242 8.926 1.00 82.56 342 TRP A O 1
ATOM 2762 N N . ASP A 1 343 ? -23.477 -3.888 6.812 1.00 84.56 343 ASP A N 1
ATOM 2763 C CA . ASP A 1 343 ? -24.895 -3.724 7.126 1.00 84.56 343 ASP A CA 1
ATOM 2764 C C . ASP A 1 343 ? -25.483 -4.999 7.742 1.00 84.56 343 ASP A C 1
ATOM 2766 O O . ASP A 1 343 ? -26.197 -4.924 8.742 1.00 84.56 343 ASP A O 1
ATOM 2770 N N . ALA A 1 344 ? -25.122 -6.178 7.224 1.00 88.69 344 ALA A N 1
ATOM 2771 C CA . ALA A 1 344 ? -25.538 -7.458 7.796 1.00 88.69 344 ALA A CA 1
ATOM 2772 C C . ALA A 1 344 ? -24.970 -7.687 9.211 1.00 88.69 344 ALA A C 1
ATOM 2774 O O . ALA A 1 344 ? -25.707 -8.089 10.114 1.00 88.69 344 ALA A O 1
ATOM 2775 N N . ILE A 1 345 ? -23.679 -7.401 9.429 1.00 92.12 345 ILE A N 1
ATOM 2776 C CA . ILE A 1 345 ? -23.042 -7.477 10.754 1.00 92.12 345 ILE A CA 1
ATOM 2777 C C . ILE A 1 345 ? -23.721 -6.497 11.706 1.00 92.12 345 ILE A C 1
ATOM 2779 O O . ILE A 1 345 ? -24.083 -6.874 12.817 1.00 92.12 345 ILE A O 1
ATOM 2783 N N . LYS A 1 346 ? -23.919 -5.251 11.270 1.00 93.50 346 LYS A N 1
ATOM 2784 C CA . LYS A 1 346 ? -24.535 -4.203 12.077 1.00 93.50 346 LYS A CA 1
ATOM 2785 C C . LYS A 1 346 ? -25.951 -4.588 12.481 1.00 93.50 346 LYS A C 1
ATOM 2787 O O . LYS A 1 346 ? -26.276 -4.442 13.651 1.00 93.50 346 LYS A O 1
ATOM 2792 N N . GLN A 1 347 ? -26.756 -5.115 11.558 1.00 94.31 347 GLN A N 1
ATOM 2793 C CA . GLN A 1 347 ? -28.111 -5.583 11.850 1.00 94.31 347 GLN A CA 1
ATOM 2794 C C . GLN A 1 347 ? -28.100 -6.690 12.910 1.00 94.31 347 GLN A C 1
ATOM 2796 O O . GLN A 1 347 ? -28.779 -6.571 13.925 1.00 94.31 347 GLN A O 1
ATOM 2801 N N . TRP A 1 348 ? -27.267 -7.720 12.728 1.00 97.62 348 TRP A N 1
ATOM 2802 C CA . TRP A 1 348 ? -27.136 -8.806 13.701 1.00 97.62 348 TRP A CA 1
ATOM 2803 C C . TRP A 1 348 ? -26.695 -8.308 15.086 1.00 97.62 348 TRP A C 1
ATOM 2805 O O . TRP A 1 348 ? -27.280 -8.673 16.106 1.00 97.62 348 TRP A O 1
ATOM 2815 N N . VAL A 1 349 ? -25.680 -7.440 15.129 1.00 97.75 349 VAL A N 1
ATOM 2816 C CA . VAL A 1 349 ? -25.183 -6.836 16.372 1.00 97.75 349 VAL A CA 1
ATOM 2817 C C . VAL A 1 349 ? -26.256 -5.966 17.019 1.00 97.75 349 VAL A C 1
ATOM 2819 O O . VAL A 1 349 ? -26.394 -5.999 18.238 1.00 97.75 349 VAL A O 1
ATOM 2822 N N . SER A 1 350 ? -27.026 -5.206 16.237 1.00 97.56 350 SER A N 1
ATOM 2823 C CA . SER A 1 350 ? -28.152 -4.418 16.738 1.00 97.56 350 SER A CA 1
ATOM 2824 C C . SER A 1 350 ? -29.200 -5.296 17.408 1.00 97.56 350 SER A C 1
ATOM 2826 O O . SER A 1 350 ? -29.568 -5.014 18.545 1.00 97.56 350 SER A O 1
ATOM 2828 N N . ASP A 1 351 ? -29.629 -6.376 16.758 1.00 97.69 351 ASP A N 1
ATOM 2829 C CA . ASP A 1 351 ? -30.633 -7.287 17.314 1.00 97.69 351 ASP A CA 1
ATOM 2830 C C . ASP A 1 351 ? -30.137 -7.937 18.617 1.00 97.69 351 ASP A C 1
ATOM 2832 O O . ASP A 1 351 ? -30.861 -7.978 19.614 1.00 97.69 351 ASP A O 1
ATOM 2836 N N . TYR A 1 352 ? -28.870 -8.366 18.646 1.00 98.12 352 TYR A N 1
ATOM 2837 C CA . TYR A 1 352 ? -28.251 -8.953 19.834 1.00 98.12 352 TYR A CA 1
ATOM 2838 C C . TYR A 1 352 ? -28.106 -7.940 20.977 1.00 98.12 352 TYR A C 1
ATOM 2840 O O . TYR A 1 352 ? -28.527 -8.204 22.101 1.00 98.12 352 TYR A O 1
ATOM 2848 N N . VAL A 1 353 ? -27.532 -6.762 20.716 1.00 98.06 353 VAL A N 1
ATOM 2849 C CA . VAL A 1 353 ? -27.309 -5.742 21.750 1.00 98.06 353 VAL A CA 1
ATOM 2850 C C . VAL A 1 353 ? -28.632 -5.252 22.320 1.00 98.06 353 VAL A C 1
ATOM 2852 O O . VAL A 1 353 ? -28.759 -5.182 23.538 1.00 98.06 353 VAL A O 1
ATOM 2855 N N . ASN A 1 354 ? -29.627 -4.974 21.477 1.00 97.62 354 ASN A N 1
ATOM 2856 C CA . ASN A 1 354 ? -30.923 -4.476 21.934 1.00 97.62 354 ASN A CA 1
ATOM 2857 C C . ASN A 1 354 ? -31.698 -5.512 22.763 1.00 97.62 354 ASN A C 1
ATOM 2859 O O . ASN A 1 354 ? -32.528 -5.130 23.584 1.00 97.62 354 ASN A O 1
ATOM 2863 N N . HIS A 1 355 ? -31.413 -6.809 22.600 1.00 97.31 355 HIS A N 1
ATOM 2864 C CA . HIS A 1 355 ? -31.989 -7.850 23.450 1.00 97.31 355 HIS A CA 1
ATOM 2865 C C . HIS A 1 355 ? -31.485 -7.773 24.902 1.00 97.31 355 HIS A C 1
ATOM 2867 O O . HIS A 1 355 ? -32.277 -7.898 25.834 1.00 97.31 355 HIS A O 1
ATOM 2873 N N . TYR A 1 356 ? -30.181 -7.549 25.104 1.00 97.00 356 TYR A N 1
ATOM 2874 C CA . TYR A 1 356 ? -29.564 -7.518 26.442 1.00 97.00 356 TYR A CA 1
ATOM 2875 C C . TYR A 1 356 ? -29.495 -6.113 27.058 1.00 97.00 356 TYR A C 1
ATOM 2877 O O . TYR A 1 356 ? -29.507 -5.969 28.279 1.00 97.00 356 TYR A O 1
ATOM 2885 N N . TYR A 1 357 ? -29.429 -5.079 26.222 1.00 97.12 357 TYR A N 1
ATOM 2886 C CA . TYR A 1 357 ? -29.271 -3.678 26.607 1.00 97.12 357 TYR A CA 1
ATOM 2887 C C . TYR A 1 357 ? -30.312 -2.796 25.904 1.00 97.12 357 TYR A C 1
ATOM 2889 O O . TYR A 1 357 ? -29.940 -1.925 25.120 1.00 97.12 357 TYR A O 1
ATOM 2897 N N . PRO A 1 358 ? -31.615 -2.981 26.169 1.00 95.19 358 PRO A N 1
ATOM 2898 C CA . PRO A 1 358 ? -32.654 -2.145 25.565 1.00 95.19 358 PRO A CA 1
ATOM 2899 C C . PRO A 1 358 ? -32.569 -0.671 25.991 1.00 95.19 358 PRO A C 1
ATOM 2901 O O . PRO A 1 358 ? -33.061 0.197 25.281 1.00 95.19 358 PRO A O 1
ATOM 2904 N N . GLU A 1 359 ? -31.933 -0.376 27.132 1.00 95.00 359 GLU A N 1
ATOM 2905 C CA . GLU A 1 359 ? -31.879 0.964 27.721 1.00 95.00 359 GLU A CA 1
ATOM 2906 C C . GLU A 1 359 ? -30.434 1.389 28.054 1.00 95.00 359 GLU A C 1
ATOM 2908 O O . GLU A 1 359 ? -29.646 0.571 28.547 1.00 95.00 359 GLU A O 1
ATOM 2913 N N . PRO A 1 360 ? -30.068 2.678 27.893 1.00 96.81 360 PRO A N 1
ATOM 2914 C CA . PRO A 1 360 ? -28.718 3.181 28.186 1.00 96.81 360 PRO A CA 1
ATOM 2915 C C . PRO A 1 360 ? -28.222 2.927 29.614 1.00 96.81 360 PRO A C 1
ATOM 2917 O O . PRO A 1 360 ? -27.024 2.743 29.834 1.00 96.81 360 PRO A O 1
ATOM 2920 N N . SER A 1 361 ? -29.125 2.891 30.596 1.00 96.88 361 SER A N 1
ATOM 2921 C CA . SER A 1 361 ? -28.774 2.635 31.998 1.00 96.88 361 SER A CA 1
ATOM 2922 C C . SER A 1 361 ? -28.125 1.263 32.197 1.00 96.88 361 SER A C 1
ATOM 2924 O O . SER A 1 361 ? -27.225 1.134 33.028 1.00 96.88 361 SER A O 1
ATOM 2926 N N . LEU A 1 362 ? -28.512 0.256 31.408 1.00 96.75 362 LEU A N 1
ATOM 2927 C CA . LEU A 1 362 ? -27.948 -1.095 31.472 1.00 96.75 362 LEU A CA 1
ATOM 2928 C C . LEU A 1 362 ? -26.514 -1.144 30.926 1.00 96.75 362 LEU A C 1
ATOM 2930 O O . LEU A 1 362 ? -25.688 -1.890 31.440 1.00 96.75 362 LEU A O 1
ATOM 2934 N N . VAL A 1 363 ? -26.186 -0.306 29.937 1.00 97.00 363 VAL A N 1
ATOM 2935 C CA . VAL A 1 363 ? -24.812 -0.167 29.419 1.00 97.00 363 VAL A CA 1
ATOM 2936 C C . VAL A 1 363 ? -23.921 0.562 30.426 1.00 97.00 363 VAL A C 1
ATOM 2938 O O . VAL A 1 363 ? -22.775 0.174 30.650 1.00 97.00 363 VAL A O 1
ATOM 2941 N N . GLN A 1 364 ? -24.440 1.623 31.048 1.00 96.12 364 GLN A N 1
ATOM 2942 C CA . GLN A 1 364 ? -23.674 2.468 31.972 1.00 96.12 364 GLN A CA 1
ATOM 2943 C C . GLN A 1 364 ? -23.422 1.800 33.324 1.00 96.12 364 GLN A C 1
ATOM 2945 O O . GLN A 1 364 ? -22.372 2.012 33.924 1.00 96.12 364 GLN A O 1
ATOM 2950 N N . SER A 1 365 ? -24.381 1.010 33.808 1.00 96.44 365 SER A N 1
ATOM 2951 C CA . SER A 1 365 ? -24.270 0.307 35.091 1.00 96.44 365 SER A CA 1
ATOM 2952 C C . SER A 1 365 ? -23.497 -1.011 35.005 1.00 96.44 365 SER A C 1
ATOM 2954 O O . SER A 1 365 ? -23.101 -1.542 36.042 1.00 96.44 365 SER A O 1
ATOM 2956 N N . ASN A 1 366 ? -23.239 -1.533 33.799 1.00 97.19 366 ASN A N 1
ATOM 2957 C CA . ASN A 1 366 ? -22.468 -2.760 33.629 1.00 97.19 366 ASN A CA 1
ATOM 2958 C C . ASN A 1 366 ? -20.967 -2.504 33.855 1.00 97.19 366 ASN A C 1
ATOM 2960 O O . ASN A 1 366 ? -20.252 -2.030 32.970 1.00 97.19 366 ASN A O 1
ATOM 2964 N N . GLY A 1 367 ? -20.488 -2.855 35.050 1.00 97.56 367 GLY A N 1
ATOM 2965 C CA . GLY A 1 367 ? -19.094 -2.665 35.449 1.00 97.56 367 GLY A CA 1
ATOM 2966 C C . GLY A 1 367 ? -18.085 -3.425 34.584 1.00 97.56 367 GLY A C 1
ATOM 2967 O O . GLY A 1 367 ? -17.037 -2.868 34.268 1.00 97.56 367 GLY A O 1
ATOM 2968 N N . GLU A 1 368 ? -18.402 -4.650 34.155 1.00 98.06 368 GLU A N 1
ATOM 2969 C CA . GLU A 1 368 ? -17.518 -5.450 33.294 1.00 98.06 368 GLU A CA 1
ATOM 2970 C C . GLU A 1 368 ? -17.365 -4.806 31.917 1.00 98.06 368 GLU A C 1
ATOM 2972 O O . GLU A 1 368 ? -16.253 -4.638 31.418 1.00 98.06 368 GLU A O 1
ATOM 2977 N N . LEU A 1 369 ? -18.480 -4.366 31.332 1.00 97.56 369 LEU A N 1
ATOM 2978 C CA . LEU A 1 369 ? -18.499 -3.742 30.017 1.00 97.56 369 LEU A CA 1
ATOM 2979 C C . LEU A 1 369 ? -17.737 -2.404 30.008 1.00 97.56 369 LEU A C 1
ATOM 2981 O O . LEU A 1 369 ? -16.967 -2.125 29.086 1.00 97.56 369 LEU A O 1
ATOM 2985 N N . GLN A 1 370 ? -17.913 -1.587 31.052 1.00 98.06 370 GLN A N 1
ATOM 2986 C CA . GLN A 1 370 ? -17.176 -0.331 31.211 1.00 98.06 370 GLN A CA 1
ATOM 2987 C C . GLN A 1 370 ? -15.678 -0.573 31.439 1.00 98.06 370 GLN A C 1
ATOM 2989 O O . GLN A 1 370 ? -14.846 0.139 30.867 1.00 98.06 370 GLN A O 1
ATOM 2994 N N . ALA A 1 371 ? -15.326 -1.577 32.249 1.00 98.12 371 ALA A N 1
ATOM 2995 C CA . ALA A 1 371 ? -13.939 -1.946 32.507 1.00 98.12 371 ALA A CA 1
ATOM 2996 C C . ALA A 1 371 ? -13.243 -2.429 31.228 1.00 98.12 371 ALA A C 1
ATOM 2998 O O . ALA A 1 371 ? -12.173 -1.918 30.899 1.00 98.12 371 ALA A O 1
ATOM 2999 N N . TRP A 1 372 ? -13.887 -3.320 30.468 1.00 98.19 372 TRP A N 1
ATOM 3000 C CA . TRP A 1 372 ? -13.387 -3.830 29.190 1.00 98.19 372 TRP A CA 1
ATOM 3001 C C . TRP A 1 372 ? -13.046 -2.700 28.216 1.00 98.19 372 TRP A C 1
ATOM 3003 O O . TRP A 1 372 ? -11.912 -2.596 27.748 1.00 98.19 372 TRP A O 1
ATOM 3013 N N . TRP A 1 373 ? -13.992 -1.798 27.946 1.00 97.50 373 TRP A N 1
ATOM 3014 C CA . TRP A 1 373 ? -13.754 -0.721 26.983 1.00 97.50 373 TRP A CA 1
ATOM 3015 C C . TRP A 1 373 ? -12.712 0.291 27.468 1.00 97.50 373 TRP A C 1
ATOM 3017 O O . TRP A 1 373 ? -11.904 0.804 26.689 1.00 97.50 373 TRP A O 1
ATOM 3027 N N . THR A 1 374 ? -12.684 0.545 28.778 1.00 97.00 374 THR A N 1
ATOM 3028 C CA . THR A 1 374 ? -11.656 1.387 29.394 1.00 97.00 374 THR A CA 1
ATOM 3029 C C . THR A 1 374 ? -10.268 0.774 29.228 1.00 97.00 374 THR A C 1
ATOM 3031 O O . THR A 1 374 ? -9.327 1.497 28.899 1.00 97.00 374 THR A O 1
ATOM 3034 N N . GLU A 1 375 ? -10.120 -0.536 29.420 1.00 97.62 375 GLU A N 1
ATOM 3035 C CA . GLU A 1 375 ? -8.845 -1.235 29.265 1.00 97.62 375 GLU A CA 1
ATOM 3036 C C . GLU A 1 375 ? -8.380 -1.261 27.805 1.00 97.62 375 GLU A C 1
ATOM 3038 O O . GLU A 1 375 ? -7.237 -0.887 27.534 1.00 97.62 375 GLU A O 1
ATOM 3043 N N . VAL A 1 376 ? -9.268 -1.579 26.854 1.00 96.44 376 VAL A N 1
ATOM 3044 C CA . VAL A 1 376 ? -8.961 -1.529 25.411 1.00 96.44 376 VAL A CA 1
ATOM 3045 C C . VAL A 1 376 ? -8.384 -0.164 25.026 1.00 96.44 376 VAL A C 1
ATOM 3047 O O . VAL A 1 376 ? -7.319 -0.090 24.413 1.00 96.44 376 VAL A O 1
ATOM 3050 N N . ARG A 1 377 ? -9.029 0.929 25.451 1.00 95.38 377 ARG A N 1
ATOM 3051 C CA . ARG A 1 377 ? -8.574 2.291 25.141 1.00 95.38 377 ARG A CA 1
ATOM 3052 C C . ARG A 1 377 ? -7.293 2.681 25.881 1.00 95.38 377 ARG A C 1
ATOM 3054 O O . ARG A 1 377 ? -6.409 3.287 25.294 1.00 95.38 377 ARG A O 1
ATOM 3061 N N . THR A 1 378 ? -7.200 2.410 27.183 1.00 95.75 378 THR A N 1
ATOM 3062 C CA . THR A 1 378 ? -6.145 2.998 28.038 1.00 95.75 378 THR A CA 1
ATOM 3063 C C . THR A 1 378 ? -4.921 2.111 28.233 1.00 95.75 378 THR A C 1
ATOM 3065 O O . THR A 1 378 ? -3.869 2.617 28.627 1.00 95.75 378 THR A O 1
ATOM 3068 N N . LYS A 1 379 ? -5.044 0.805 27.983 1.00 94.62 379 LYS A N 1
ATOM 3069 C CA . LYS A 1 379 ? -3.959 -0.180 28.078 1.00 94.62 379 LYS A CA 1
ATOM 3070 C C . LYS A 1 379 ? -3.646 -0.787 26.717 1.00 94.62 379 LYS A C 1
ATOM 3072 O O . LYS A 1 379 ? -2.481 -0.779 26.338 1.00 94.62 379 LYS A O 1
ATOM 3077 N N . GLY A 1 380 ? -4.666 -1.237 25.980 1.00 91.50 380 GLY A N 1
ATOM 3078 C CA . GLY A 1 380 ? -4.498 -1.819 24.643 1.00 91.50 380 GLY A CA 1
ATOM 3079 C C . GLY A 1 380 ? -3.969 -0.814 23.615 1.00 91.50 380 GLY A C 1
ATOM 3080 O O . GLY A 1 380 ? -3.001 -1.097 22.919 1.00 91.50 380 GLY A O 1
ATOM 3081 N N . HIS A 1 381 ? -4.551 0.388 23.584 1.00 93.75 381 HIS A N 1
ATOM 3082 C CA . HIS A 1 381 ? -4.184 1.489 22.680 1.00 93.75 381 HIS A CA 1
ATOM 3083 C C . HIS A 1 381 ? -3.725 2.743 23.445 1.00 93.75 381 HIS A C 1
ATOM 3085 O O . HIS A 1 381 ? -4.176 3.863 23.192 1.00 93.75 381 HIS A O 1
ATOM 3091 N N . THR A 1 382 ? -2.847 2.553 24.438 1.00 93.62 382 THR A N 1
ATOM 3092 C CA . THR A 1 382 ? -2.421 3.606 25.384 1.00 93.62 382 THR A CA 1
ATOM 3093 C C . THR A 1 382 ? -1.850 4.864 24.713 1.00 93.62 382 THR A C 1
ATOM 3095 O O . THR A 1 382 ? -2.036 5.974 25.209 1.00 93.62 382 THR A O 1
ATOM 3098 N N . ASP A 1 383 ? -1.198 4.705 23.564 1.00 93.81 383 ASP A N 1
ATOM 3099 C CA . ASP A 1 383 ? -0.600 5.763 22.747 1.00 93.81 383 ASP A CA 1
ATOM 3100 C C . ASP A 1 383 ? -1.641 6.677 22.083 1.00 93.81 383 ASP A C 1
ATOM 3102 O O . ASP A 1 383 ? -1.335 7.819 21.742 1.00 93.81 383 ASP A O 1
ATOM 3106 N N . LYS A 1 384 ? -2.880 6.192 21.938 1.00 94.38 384 LYS A N 1
ATOM 3107 C CA . LYS A 1 384 ? -4.007 6.891 21.309 1.00 94.38 384 LYS A CA 1
ATOM 3108 C C . LYS A 1 384 ? -5.183 7.136 22.244 1.00 94.38 384 LYS A C 1
ATOM 3110 O O . LYS A 1 384 ? -6.222 7.607 21.794 1.00 94.38 384 LYS A O 1
ATOM 3115 N N . LYS A 1 385 ? -5.050 6.857 23.541 1.00 94.12 385 LYS A N 1
ATOM 3116 C CA . LYS A 1 385 ? -6.157 6.892 24.516 1.00 94.12 385 LYS A CA 1
ATOM 3117 C C . LYS A 1 385 ? -6.894 8.240 24.626 1.00 94.12 385 LYS A C 1
ATOM 3119 O O . LYS A 1 385 ? -8.059 8.247 25.019 1.00 94.12 385 LYS A O 1
ATOM 3124 N N . ASP A 1 386 ? -6.213 9.344 24.308 1.00 94.50 386 ASP A N 1
ATOM 3125 C CA . ASP A 1 386 ? -6.708 10.721 24.463 1.00 94.50 386 ASP A CA 1
ATOM 3126 C C . ASP A 1 386 ? -7.277 11.307 23.155 1.00 94.50 386 ASP A C 1
ATOM 3128 O O . ASP A 1 386 ? -7.710 12.459 23.118 1.00 94.50 386 ASP A O 1
ATOM 3132 N N . GLU A 1 387 ? -7.284 10.530 22.070 1.00 95.50 387 GLU A N 1
ATOM 3133 C CA . GLU A 1 387 ? -7.793 10.988 20.779 1.00 95.50 387 GLU A CA 1
ATOM 3134 C C . GLU A 1 387 ? -9.324 11.199 20.808 1.00 95.50 387 GLU A C 1
ATOM 3136 O O . GLU A 1 387 ? -10.062 10.404 21.399 1.00 95.50 387 GLU A O 1
ATOM 3141 N N . PRO A 1 388 ? -9.853 12.236 20.134 1.00 95.12 388 PRO A N 1
ATOM 3142 C CA . PRO A 1 388 ? -11.256 12.636 20.274 1.00 95.12 388 PRO A CA 1
ATOM 3143 C C . PRO A 1 388 ? -12.251 11.690 19.589 1.00 95.12 388 PRO A C 1
ATOM 3145 O O . PRO A 1 388 ? -13.452 11.787 19.831 1.00 95.12 388 PRO A O 1
ATOM 3148 N N . TRP A 1 389 ? -11.777 10.795 18.719 1.00 93.62 389 TRP A N 1
ATOM 3149 C CA . TRP A 1 389 ? -12.619 9.892 17.932 1.00 93.62 389 TRP A CA 1
ATOM 3150 C C . TRP A 1 389 ? -13.026 8.615 18.678 1.00 93.62 389 TRP A C 1
ATOM 3152 O O . TRP A 1 389 ? -13.813 7.840 18.139 1.00 93.62 389 TRP A O 1
ATOM 3162 N N . TRP A 1 390 ? -12.536 8.381 19.902 1.00 95.00 390 TRP A N 1
ATOM 3163 C CA . TRP A 1 390 ? -12.950 7.223 20.699 1.00 95.00 390 TRP A CA 1
ATOM 3164 C C . TRP A 1 390 ? -14.450 7.266 21.031 1.00 95.00 390 TRP A C 1
ATOM 3166 O O . TRP A 1 390 ? -14.906 8.210 21.684 1.00 95.00 390 TRP A O 1
ATOM 3176 N N . PRO A 1 391 ? -15.221 6.218 20.682 1.00 94.06 391 PRO A N 1
ATOM 3177 C CA . PRO A 1 391 ? -16.601 6.092 21.128 1.00 94.06 391 PRO A CA 1
ATOM 3178 C C . PRO A 1 391 ? -16.720 6.119 22.657 1.00 94.06 391 PRO A C 1
ATOM 3180 O O . PRO A 1 391 ? -16.009 5.414 23.379 1.00 94.06 391 PRO A O 1
ATOM 3183 N N . VAL A 1 392 ? -17.663 6.913 23.164 1.00 94.12 392 VAL A N 1
ATOM 3184 C CA . VAL A 1 392 ? -17.998 6.956 24.592 1.00 94.12 392 VAL A CA 1
ATOM 3185 C C . VAL A 1 392 ? -19.057 5.891 24.859 1.00 94.12 392 VAL A C 1
ATOM 3187 O O . VAL A 1 392 ? -20.169 6.012 24.365 1.00 94.12 392 VAL A O 1
ATOM 3190 N N . LEU A 1 393 ? -18.742 4.850 25.630 1.00 96.38 393 LEU A N 1
ATOM 3191 C CA . LEU A 1 393 ? -19.639 3.706 25.834 1.00 96.38 393 LEU A CA 1
ATOM 3192 C C . LEU A 1 393 ? -20.762 4.016 26.839 1.00 96.38 393 LEU A C 1
ATOM 3194 O O . LEU A 1 393 ? -20.689 3.635 28.005 1.00 96.38 393 LEU A O 1
ATOM 3198 N N . LYS A 1 394 ? -21.794 4.744 26.398 1.00 96.25 394 LYS A N 1
ATOM 3199 C CA . LYS A 1 394 ? -22.926 5.159 27.249 1.00 96.25 394 LYS A CA 1
ATOM 3200 C C . LYS A 1 394 ? -24.287 4.649 26.795 1.00 96.25 394 LYS A C 1
ATOM 3202 O O . LYS A 1 394 ? -25.192 4.609 27.626 1.00 96.25 394 LYS A O 1
ATOM 3207 N N . THR A 1 395 ? -24.455 4.314 25.521 1.00 97.75 395 THR A N 1
ATOM 3208 C CA . THR A 1 395 ? -25.746 3.893 24.960 1.00 97.75 395 THR A CA 1
ATOM 3209 C C . THR A 1 395 ? -25.624 2.582 24.178 1.00 97.75 395 THR A C 1
ATOM 3211 O O . THR A 1 395 ? -24.507 2.208 23.790 1.00 97.75 395 THR A O 1
ATOM 3214 N N . PRO A 1 396 ? -26.747 1.884 23.917 1.00 97.25 396 PRO A N 1
ATOM 3215 C CA . PRO A 1 396 ? -26.762 0.697 23.066 1.00 97.25 396 PRO A CA 1
ATOM 3216 C C . PRO A 1 396 ? -26.186 0.984 21.677 1.00 97.25 396 PRO A C 1
ATOM 3218 O O . PRO A 1 396 ? -25.408 0.190 21.163 1.00 97.25 396 PRO A O 1
ATOM 3221 N N . GLU A 1 397 ? -26.444 2.161 21.102 1.00 97.06 397 GLU A N 1
ATOM 3222 C CA . GLU A 1 397 ? -25.896 2.565 19.801 1.00 97.06 397 GLU A CA 1
ATOM 3223 C C . GLU A 1 397 ? -24.368 2.669 19.822 1.00 97.06 397 GLU A C 1
ATOM 3225 O O . GLU A 1 397 ? -23.709 2.285 18.852 1.00 97.06 397 GLU A O 1
ATOM 3230 N N . ASN A 1 398 ? -23.784 3.158 20.923 1.00 96.56 398 ASN A N 1
ATOM 3231 C CA . ASN A 1 398 ? -22.329 3.190 21.070 1.00 96.56 398 ASN A CA 1
ATOM 3232 C C . ASN A 1 398 ? -21.762 1.768 21.118 1.00 96.56 398 ASN A C 1
ATOM 3234 O O . ASN A 1 398 ? -20.791 1.481 20.419 1.00 96.56 398 ASN A O 1
ATOM 3238 N N . LEU A 1 399 ? -22.393 0.877 21.891 1.00 97.88 399 LEU A N 1
ATOM 3239 C CA . LEU A 1 399 ? -21.987 -0.524 21.988 1.00 97.88 399 LEU A CA 1
ATOM 3240 C C . LEU A 1 399 ? -22.107 -1.241 20.635 1.00 97.88 399 LEU A C 1
ATOM 3242 O O . LEU A 1 399 ? -21.171 -1.920 20.218 1.00 97.88 399 LEU A O 1
ATOM 3246 N N . ILE A 1 400 ? -23.212 -1.030 19.915 1.00 97.94 400 ILE A N 1
ATOM 3247 C CA . ILE A 1 400 ? -23.442 -1.564 18.567 1.00 97.94 400 ILE A CA 1
ATOM 3248 C C . ILE A 1 400 ? -22.329 -1.114 17.628 1.00 97.94 400 ILE A C 1
ATOM 3250 O O . ILE A 1 400 ? -21.753 -1.940 16.923 1.00 97.94 400 ILE A O 1
ATOM 3254 N N . HIS A 1 401 ? -22.001 0.178 17.617 1.00 95.38 401 HIS A N 1
ATOM 3255 C CA . HIS A 1 401 ? -20.959 0.709 16.744 1.00 95.38 401 HIS A CA 1
ATOM 3256 C C . HIS A 1 401 ? -19.580 0.103 17.049 1.00 95.38 401 HIS A C 1
ATOM 3258 O O . HIS A 1 401 ? -18.882 -0.322 16.125 1.00 95.38 401 HIS A O 1
ATOM 3264 N N . ILE A 1 402 ? -19.213 0.007 18.331 1.00 97.00 402 ILE A N 1
ATOM 3265 C CA . ILE A 1 402 ? -17.947 -0.594 18.774 1.00 97.00 402 ILE A CA 1
ATOM 3266 C C . ILE A 1 402 ? -17.868 -2.063 18.336 1.00 97.00 402 ILE A C 1
ATOM 3268 O O . ILE A 1 402 ? -16.916 -2.453 17.659 1.00 97.00 402 ILE A O 1
ATOM 3272 N N . LEU A 1 403 ? -18.879 -2.870 18.672 1.00 97.69 403 LEU A N 1
ATOM 3273 C CA . LEU A 1 403 ? -18.889 -4.303 18.368 1.00 97.69 403 LEU A CA 1
ATOM 3274 C C . LEU A 1 403 ? -18.921 -4.571 16.860 1.00 97.69 403 LEU A C 1
ATOM 3276 O O . LEU A 1 403 ? -18.168 -5.413 16.376 1.00 97.69 403 LEU A O 1
ATOM 3280 N N . THR A 1 404 ? -19.729 -3.816 16.109 1.00 95.00 404 THR A N 1
ATOM 3281 C CA . THR A 1 404 ? -19.780 -3.909 14.639 1.00 95.00 404 THR A CA 1
ATOM 3282 C C . THR A 1 404 ? -18.401 -3.660 14.039 1.00 95.00 404 THR A C 1
ATOM 3284 O O . THR A 1 404 ? -17.964 -4.414 13.174 1.00 95.00 404 THR A O 1
ATOM 3287 N N . THR A 1 405 ? -17.682 -2.649 14.537 1.00 93.00 405 THR A N 1
ATOM 3288 C CA . THR A 1 405 ? -16.336 -2.314 14.057 1.00 93.00 405 THR A CA 1
ATOM 3289 C C . THR A 1 405 ? -15.339 -3.438 14.343 1.00 93.00 405 THR A C 1
ATOM 3291 O O . THR A 1 405 ? -14.619 -3.854 13.439 1.00 93.00 405 THR A O 1
ATOM 3294 N N . ILE A 1 406 ? -15.321 -3.982 15.564 1.00 95.06 406 ILE A N 1
ATOM 3295 C CA . ILE A 1 406 ? -14.415 -5.082 15.941 1.00 95.06 406 ILE A CA 1
ATOM 3296 C C . ILE A 1 406 ? -14.680 -6.333 15.088 1.00 95.06 406 ILE A C 1
ATOM 3298 O O . ILE A 1 406 ? -13.744 -6.936 14.554 1.00 95.06 406 ILE A O 1
ATOM 3302 N N . ILE A 1 407 ? -15.951 -6.706 14.914 1.00 94.50 407 ILE A N 1
ATOM 3303 C CA . ILE A 1 407 ? -16.347 -7.866 14.103 1.00 94.50 407 ILE A CA 1
ATOM 3304 C C . ILE A 1 407 ? -15.988 -7.636 12.630 1.00 94.50 407 ILE A C 1
ATOM 3306 O O . ILE A 1 407 ? -15.427 -8.520 11.985 1.00 94.50 407 ILE A O 1
ATOM 3310 N N . TRP A 1 408 ? -16.243 -6.441 12.095 1.00 86.75 408 TRP A N 1
ATOM 3311 C CA . TRP A 1 408 ? -15.854 -6.085 10.733 1.00 86.75 408 TRP A CA 1
ATOM 3312 C C . TRP A 1 408 ? -14.342 -6.203 10.507 1.00 86.75 408 TRP A C 1
ATOM 3314 O O . TRP A 1 408 ? -13.922 -6.827 9.531 1.00 86.75 408 TRP A O 1
ATOM 3324 N N . VAL A 1 409 ? -13.527 -5.650 11.414 1.00 86.81 409 VAL A N 1
ATOM 3325 C CA . VAL A 1 409 ? -12.060 -5.653 11.298 1.00 86.81 409 VAL A CA 1
ATOM 3326 C C . VAL A 1 409 ? -11.508 -7.081 11.295 1.00 86.81 409 VAL A C 1
ATOM 3328 O O . VAL A 1 409 ? -10.674 -7.424 10.455 1.00 86.81 409 VAL A O 1
ATOM 3331 N N . THR A 1 410 ? -12.000 -7.925 12.201 1.00 87.00 410 THR A N 1
ATOM 3332 C CA . THR A 1 410 ? -11.525 -9.310 12.380 1.00 87.00 410 THR A CA 1
ATOM 3333 C C . THR A 1 410 ? -12.076 -10.294 11.348 1.00 87.00 410 THR A C 1
ATOM 3335 O O . THR A 1 410 ? -11.458 -11.332 11.106 1.00 87.00 410 THR A O 1
ATOM 3338 N N . ALA A 1 411 ? -13.200 -9.971 10.704 1.00 84.25 411 ALA A N 1
ATOM 3339 C CA . ALA A 1 411 ? -13.813 -10.797 9.671 1.00 84.25 411 ALA A CA 1
ATOM 3340 C C . ALA A 1 411 ? -13.651 -10.175 8.278 1.00 84.25 411 ALA A C 1
ATOM 3342 O O . ALA A 1 411 ? -12.701 -10.496 7.562 1.00 84.25 411 ALA A O 1
ATOM 3343 N N . GLY A 1 412 ? -14.582 -9.301 7.884 1.00 76.12 412 GLY A N 1
ATOM 3344 C CA . GLY A 1 412 ? -14.699 -8.791 6.517 1.00 76.12 412 GLY A CA 1
ATOM 3345 C C . GLY A 1 412 ? -13.438 -8.080 6.031 1.00 76.12 412 GLY A C 1
ATOM 3346 O O . GLY A 1 412 ? -12.903 -8.428 4.980 1.00 76.12 412 GLY A O 1
ATOM 3347 N N . HIS A 1 413 ? -12.908 -7.156 6.829 1.00 75.50 413 HIS A N 1
ATOM 3348 C CA . HIS A 1 413 ? -11.692 -6.420 6.498 1.00 75.50 413 HIS A CA 1
ATOM 3349 C C . HIS A 1 413 ? -10.479 -7.356 6.372 1.00 75.50 413 HIS A C 1
ATOM 3351 O O . HIS A 1 413 ? -9.885 -7.431 5.296 1.00 75.50 413 HIS A O 1
ATOM 3357 N N . HIS A 1 414 ? -10.162 -8.149 7.407 1.00 80.19 414 HIS A N 1
ATOM 3358 C CA . HIS A 1 414 ? -9.051 -9.111 7.369 1.00 80.19 414 HIS A CA 1
ATOM 3359 C C . HIS A 1 414 ? -9.153 -10.089 6.183 1.00 80.19 414 HIS A C 1
ATOM 3361 O O . HIS A 1 414 ? -8.172 -10.332 5.481 1.00 80.19 414 HIS A O 1
ATOM 3367 N N . ALA A 1 415 ? -10.343 -10.621 5.896 1.00 74.12 415 ALA A N 1
ATOM 3368 C CA . ALA A 1 415 ? -10.530 -11.542 4.780 1.00 74.12 415 ALA A CA 1
ATOM 3369 C C . ALA A 1 415 ? -10.196 -10.898 3.423 1.00 74.12 415 ALA A C 1
ATOM 3371 O O . ALA A 1 415 ? -9.586 -11.550 2.569 1.00 74.12 415 ALA A O 1
ATOM 3372 N N . THR A 1 416 ? -10.569 -9.628 3.230 1.00 67.50 416 THR A N 1
ATOM 3373 C CA . THR A 1 416 ? -10.333 -8.913 1.966 1.00 67.50 416 THR A CA 1
ATOM 3374 C C . THR A 1 416 ? -8.855 -8.663 1.682 1.00 67.50 416 THR A C 1
ATOM 3376 O O . THR A 1 416 ? -8.447 -8.826 0.532 1.00 67.50 416 THR A O 1
ATOM 3379 N N . VAL A 1 417 ? -8.049 -8.365 2.706 1.00 68.00 417 VAL A N 1
ATOM 3380 C CA . VAL A 1 417 ? -6.593 -8.172 2.556 1.00 68.00 417 VAL A CA 1
ATOM 3381 C C . VAL A 1 417 ? -5.794 -9.443 2.504 1.00 68.00 417 VAL A C 1
ATOM 3383 O O . VAL A 1 417 ? -4.727 -9.466 1.905 1.00 68.00 417 VAL A O 1
ATOM 3386 N N . ASN A 1 418 ? -6.255 -10.484 3.190 1.00 69.50 418 ASN A N 1
ATOM 3387 C CA . ASN A 1 418 ? -5.403 -11.624 3.474 1.00 69.50 418 ASN A CA 1
ATOM 3388 C C . ASN A 1 418 ? -5.571 -12.721 2.422 1.00 69.50 418 ASN A C 1
ATOM 3390 O O . ASN A 1 418 ? -4.609 -13.155 1.792 1.00 69.50 418 ASN A O 1
ATOM 3394 N N . PHE A 1 419 ? -6.808 -13.143 2.151 1.00 71.12 419 PHE A N 1
ATOM 3395 C CA . PHE A 1 419 ? -7.042 -14.303 1.283 1.00 71.12 419 PHE A CA 1
ATOM 3396 C C . PHE A 1 419 ? -6.811 -14.021 -0.206 1.00 71.12 419 PHE A C 1
ATOM 3398 O O . PHE A 1 419 ? -6.672 -14.956 -0.992 1.00 71.12 419 PHE A O 1
ATOM 3405 N N . ARG A 1 420 ? -6.746 -12.745 -0.605 1.00 70.50 420 ARG A N 1
ATOM 3406 C CA . ARG A 1 420 ? -6.487 -12.333 -1.993 1.00 70.50 420 ARG A CA 1
ATOM 3407 C C . ARG A 1 420 ? -5.000 -12.149 -2.310 1.00 70.50 420 ARG A C 1
ATOM 3409 O O . ARG A 1 420 ? -4.674 -11.978 -3.483 1.00 70.50 420 ARG A O 1
AT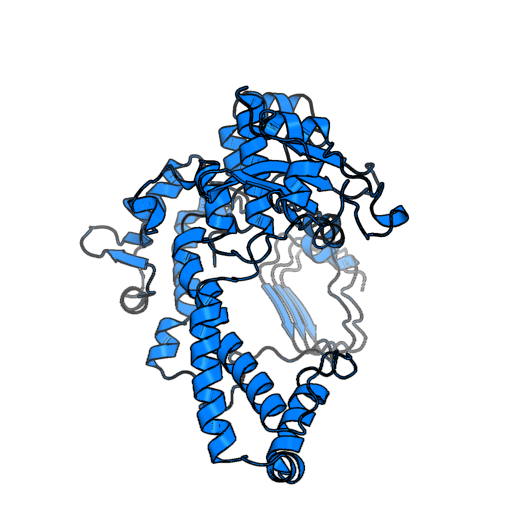OM 3416 N N . GLN A 1 421 ? -4.110 -12.238 -1.314 1.00 72.75 421 GLN A N 1
ATOM 3417 C CA . GLN A 1 421 ? -2.665 -12.041 -1.497 1.00 72.75 421 GLN A CA 1
ATOM 3418 C C . GLN A 1 421 ? -2.107 -12.941 -2.590 1.00 72.75 421 GLN A C 1
ATOM 3420 O O . GLN A 1 421 ? -1.606 -12.435 -3.586 1.00 72.75 421 GLN A O 1
ATOM 3425 N N . TYR A 1 422 ? -2.273 -14.260 -2.482 1.00 74.31 422 TYR A N 1
ATOM 3426 C CA . TYR A 1 422 ? -1.727 -15.166 -3.494 1.00 74.31 422 TYR A CA 1
ATOM 3427 C C . TYR A 1 422 ? -2.378 -14.986 -4.869 1.00 74.31 422 TYR A C 1
ATOM 3429 O O . TYR A 1 422 ? -1.700 -15.027 -5.893 1.00 74.31 422 TYR A O 1
ATOM 3437 N N . MET A 1 423 ? -3.687 -14.715 -4.898 1.00 76.62 423 MET A N 1
ATOM 3438 C CA . MET A 1 423 ? -4.418 -14.517 -6.147 1.00 76.62 423 MET A CA 1
ATOM 3439 C C . MET A 1 423 ? -3.849 -13.360 -6.974 1.00 76.62 423 MET A C 1
ATOM 3441 O O . MET A 1 423 ? -3.819 -13.486 -8.188 1.00 76.62 423 MET A O 1
ATOM 3445 N N . PHE A 1 424 ? -3.388 -12.265 -6.358 1.00 79.88 424 PHE A N 1
ATOM 3446 C CA . PHE A 1 424 ? -2.848 -11.108 -7.090 1.00 79.88 424 PHE A CA 1
ATOM 3447 C C . PHE A 1 424 ? -1.319 -10.997 -7.048 1.00 79.88 424 PHE A C 1
ATOM 3449 O O . PHE A 1 424 ? -0.717 -10.587 -8.039 1.00 79.88 424 PHE A O 1
ATOM 3456 N N . ALA A 1 425 ? -0.689 -11.353 -5.931 1.00 81.12 425 ALA A N 1
ATOM 3457 C CA . ALA A 1 425 ? 0.749 -11.221 -5.696 1.00 81.12 425 ALA A CA 1
ATOM 3458 C C . ALA A 1 425 ? 1.539 -12.522 -5.863 1.00 81.12 425 ALA A C 1
ATOM 3460 O O . ALA A 1 425 ? 2.766 -12.473 -5.895 1.00 81.12 425 ALA A O 1
ATOM 3461 N N . GLY A 1 426 ? 0.869 -13.666 -6.057 1.00 77.38 426 GLY A N 1
ATOM 3462 C CA . GLY A 1 426 ? 1.540 -14.933 -6.368 1.00 77.38 426 GLY A CA 1
ATOM 3463 C C . GLY A 1 426 ? 2.405 -14.837 -7.628 1.00 77.38 426 GLY A C 1
ATOM 3464 O O . GLY A 1 426 ? 3.500 -15.385 -7.662 1.00 77.38 426 GLY A O 1
ATOM 3465 N N . TYR A 1 427 ? 1.974 -14.053 -8.623 1.00 86.62 427 TYR A N 1
ATOM 3466 C CA . TYR A 1 427 ? 2.801 -13.654 -9.763 1.00 86.62 427 TYR A CA 1
ATOM 3467 C C . TYR A 1 427 ? 3.343 -12.237 -9.537 1.00 86.62 427 TYR A C 1
ATOM 3469 O O . TYR A 1 427 ? 2.707 -11.240 -9.887 1.00 86.62 427 TYR A O 1
ATOM 3477 N N . PHE A 1 428 ? 4.527 -12.145 -8.929 1.00 84.88 428 PHE A N 1
ATOM 3478 C CA . PHE A 1 428 ? 5.086 -10.879 -8.447 1.00 84.88 428 PHE A CA 1
ATOM 3479 C C . PHE A 1 428 ? 5.271 -9.770 -9.502 1.00 84.88 428 PHE A C 1
ATOM 3481 O O . PHE A 1 428 ? 5.219 -8.613 -9.098 1.00 84.88 428 PHE A O 1
ATOM 3488 N N . PRO A 1 429 ? 5.429 -10.008 -10.825 1.00 90.75 429 PRO A N 1
ATOM 3489 C CA . PRO A 1 429 ? 5.429 -8.894 -11.779 1.00 90.75 429 PRO A CA 1
ATOM 3490 C C . PRO A 1 429 ? 4.104 -8.113 -11.815 1.00 90.75 429 PRO A C 1
ATOM 3492 O O . PRO A 1 429 ? 4.099 -6.947 -12.201 1.00 90.75 429 PRO A O 1
ATOM 3495 N N . ASN A 1 430 ? 2.991 -8.730 -11.397 1.00 90.94 430 ASN A N 1
ATOM 3496 C CA . ASN A 1 430 ? 1.697 -8.060 -11.250 1.00 90.94 430 ASN A CA 1
ATOM 3497 C C . ASN A 1 430 ? 1.617 -7.203 -9.978 1.00 90.94 430 ASN A C 1
ATOM 3499 O O . ASN A 1 430 ? 1.084 -6.098 -10.017 1.00 90.94 430 ASN A O 1
ATOM 3503 N N . ARG A 1 431 ? 2.138 -7.707 -8.852 1.00 87.75 431 ARG A N 1
ATOM 3504 C CA . ARG A 1 431 ? 2.174 -7.008 -7.557 1.00 87.75 431 ARG A CA 1
ATOM 3505 C C . ARG A 1 431 ? 3.545 -7.198 -6.896 1.00 87.75 431 ARG A C 1
ATOM 3507 O O . ARG A 1 431 ? 3.688 -8.072 -6.040 1.00 87.75 431 ARG A O 1
ATOM 3514 N N . PRO A 1 432 ? 4.565 -6.431 -7.315 1.00 88.00 432 PRO A N 1
ATOM 3515 C CA . PRO A 1 432 ? 5.907 -6.561 -6.760 1.00 88.00 432 PRO A CA 1
ATOM 3516 C C . PRO A 1 432 ? 5.944 -6.004 -5.339 1.00 88.00 432 PRO A C 1
ATOM 3518 O O . PRO A 1 432 ? 5.579 -4.857 -5.149 1.00 88.00 432 PRO A O 1
ATOM 3521 N N . SER A 1 433 ? 6.425 -6.768 -4.355 1.00 78.94 433 SER A N 1
ATOM 3522 C CA . SER A 1 433 ? 6.553 -6.318 -2.951 1.00 78.94 433 SER A CA 1
ATOM 3523 C C . SER A 1 433 ? 7.664 -5.308 -2.694 1.00 78.94 433 SER A C 1
ATOM 3525 O O . SER A 1 433 ? 7.738 -4.727 -1.615 1.00 78.94 433 SER A O 1
ATOM 3527 N N . ILE A 1 434 ? 8.529 -5.093 -3.680 1.00 82.00 434 ILE A N 1
ATOM 3528 C CA . ILE A 1 434 ? 9.630 -4.143 -3.617 1.00 82.00 434 ILE A CA 1
ATOM 3529 C C . ILE A 1 434 ? 9.979 -3.681 -5.029 1.00 82.00 434 ILE A C 1
ATOM 3531 O O . ILE A 1 434 ? 9.799 -4.423 -5.999 1.00 82.00 434 ILE A O 1
ATOM 3535 N N . ALA A 1 435 ? 10.553 -2.486 -5.124 1.00 90.12 435 ALA A N 1
ATOM 3536 C CA . ALA A 1 435 ? 11.341 -2.069 -6.271 1.00 90.12 435 ALA A CA 1
ATOM 3537 C C . ALA A 1 435 ? 12.821 -2.030 -5.866 1.00 90.12 435 ALA A C 1
ATOM 3539 O O . ALA A 1 435 ? 13.158 -1.457 -4.832 1.00 90.12 435 ALA A O 1
ATOM 3540 N N . ARG A 1 436 ? 13.718 -2.630 -6.655 1.00 91.25 436 ARG A N 1
ATOM 3541 C CA . ARG A 1 436 ? 15.158 -2.700 -6.329 1.00 91.25 436 ARG A CA 1
ATOM 3542 C C . ARG A 1 436 ? 16.020 -1.666 -7.036 1.00 91.25 436 ARG A C 1
ATOM 3544 O O . ARG A 1 436 ? 17.148 -1.425 -6.620 1.00 91.25 436 ARG A O 1
ATOM 3551 N N . THR A 1 437 ? 15.513 -1.079 -8.113 1.00 93.06 437 THR A N 1
ATOM 3552 C CA . THR A 1 437 ? 16.254 -0.138 -8.957 1.00 93.06 437 THR A CA 1
ATOM 3553 C C . THR A 1 437 ? 15.505 1.174 -9.069 1.00 93.06 437 THR A C 1
ATOM 3555 O O . THR A 1 437 ? 14.279 1.185 -9.163 1.00 93.06 437 THR A O 1
ATOM 3558 N N . ASN A 1 438 ? 16.246 2.279 -9.097 1.00 94.88 438 ASN A N 1
ATOM 3559 C CA . ASN A 1 438 ? 15.691 3.598 -9.385 1.00 94.88 438 ASN A CA 1
ATOM 3560 C C . ASN A 1 438 ? 15.156 3.666 -10.823 1.00 94.88 438 ASN A C 1
ATOM 3562 O O . ASN A 1 438 ? 15.516 2.856 -11.682 1.00 94.88 438 ASN A O 1
ATOM 3566 N N . MET A 1 439 ? 14.338 4.679 -11.104 1.00 97.00 439 MET A N 1
ATOM 3567 C CA . MET A 1 439 ? 13.952 5.013 -12.466 1.00 97.00 439 MET A CA 1
ATOM 3568 C C . MET A 1 439 ? 15.205 5.270 -13.320 1.00 97.00 439 MET A C 1
ATOM 3570 O O . MET A 1 439 ? 16.065 6.046 -12.900 1.00 97.00 439 MET A O 1
ATOM 3574 N N . PRO A 1 440 ? 15.296 4.722 -14.549 1.00 96.00 440 PRO A N 1
ATOM 3575 C CA . PRO A 1 440 ? 16.450 4.910 -15.438 1.00 96.00 440 PRO A CA 1
ATOM 3576 C C . PRO A 1 440 ? 16.707 6.361 -15.861 1.00 96.00 440 PRO A C 1
ATOM 3578 O O . PRO A 1 440 ? 17.696 6.650 -16.521 1.00 96.00 440 PRO A O 1
ATOM 3581 N N . THR A 1 441 ? 15.787 7.267 -15.545 1.00 95.31 441 THR A N 1
ATOM 3582 C CA . THR A 1 441 ? 15.859 8.706 -15.809 1.00 95.31 441 THR A CA 1
ATOM 3583 C C . THR A 1 441 ? 16.256 9.522 -14.575 1.00 95.31 441 THR A C 1
ATOM 3585 O O . THR A 1 441 ? 16.465 10.730 -14.684 1.00 95.31 441 THR A O 1
ATOM 3588 N N . GLU A 1 442 ? 16.394 8.898 -13.400 1.00 93.94 442 GLU A N 1
ATOM 3589 C CA . GLU A 1 442 ? 16.869 9.563 -12.186 1.00 93.94 442 GLU A CA 1
ATOM 3590 C C . GLU A 1 442 ? 18.396 9.699 -12.211 1.00 93.94 442 GLU A C 1
ATOM 3592 O O . GLU A 1 442 ? 19.119 8.851 -11.696 1.00 93.94 442 GLU A O 1
ATOM 3597 N N . ASN A 1 443 ? 18.884 10.810 -12.768 1.00 86.25 443 ASN A N 1
ATOM 3598 C CA . ASN A 1 443 ? 20.313 11.144 -12.834 1.00 86.25 443 ASN A CA 1
ATOM 3599 C C . ASN A 1 443 ? 21.193 10.027 -13.447 1.00 86.25 443 ASN A C 1
ATOM 3601 O O . ASN A 1 443 ? 22.197 9.663 -12.828 1.00 86.25 443 ASN A O 1
ATOM 3605 N N . PRO A 1 444 ? 20.843 9.462 -14.622 1.00 88.19 444 PRO A N 1
ATOM 3606 C CA . PRO A 1 444 ? 21.616 8.371 -15.194 1.00 88.19 444 PRO A CA 1
ATOM 3607 C C . PRO A 1 444 ? 22.949 8.868 -15.750 1.00 88.19 444 PRO A C 1
ATOM 3609 O O . PRO A 1 444 ? 23.049 9.974 -16.286 1.00 88.19 444 PRO A O 1
ATOM 3612 N N . SER A 1 445 ? 23.960 8.008 -15.712 1.00 90.12 445 SER A N 1
ATOM 3613 C CA . SER A 1 445 ? 25.096 8.134 -16.619 1.00 90.12 445 SER A CA 1
ATOM 3614 C C . SER A 1 445 ? 24.674 7.838 -18.064 1.00 90.12 445 SER A C 1
ATOM 3616 O O . SER A 1 445 ? 23.718 7.099 -18.328 1.00 90.12 445 SER A O 1
ATOM 3618 N N . ASP A 1 446 ? 25.433 8.364 -19.027 1.00 91.44 446 ASP A N 1
ATOM 3619 C CA . ASP A 1 446 ? 25.215 8.086 -20.452 1.00 91.44 446 ASP A CA 1
ATOM 3620 C C . ASP A 1 446 ? 25.211 6.583 -20.764 1.00 91.44 446 ASP A C 1
ATOM 3622 O O . ASP A 1 446 ? 24.499 6.126 -21.660 1.00 91.44 446 ASP A O 1
ATOM 3626 N N . GLU A 1 447 ? 26.029 5.806 -20.054 1.00 93.06 447 GLU A N 1
ATOM 3627 C CA . GLU A 1 447 ? 26.128 4.363 -20.240 1.00 93.06 447 GLU A CA 1
ATOM 3628 C C . GLU A 1 447 ? 24.900 3.632 -19.693 1.00 93.06 447 GLU A C 1
ATOM 3630 O O . GLU A 1 447 ? 24.328 2.796 -20.397 1.00 93.06 447 GLU A O 1
ATOM 3635 N N . GLU A 1 448 ? 24.444 3.978 -18.487 1.00 91.12 448 GLU A N 1
ATOM 3636 C CA . GLU A 1 448 ? 23.229 3.413 -17.890 1.00 91.12 448 GLU A CA 1
ATOM 3637 C C . GLU A 1 448 ? 22.008 3.690 -18.764 1.00 91.12 448 GLU A C 1
ATOM 3639 O O . GLU A 1 448 ? 21.255 2.765 -19.085 1.00 91.12 448 GLU A O 1
ATOM 3644 N N . PHE A 1 449 ? 21.853 4.929 -19.243 1.00 93.44 449 PHE A N 1
ATOM 3645 C CA . PHE A 1 449 ? 20.729 5.275 -20.106 1.00 93.44 449 PHE A CA 1
ATOM 3646 C C . PHE A 1 449 ? 20.804 4.546 -21.456 1.00 93.44 449 PHE A C 1
ATOM 3648 O O . PHE A 1 449 ? 19.808 3.988 -21.917 1.00 93.44 449 PHE A O 1
ATOM 3655 N N . LYS A 1 450 ? 21.992 4.442 -22.073 1.00 94.44 450 LYS A N 1
ATOM 3656 C CA . LYS A 1 450 ? 22.188 3.637 -23.298 1.00 94.44 450 LYS A CA 1
ATOM 3657 C C . LYS A 1 450 ? 21.874 2.158 -23.074 1.00 94.44 450 LYS A C 1
ATOM 3659 O O . LYS A 1 450 ? 21.316 1.514 -23.966 1.00 94.44 450 LYS A O 1
ATOM 3664 N N . ASN A 1 451 ? 22.223 1.606 -21.915 1.00 92.25 451 ASN A N 1
ATOM 3665 C CA . ASN A 1 451 ? 21.924 0.221 -21.566 1.00 92.25 451 ASN A CA 1
ATOM 3666 C C . ASN A 1 451 ? 20.421 -0.000 -21.383 1.00 92.25 451 ASN A C 1
ATOM 3668 O O . ASN A 1 451 ? 19.894 -0.978 -21.919 1.00 92.25 451 ASN A O 1
ATOM 3672 N N . PHE A 1 452 ? 19.725 0.934 -20.730 1.00 95.25 452 PHE A N 1
ATOM 3673 C CA . PHE A 1 452 ? 18.267 0.930 -20.648 1.00 95.25 452 PHE A CA 1
ATOM 3674 C C . PHE A 1 452 ? 17.630 0.957 -22.041 1.00 95.25 452 PHE A C 1
ATOM 3676 O O . PHE A 1 452 ? 16.807 0.097 -22.338 1.00 95.25 452 PHE A O 1
ATOM 3683 N N . LEU A 1 453 ? 18.060 1.855 -22.935 1.00 94.50 453 LEU A N 1
ATOM 3684 C CA . LEU A 1 453 ? 17.523 1.931 -24.300 1.00 94.50 453 LEU A CA 1
ATOM 3685 C C . LEU A 1 453 ? 17.724 0.626 -25.090 1.00 94.50 453 LEU A C 1
ATOM 3687 O O . LEU A 1 453 ? 16.844 0.213 -25.842 1.00 94.50 453 LEU A O 1
ATOM 3691 N N . LYS A 1 454 ? 18.866 -0.050 -24.910 1.00 95.19 454 LYS A N 1
ATOM 3692 C CA . LYS A 1 454 ? 19.163 -1.330 -25.575 1.00 95.19 454 LYS A CA 1
ATOM 3693 C C . LYS A 1 454 ? 18.392 -2.509 -24.978 1.00 95.19 454 LYS A C 1
ATOM 3695 O O . LYS A 1 454 ? 18.044 -3.438 -25.706 1.00 95.19 454 LYS A O 1
ATOM 3700 N N . LYS A 1 455 ? 18.193 -2.530 -23.656 1.00 93.38 455 LYS A N 1
ATOM 3701 C CA . LYS A 1 455 ? 17.650 -3.681 -22.913 1.00 93.38 455 LYS A CA 1
ATOM 3702 C C . LYS A 1 455 ? 16.619 -3.258 -21.850 1.00 93.38 455 LYS A C 1
ATOM 3704 O O . LYS A 1 455 ? 16.748 -3.651 -20.690 1.00 93.38 455 LYS A O 1
ATOM 3709 N N . PRO A 1 456 ? 15.536 -2.555 -22.216 1.00 94.06 456 PRO A N 1
ATOM 3710 C CA . PRO A 1 456 ? 14.611 -1.991 -21.228 1.00 94.06 456 PRO A CA 1
ATOM 3711 C C . PRO A 1 456 ? 13.839 -3.068 -20.450 1.00 94.06 456 PRO A C 1
ATOM 3713 O O . PRO A 1 456 ? 13.527 -2.902 -19.275 1.00 94.06 456 PRO A O 1
ATOM 3716 N N . LYS A 1 457 ? 13.607 -4.230 -21.077 1.00 92.44 457 LYS A N 1
ATOM 3717 C CA . LYS A 1 457 ? 13.034 -5.416 -20.424 1.00 92.44 457 LYS A CA 1
ATOM 3718 C C . LYS A 1 457 ? 13.889 -5.910 -19.252 1.00 92.44 457 LYS A C 1
ATOM 3720 O O . LYS A 1 457 ? 13.343 -6.341 -18.243 1.00 92.44 457 LYS A O 1
ATOM 3725 N N . VAL A 1 458 ? 15.214 -5.881 -19.406 1.00 91.25 458 VAL A N 1
ATOM 3726 C CA . VAL A 1 458 ? 16.144 -6.314 -18.352 1.00 91.25 458 VAL A CA 1
ATOM 3727 C C . VAL A 1 458 ? 16.062 -5.355 -17.172 1.00 91.25 458 VAL A C 1
ATOM 3729 O O . VAL A 1 458 ? 16.070 -5.802 -16.034 1.00 91.25 458 VAL A O 1
ATOM 3732 N N . GLU A 1 459 ? 15.906 -4.059 -17.435 1.00 92.69 459 GLU A N 1
ATOM 3733 C CA . GLU A 1 459 ? 15.764 -3.057 -16.381 1.00 92.69 459 GLU A CA 1
ATOM 3734 C C . GLU A 1 459 ? 14.461 -3.228 -15.588 1.00 92.69 459 GLU A C 1
ATOM 3736 O O . GLU A 1 459 ? 14.473 -3.197 -14.362 1.00 92.69 459 GLU A O 1
ATOM 3741 N N . LEU A 1 460 ? 13.352 -3.549 -16.265 1.00 93.75 460 LEU A N 1
ATOM 3742 C CA . LEU A 1 460 ? 12.105 -3.911 -15.584 1.00 93.75 460 LEU A CA 1
ATOM 3743 C C . LEU A 1 460 ? 12.254 -5.175 -14.715 1.00 93.75 460 LEU A C 1
ATOM 3745 O O . LEU A 1 460 ? 11.767 -5.203 -13.591 1.00 93.75 460 LEU A O 1
ATOM 3749 N N . LEU A 1 461 ? 12.957 -6.206 -15.196 1.00 91.19 461 LEU A N 1
ATOM 3750 C CA . LEU A 1 461 ? 13.219 -7.424 -14.412 1.00 91.19 461 LEU A CA 1
ATOM 3751 C C . LEU A 1 461 ? 14.128 -7.171 -13.201 1.00 91.19 461 LEU A C 1
ATOM 3753 O O . LEU A 1 461 ? 13.936 -7.793 -12.159 1.00 91.19 461 LEU A O 1
ATOM 3757 N N . LYS A 1 462 ? 15.100 -6.260 -13.318 1.00 91.00 462 LYS A N 1
ATOM 3758 C CA . LYS A 1 462 ? 15.935 -5.837 -12.185 1.00 91.00 462 LYS A CA 1
ATOM 3759 C C . LYS A 1 462 ? 15.139 -5.067 -11.137 1.00 91.00 462 LYS A C 1
ATOM 3761 O O . LYS A 1 462 ? 15.448 -5.202 -9.960 1.00 91.00 462 LYS A O 1
ATOM 3766 N N . CYS A 1 463 ? 14.129 -4.300 -11.550 1.00 92.12 463 CYS A N 1
ATOM 3767 C CA . CYS A 1 463 ? 13.245 -3.593 -10.628 1.00 92.12 463 CYS A CA 1
ATOM 3768 C C . CYS A 1 463 ? 12.492 -4.571 -9.709 1.00 92.12 463 CYS A C 1
ATOM 3770 O O . CYS A 1 463 ? 12.381 -4.317 -8.513 1.00 92.12 463 CYS A O 1
ATOM 3772 N N . PHE A 1 464 ? 12.049 -5.721 -10.228 1.00 89.44 464 PHE A N 1
ATOM 3773 C CA . PHE A 1 464 ? 11.374 -6.763 -9.443 1.00 89.44 464 PHE A CA 1
ATOM 3774 C C . PHE A 1 464 ? 12.317 -7.583 -8.560 1.00 89.44 464 PHE A C 1
ATOM 3776 O O . PHE A 1 464 ? 13.523 -7.556 -8.765 1.00 89.44 464 PHE A O 1
ATOM 3783 N N . LEU A 1 465 ? 11.754 -8.360 -7.627 1.00 79.56 465 LEU A N 1
ATOM 3784 C CA . LEU A 1 465 ? 12.437 -9.220 -6.644 1.00 79.56 465 LEU A CA 1
ATOM 3785 C C . LEU A 1 465 ? 13.606 -10.046 -7.214 1.00 79.56 465 LEU A C 1
ATOM 3787 O O . LEU A 1 465 ? 13.560 -10.535 -8.348 1.00 79.56 465 LEU A O 1
ATOM 3791 N N . SER A 1 466 ? 14.647 -10.239 -6.396 1.00 76.25 466 SER A N 1
ATOM 3792 C CA . SER A 1 466 ? 15.699 -11.218 -6.694 1.00 76.25 466 SER A CA 1
ATOM 3793 C C . SER A 1 466 ? 15.180 -12.652 -6.552 1.00 76.25 466 SER A C 1
ATOM 3795 O O . SER A 1 466 ? 14.130 -12.902 -5.956 1.00 76.25 466 SER A O 1
ATOM 3797 N N . GLN A 1 467 ? 15.935 -13.621 -7.068 1.00 71.25 467 GLN A N 1
ATOM 3798 C CA . GLN A 1 467 ? 15.568 -15.036 -6.968 1.00 71.25 467 GLN A CA 1
ATOM 3799 C C . GLN A 1 467 ? 15.517 -15.551 -5.516 1.00 71.25 467 GLN A C 1
ATOM 3801 O O . GLN A 1 467 ? 14.818 -16.528 -5.260 1.00 71.25 467 GLN A O 1
ATOM 3806 N N . ILE A 1 468 ? 16.212 -14.897 -4.572 1.00 63.06 468 ILE A N 1
ATOM 3807 C CA . ILE A 1 468 ? 16.197 -15.232 -3.132 1.00 63.06 468 ILE A CA 1
ATOM 3808 C C . ILE A 1 468 ? 15.087 -14.489 -2.380 1.00 63.06 468 ILE A C 1
ATOM 3810 O O . ILE A 1 468 ? 14.527 -15.021 -1.424 1.00 63.06 468 ILE A O 1
ATOM 3814 N N . GLN A 1 469 ? 14.749 -13.271 -2.808 1.00 53.84 469 GLN A N 1
ATOM 3815 C CA . GLN A 1 469 ? 13.717 -12.436 -2.186 1.00 53.84 469 GLN A CA 1
ATOM 3816 C C . GLN A 1 469 ? 12.284 -12.876 -2.525 1.00 53.84 469 GLN A C 1
ATOM 3818 O O . GLN A 1 469 ? 11.351 -12.121 -2.257 1.00 53.84 469 GLN A O 1
ATOM 3823 N N . GLN A 1 470 ? 12.089 -14.065 -3.108 1.00 53.16 470 GLN A N 1
ATOM 3824 C CA . GLN A 1 470 ? 10.759 -14.608 -3.390 1.00 53.16 470 GLN A CA 1
ATOM 3825 C C . GLN A 1 470 ? 9.836 -14.441 -2.172 1.00 53.16 470 GLN A C 1
ATOM 3827 O O . GLN A 1 470 ? 10.308 -14.582 -1.038 1.00 53.16 470 GLN A O 1
ATOM 3832 N N . PRO A 1 471 ? 8.559 -14.077 -2.399 1.00 38.72 471 PRO A N 1
ATOM 3833 C CA . PRO A 1 471 ? 7.656 -13.688 -1.326 1.00 38.72 471 PRO A CA 1
ATOM 3834 C C . PRO A 1 471 ? 7.644 -14.755 -0.226 1.00 38.72 471 PRO A C 1
ATOM 3836 O O . PRO A 1 471 ? 7.408 -15.934 -0.494 1.00 38.72 471 PRO A O 1
ATOM 3839 N N . ARG A 1 472 ? 7.989 -14.311 0.987 1.00 31.45 472 ARG A N 1
ATOM 3840 C CA . ARG A 1 472 ? 7.911 -15.094 2.224 1.00 31.45 472 ARG A CA 1
ATOM 3841 C C . ARG A 1 472 ? 6.473 -15.331 2.642 1.00 31.45 472 ARG A C 1
ATOM 3843 O O . ARG A 1 472 ? 5.638 -14.444 2.365 1.00 31.45 472 ARG A O 1
#

Secondary structure (DSSP, 8-state):
---TT-TT--EEEEES-TT-SS--GGGGG-TT--EEEEES-TT-----GGGGG-TT--EEEEES--TTSPPPPSS----GGGSPPHHHHHHS-HHHHHHHHHHHTTTTHHHHH-TT-B-SSTHHHHHHHHT-EE-PPPSSTTTGGG---TTEEEE-SSSS-EEEEPPPHHHHH-TTGGGSHHHHHHHHHHSS--SSEEE--SSS-B--S-HHHH---B-S--H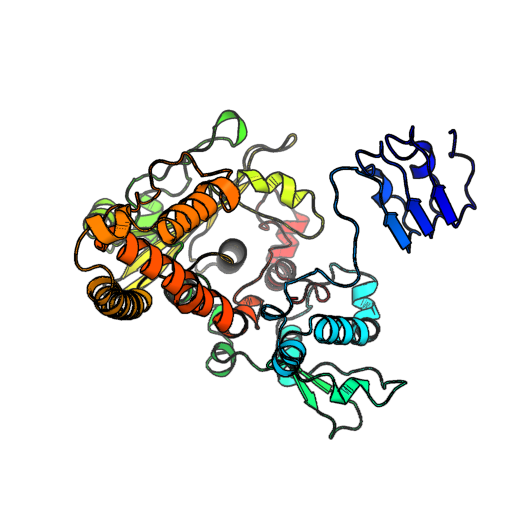HHHHHHTTTSS-HHHHHHTT-EEEEE-HHHHGGGHHHHHTSTT-B--EEEEEEEE-TTS-EEEEEEEEEE---SSS--EEEEE---SSHHHHHHHHHHHHHHHHHTSS---SSHHHHHHHHHHHHHHHHHHHH-SSHHHHHH-HHHHHHHHHIIIIITGGGTT-TTS----SHHHHHHHHHHHHHIIIIIHHHHHTTHHHHHSSTTTS-S-B-S--TTSS--HHHHHHHHH-HHHHHHHHS-BSSS---

Radius of gyration: 27.05 Å; chains: 1; bounding box: 79×63×64 Å

Foldseek 3Di:
DQLLPVQQAAEDEAELAQPCQEDPPSCLNNLNHAYYYYENHQNHPDYDPSVVSNPNHNYDHHANHHPPDDGDDPDDDDPPVPDDDPVVCLQPVPVLVVVVLVQCCVVCVVCVVPVLAFDQAVVSLVCLAVVADFGPDDPDPVSVVSDDHVFWDWDDPDPTIGIHGHDQPVCVVPVCLLLDQQSLQVCCCQNQAVDLKAQDQDPPDFAPDDCVFFNGGGDPDDQVQQCVLVVVPDGPVVQNVVSFKMKNWQQNVCQVCQVVQVVDALFGAWGKIWMWGQDPVRGIGTAKMKTWHGDDPPGHIDIDMAGDDDDPLSSLLNLLSSQNVLLSRLDDHDDDVLVVVLVVLLVVLLVVLCVQFVDLVSQVPPPVNVVVLLCCLCPVVVVCNPPPPDQDRRHSVSVSVVSSVVCSVVPVRCCSNPVSCCNQCVSCSSRANGFRDDRLPPPHDPVSVVVCVVCVVSVSSSRGRHPSPNPD

Sequence (472 aa):
MKCQGLRTLLSLEFKQSPNLVSLPMGLQYVSSLQNLKIWWCPSLIAIPEWISKLISLQSLEIWDCHPLSEQRSSSVYVPRDEEFSEVKQLTFSAKTLKSVMHALLPQLEISLLDPHLGFPHFTAIDSLFCEGLTLPKPTNAGFFQSILPRLVKAVTDTEENLLLFETPAFIDRDKFAWFRDEEFSRQILAGLNPCSIQLVTDWPMKSKLDPKIYGPLETLITTELVEREIRGIMTINEALKSKRLFVLDYHDLLLPYVNKVREVEGSTLYGSSALFFLTKDGTIKPVVIELTRPPTSDKPQWKQVFTPTWDATGCWLWRLAKAHVCAHDIDYPFANDGLILWDAIKQWVSDYVNHYYPEPSLVQSNGELQAWWTEVRTKGHTDKKDEPWWPVLKTPENLIHILTTIIWVTAGHHATVNFRQYMFAGYFPNRPSIARTNMPTENPSDEEFKNFLKKPKVELLKCFLSQIQQPR

Organism: Quercus suber (NCBI:txid58331)